Protein AF-A0A9K3P8Y2-F1 (afdb_monomer)

pLDDT: mean 73.15, std 23.65, range [19.88, 98.12]

Sequence (426 aa):
MIRLRRICDIMCWCLHSISVLTGMTNAFVVVHSGANERSMSQWTERLRATESCSNTVKDDDVTPFEDEIRSMRVREIKTELERMKISTVDIFDKEELVRRLVEARRTKHPKPSSDLQDNERNSSRSTQNVTDEGVIVSPLYFTTVDAGRRSAGVEIQSSDKPFATIQINAWSKNNNDQSFQLHLLLDTVCSGLVLRPSVVKQHNLPQLSTPVTMTGAGGTVGATGLTEIEKFTIQTLPDTEKPRIFGPAPAAVQDIGGLPSSLDGIIGLSFLSRFSCVEMDFSSGTVTFFSGENPNSRTSEDDLLGRATMGYIPTLGLYSVEVYLGDKGPVRMLVDSGASSTFLNWRGLADLGLSRDDKLLQLQTRAFGAVGSDNVAMELTHRVTVGSTLKIVPTAAKVNQVFLSQKIARTCESNRGHCHLGATEK

Structure (mmCIF, N/CA/C/O backbone):
data_AF-A0A9K3P8Y2-F1
#
_entry.id   AF-A0A9K3P8Y2-F1
#
loop_
_atom_site.group_PDB
_atom_site.id
_atom_site.type_symbol
_atom_site.label_atom_id
_atom_site.label_alt_id
_atom_site.label_comp_id
_atom_site.label_asym_id
_atom_site.label_entity_id
_atom_site.label_seq_id
_atom_site.pdbx_PDB_ins_code
_atom_site.Cartn_x
_atom_site.Cartn_y
_atom_site.Cartn_z
_atom_site.occupancy
_atom_site.B_iso_or_equiv
_atom_site.auth_seq_id
_atom_site.auth_comp_id
_atom_site.auth_asym_id
_atom_site.auth_atom_id
_atom_site.pdbx_PDB_model_num
ATOM 1 N N . MET A 1 1 ? 3.726 -12.284 2.622 1.00 65.12 1 MET A N 1
ATOM 2 C CA . MET A 1 1 ? 3.651 -12.636 1.179 1.00 65.12 1 MET A CA 1
ATOM 3 C C . MET A 1 1 ? 2.532 -11.826 0.525 1.00 65.12 1 MET A C 1
ATOM 5 O O . MET A 1 1 ? 1.455 -11.788 1.097 1.00 65.12 1 MET A O 1
ATOM 9 N N . ILE A 1 2 ? 2.743 -11.179 -0.627 1.00 72.06 2 ILE A N 1
ATOM 10 C CA . ILE A 1 2 ? 1.679 -10.453 -1.352 1.00 72.06 2 ILE A CA 1
ATOM 11 C C . ILE A 1 2 ? 1.374 -11.203 -2.651 1.00 72.06 2 ILE A C 1
ATOM 13 O O . ILE A 1 2 ? 2.295 -11.585 -3.373 1.00 72.06 2 ILE A O 1
ATOM 17 N N . ARG A 1 3 ? 0.093 -11.429 -2.945 1.00 70.06 3 ARG A N 1
ATOM 18 C CA . ARG A 1 3 ? -0.372 -12.117 -4.154 1.00 70.06 3 ARG A CA 1
ATOM 19 C C . ARG A 1 3 ? -1.367 -11.242 -4.907 1.00 70.06 3 ARG A C 1
ATOM 21 O O . ARG A 1 3 ? -2.287 -10.718 -4.291 1.00 70.06 3 ARG A O 1
ATOM 28 N N . LEU A 1 4 ? -1.208 -11.120 -6.224 1.00 69.94 4 LEU A N 1
ATOM 29 C CA . LEU A 1 4 ? -2.082 -10.307 -7.068 1.00 69.94 4 LEU A CA 1
ATOM 30 C C . LEU A 1 4 ? -2.745 -11.195 -8.139 1.00 69.94 4 LEU A C 1
ATOM 32 O O . LEU A 1 4 ? -2.075 -11.706 -9.035 1.00 69.94 4 LEU A O 1
ATOM 36 N N . ARG A 1 5 ? -4.063 -11.412 -8.074 1.00 65.00 5 ARG A N 1
ATOM 37 C CA . ARG A 1 5 ? -4.793 -12.218 -9.074 1.00 65.00 5 ARG A CA 1
ATOM 38 C C . ARG A 1 5 ? -5.516 -11.325 -10.085 1.00 65.00 5 ARG A C 1
ATOM 40 O O . ARG A 1 5 ? -6.245 -10.427 -9.685 1.00 65.00 5 ARG A O 1
ATOM 47 N N . ARG A 1 6 ? -5.344 -11.629 -11.383 1.00 57.34 6 ARG A N 1
ATOM 48 C CA . ARG A 1 6 ? -6.027 -11.015 -12.546 1.00 57.34 6 ARG A CA 1
ATOM 49 C C . ARG A 1 6 ? -5.883 -9.497 -12.668 1.00 57.34 6 ARG A C 1
ATOM 51 O O . ARG A 1 6 ? -6.728 -8.755 -12.203 1.00 57.34 6 ARG A O 1
ATOM 58 N N . ILE A 1 7 ? -4.856 -9.048 -13.401 1.00 53.94 7 ILE A N 1
ATOM 59 C CA . ILE A 1 7 ? -4.588 -7.614 -13.674 1.00 53.94 7 ILE A CA 1
ATOM 60 C C . ILE A 1 7 ? -4.664 -7.269 -15.177 1.00 53.94 7 ILE A C 1
ATOM 62 O O . ILE A 1 7 ? -3.904 -6.446 -15.689 1.00 53.94 7 ILE A O 1
ATOM 66 N N . CYS A 1 8 ? -5.545 -7.940 -15.919 1.00 37.47 8 CYS A N 1
ATOM 67 C CA . CYS A 1 8 ? -5.527 -7.942 -17.388 1.00 37.47 8 CYS A CA 1
ATOM 68 C C . CYS A 1 8 ? -5.668 -6.550 -18.016 1.00 37.47 8 CYS A C 1
ATOM 70 O O . CYS A 1 8 ? -4.967 -6.266 -18.981 1.00 37.47 8 CYS A O 1
ATOM 72 N N . ASP A 1 9 ? -6.463 -5.660 -17.417 1.00 36.03 9 ASP A N 1
ATOM 73 C CA . ASP A 1 9 ? -6.732 -4.343 -18.009 1.00 36.03 9 ASP A CA 1
ATOM 74 C C . ASP A 1 9 ? -5.910 -3.217 -17.352 1.00 36.03 9 ASP A C 1
ATOM 76 O O . ASP A 1 9 ? -5.483 -2.264 -18.010 1.00 36.03 9 ASP A O 1
ATOM 80 N N . ILE A 1 10 ? -5.580 -3.356 -16.062 1.00 36.84 10 ILE A N 1
ATOM 81 C CA . ILE A 1 10 ? -4.862 -2.323 -15.298 1.00 36.84 10 ILE A CA 1
ATOM 82 C C . ILE A 1 10 ? -3.357 -2.330 -15.623 1.00 36.84 10 ILE A C 1
ATOM 84 O O . ILE A 1 10 ? -2.767 -1.262 -15.788 1.00 36.84 10 ILE A O 1
ATOM 88 N N . MET A 1 11 ? -2.711 -3.490 -15.800 1.00 33.78 11 MET A N 1
ATOM 89 C CA . MET A 1 11 ? -1.265 -3.534 -16.084 1.00 33.78 11 MET A CA 1
ATOM 90 C C . MET A 1 11 ? -0.929 -3.403 -17.564 1.00 33.78 11 MET A C 1
ATOM 92 O O . MET A 1 11 ? 0.088 -2.784 -17.881 1.00 33.78 11 MET A O 1
ATOM 96 N N . CYS A 1 12 ? -1.775 -3.916 -18.466 1.00 29.06 12 CYS A N 1
ATOM 97 C CA . CYS A 1 12 ? -1.435 -3.993 -19.887 1.00 29.06 12 CYS A CA 1
ATOM 98 C C . CYS A 1 12 ? -1.052 -2.616 -20.451 1.00 29.06 12 CYS A C 1
ATOM 100 O O . CYS A 1 12 ? -0.050 -2.511 -21.137 1.00 29.06 12 CYS A O 1
ATOM 102 N N . TRP A 1 13 ? -1.708 -1.522 -20.045 1.00 28.03 13 TRP A N 1
ATOM 103 C CA . TRP A 1 13 ? -1.319 -0.164 -20.467 1.00 28.03 13 TRP A CA 1
ATOM 104 C C . TRP A 1 13 ? -0.193 0.497 -19.646 1.00 28.03 13 TRP A C 1
ATOM 106 O O . TRP A 1 13 ? 0.533 1.318 -20.197 1.00 28.03 13 TRP A O 1
ATOM 116 N N . CYS A 1 14 ? -0.003 0.155 -18.360 1.00 34.94 14 CYS A N 1
ATOM 117 C CA . CYS A 1 14 ? 1.091 0.741 -17.554 1.00 34.94 14 CYS A CA 1
ATOM 118 C C . CYS A 1 14 ? 2.468 0.222 -17.992 1.00 34.94 14 CYS A C 1
ATOM 120 O O . CYS A 1 14 ? 3.474 0.886 -17.776 1.00 34.94 14 CYS A O 1
ATOM 122 N N . LEU A 1 15 ? 2.511 -0.941 -18.644 1.00 40.22 15 LEU A N 1
ATOM 123 C CA . LEU A 1 15 ? 3.747 -1.561 -19.119 1.00 40.22 15 LEU A CA 1
ATOM 124 C C . LEU A 1 15 ? 4.240 -1.027 -20.474 1.00 40.22 15 LEU A C 1
ATOM 126 O O . LEU A 1 15 ? 5.396 -1.250 -20.819 1.00 40.22 15 LEU A O 1
ATOM 130 N N . HIS A 1 16 ? 3.412 -0.293 -21.227 1.00 38.56 16 HIS A N 1
ATOM 131 C CA . HIS A 1 16 ? 3.822 0.294 -22.513 1.00 38.56 16 HIS A CA 1
ATOM 132 C C . HIS A 1 16 ? 4.678 1.558 -22.350 1.00 38.56 16 HIS A C 1
ATOM 134 O O . HIS A 1 16 ? 5.224 2.075 -23.325 1.00 38.56 16 HIS A O 1
ATOM 140 N N . SER A 1 17 ? 4.777 2.116 -21.143 1.00 44.97 17 SER A N 1
ATOM 141 C CA . SER A 1 17 ? 5.507 3.358 -20.894 1.00 44.97 17 SER A CA 1
ATOM 142 C C . SER A 1 17 ? 5.983 3.418 -19.448 1.00 44.97 17 SER A C 1
ATOM 144 O O . SER A 1 17 ? 5.174 3.491 -18.530 1.00 44.97 17 SER A O 1
ATOM 146 N N . ILE A 1 18 ? 7.299 3.422 -19.254 1.00 62.59 18 ILE A N 1
ATOM 147 C CA . ILE A 1 18 ? 7.942 3.588 -17.947 1.00 62.59 18 ILE A CA 1
ATOM 148 C C . ILE A 1 18 ? 8.542 4.982 -17.881 1.00 62.59 18 ILE A C 1
ATOM 150 O O . ILE A 1 18 ? 9.248 5.383 -18.798 1.00 62.59 18 ILE A O 1
ATOM 154 N N . SER A 1 19 ? 8.307 5.723 -16.806 1.00 65.38 19 SER A N 1
ATOM 155 C CA . SER A 1 19 ? 8.881 7.065 -16.656 1.00 65.38 19 SER A CA 1
ATOM 156 C C . SER A 1 19 ? 10.196 7.030 -15.866 1.00 65.38 19 SER A C 1
ATOM 158 O O . SER A 1 19 ? 10.338 6.243 -14.928 1.00 65.38 19 SER A O 1
ATOM 160 N N . VAL A 1 20 ? 11.156 7.883 -16.236 1.00 60.72 20 VAL A N 1
ATOM 161 C CA . VAL A 1 20 ? 12.474 8.011 -15.593 1.00 60.72 20 VAL A CA 1
ATOM 162 C C . VAL A 1 20 ? 12.549 9.274 -14.743 1.00 60.72 20 VAL A C 1
ATOM 164 O O . VAL A 1 20 ? 12.124 10.352 -15.164 1.00 60.72 20 VAL A O 1
ATOM 167 N N . LEU A 1 21 ? 13.143 9.128 -13.561 1.00 52.66 21 LEU A N 1
ATOM 168 C CA . LEU A 1 21 ? 13.291 10.174 -12.552 1.00 52.66 21 LEU A CA 1
ATOM 169 C C . LEU A 1 21 ? 14.647 10.879 -12.602 1.00 52.66 21 LEU A C 1
ATOM 171 O O . LEU A 1 21 ? 15.687 10.230 -12.493 1.00 52.66 21 LEU A O 1
ATOM 175 N N . THR A 1 22 ? 14.641 12.212 -12.641 1.00 42.53 22 THR A N 1
ATOM 176 C CA . THR A 1 22 ? 15.807 13.082 -12.379 1.00 42.53 22 THR A CA 1
ATOM 177 C C . THR A 1 22 ? 15.768 13.668 -10.974 1.00 42.53 22 THR A C 1
ATOM 179 O O . THR A 1 22 ? 14.698 13.925 -10.442 1.00 42.53 22 THR A O 1
ATOM 182 N N . GLY A 1 23 ? 16.944 13.898 -10.379 1.00 40.94 23 GLY A N 1
ATOM 183 C CA . GLY A 1 23 ? 17.077 14.606 -9.095 1.00 40.94 23 GLY A CA 1
ATOM 184 C C . GLY A 1 23 ? 17.661 13.789 -7.940 1.00 40.94 23 GLY A C 1
ATOM 185 O O . GLY A 1 23 ? 18.064 14.367 -6.939 1.00 40.94 23 GLY A O 1
ATOM 186 N N . MET A 1 24 ? 17.816 12.467 -8.072 1.00 39.28 24 MET A N 1
ATOM 187 C CA . MET A 1 24 ? 18.492 11.654 -7.048 1.00 39.28 24 MET A CA 1
ATOM 188 C C . MET A 1 24 ? 19.992 11.504 -7.337 1.00 39.28 24 MET A C 1
ATOM 190 O O . MET A 1 24 ? 20.484 10.406 -7.587 1.00 39.28 24 MET A O 1
ATOM 194 N N . THR A 1 25 ? 20.750 12.601 -7.328 1.00 30.59 25 THR A N 1
ATOM 195 C CA . THR A 1 25 ? 22.213 12.512 -7.188 1.00 30.59 25 THR A CA 1
ATOM 196 C C . THR A 1 25 ? 22.525 12.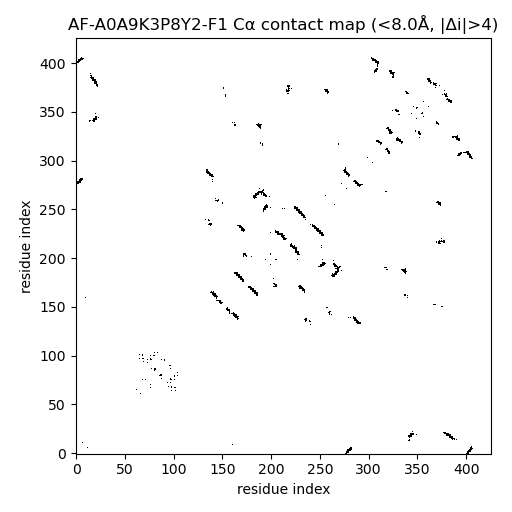331 -5.707 1.00 30.59 25 THR A C 1
ATOM 198 O O . THR A 1 25 ? 22.545 13.300 -4.959 1.00 30.59 25 THR A O 1
ATOM 201 N N . ASN A 1 26 ? 22.719 11.084 -5.272 1.00 29.97 26 ASN A N 1
ATOM 202 C CA . ASN A 1 26 ? 23.163 10.733 -3.916 1.00 29.97 26 ASN A CA 1
ATOM 203 C C . ASN A 1 26 ? 22.320 11.317 -2.765 1.00 29.97 26 ASN A C 1
ATOM 205 O O . ASN A 1 26 ? 22.865 11.835 -1.796 1.00 29.97 26 ASN A O 1
ATOM 209 N N . ALA A 1 27 ? 20.996 11.178 -2.819 1.00 24.48 27 ALA A N 1
ATOM 210 C CA . ALA A 1 27 ? 20.153 11.400 -1.646 1.00 24.48 27 ALA A CA 1
ATOM 211 C C . ALA A 1 27 ? 19.909 10.064 -0.924 1.00 24.48 27 ALA A C 1
ATOM 213 O O . ALA A 1 27 ? 18.856 9.448 -1.053 1.00 24.48 27 ALA A O 1
ATOM 214 N N . PHE A 1 28 ? 20.916 9.602 -0.182 1.00 25.48 28 PHE A N 1
ATOM 215 C CA . PHE A 1 28 ? 20.688 8.751 0.983 1.00 25.48 28 PHE A CA 1
ATOM 216 C C . PHE A 1 28 ? 20.676 9.677 2.192 1.00 25.48 28 PHE A C 1
ATOM 218 O O . PHE A 1 28 ? 21.728 10.117 2.647 1.00 25.48 28 PHE A O 1
ATOM 225 N N . VAL A 1 29 ? 19.491 9.974 2.713 1.00 20.92 29 VAL A N 1
ATOM 226 C CA . VAL A 1 29 ? 19.362 10.459 4.085 1.00 20.92 29 VAL A CA 1
ATOM 227 C C . VAL A 1 29 ? 18.778 9.307 4.878 1.00 20.92 29 VAL A C 1
ATOM 229 O O . VAL A 1 29 ? 17.584 9.024 4.838 1.00 20.92 29 VAL A O 1
ATOM 232 N N . VAL A 1 30 ? 19.671 8.603 5.567 1.00 22.11 30 VAL A N 1
ATOM 233 C CA . VAL A 1 30 ? 19.313 7.839 6.757 1.00 22.11 30 VAL A CA 1
ATOM 234 C C . VAL A 1 30 ? 18.658 8.835 7.709 1.00 22.11 30 VAL A C 1
ATOM 236 O O . VAL A 1 30 ? 19.262 9.860 8.031 1.00 22.11 30 VAL A O 1
ATOM 239 N N . VAL A 1 31 ? 17.438 8.554 8.170 1.00 20.09 31 VAL A N 1
ATOM 240 C CA . VAL A 1 31 ? 16.939 9.194 9.388 1.00 20.09 31 VAL A CA 1
ATOM 241 C C . VAL A 1 31 ? 17.828 8.684 10.517 1.00 20.09 31 VAL A C 1
ATOM 243 O O . VAL A 1 31 ? 17.556 7.661 11.137 1.00 20.09 31 VAL A O 1
ATOM 246 N N . HIS A 1 32 ? 18.932 9.381 10.772 1.00 19.88 32 HIS A N 1
ATOM 247 C CA . HIS A 1 32 ? 19.494 9.382 12.105 1.00 19.88 32 HIS A CA 1
ATOM 248 C C . HIS A 1 32 ? 18.534 10.216 12.940 1.00 19.88 32 HIS A C 1
ATOM 250 O O . HIS A 1 32 ? 18.584 11.446 12.932 1.00 19.88 32 HIS A O 1
ATOM 256 N N . SER A 1 33 ? 17.674 9.552 13.711 1.00 23.64 33 SER A N 1
ATOM 257 C CA . SER A 1 33 ? 17.381 10.125 15.012 1.00 23.64 33 SER A CA 1
ATOM 258 C C . SER A 1 33 ? 18.729 10.195 15.723 1.00 23.64 33 SER A C 1
ATOM 260 O O . SER A 1 33 ? 19.295 9.162 16.088 1.00 23.64 33 SER A O 1
ATOM 262 N N . GLY A 1 34 ? 19.273 11.399 15.882 1.00 25.73 34 GLY A N 1
ATOM 263 C CA . GLY A 1 34 ? 20.248 11.687 16.926 1.00 25.73 34 GLY A CA 1
ATOM 264 C C . GLY A 1 34 ? 19.567 11.484 18.275 1.00 25.73 34 GLY A C 1
ATOM 265 O O . GLY A 1 34 ? 19.226 12.436 18.963 1.00 25.73 34 GLY A O 1
ATOM 266 N N . ALA A 1 35 ? 19.293 10.229 18.605 1.00 28.58 35 ALA A N 1
ATOM 267 C CA . ALA A 1 35 ? 18.761 9.771 19.862 1.00 28.58 35 ALA A CA 1
ATOM 268 C C . ALA A 1 35 ? 19.737 8.703 20.334 1.00 28.58 35 ALA A C 1
ATOM 270 O O . ALA A 1 35 ? 19.849 7.627 19.753 1.00 28.58 35 ALA A O 1
ATOM 271 N N . ASN A 1 36 ? 20.495 9.091 21.353 1.00 31.20 36 ASN A N 1
ATOM 272 C CA . ASN A 1 36 ? 21.359 8.267 22.181 1.00 31.20 36 ASN A CA 1
ATOM 273 C C . ASN A 1 36 ? 20.834 6.816 22.260 1.00 31.20 36 ASN A C 1
ATOM 275 O O . ASN A 1 36 ? 19.658 6.622 22.578 1.00 31.20 36 ASN A O 1
ATOM 279 N N . GLU A 1 37 ? 21.689 5.811 22.027 1.00 33.69 37 GLU A N 1
ATOM 280 C CA . GLU A 1 37 ? 21.359 4.365 22.013 1.00 33.69 37 GLU A CA 1
ATOM 281 C C . GLU A 1 37 ? 20.679 3.852 23.304 1.00 33.69 37 GLU A C 1
ATOM 283 O O . GLU A 1 37 ? 20.214 2.720 23.373 1.00 33.69 37 GLU A O 1
ATOM 288 N N . ARG A 1 38 ? 20.540 4.706 24.322 1.00 38.22 38 ARG A N 1
ATOM 289 C CA . ARG A 1 38 ? 19.763 4.466 25.544 1.00 38.22 38 ARG A CA 1
ATOM 290 C C . ARG A 1 38 ? 18.255 4.723 25.421 1.00 38.22 38 ARG A C 1
ATOM 292 O O . ARG A 1 38 ? 17.532 4.385 26.349 1.00 38.22 38 ARG A O 1
ATOM 299 N N . SER A 1 39 ? 17.765 5.332 24.338 1.00 45.62 39 SER A N 1
ATOM 300 C CA . SER A 1 39 ? 16.344 5.704 24.227 1.00 45.62 39 SER A CA 1
ATOM 301 C C . SER A 1 39 ? 15.484 4.637 23.543 1.00 45.62 39 SER A C 1
ATOM 303 O O . SER A 1 39 ? 14.336 4.461 23.933 1.00 45.62 39 SER A O 1
ATOM 305 N N . MET A 1 40 ? 16.021 3.866 22.588 1.00 33.31 40 MET A N 1
ATOM 306 C CA . MET A 1 40 ? 15.227 2.846 21.884 1.00 33.31 40 MET A CA 1
ATOM 307 C C . MET A 1 40 ? 14.942 1.610 22.752 1.00 33.31 40 MET A C 1
ATOM 309 O O . MET A 1 40 ? 13.856 1.047 22.668 1.00 33.31 40 MET A O 1
ATOM 313 N N . SER A 1 41 ? 15.858 1.248 23.656 1.00 44.84 41 SER A N 1
ATOM 314 C CA . SER A 1 41 ? 15.632 0.221 24.681 1.00 44.84 41 SER A CA 1
ATOM 315 C C . SER A 1 41 ? 14.514 0.612 25.654 1.00 44.84 41 SER A C 1
ATOM 317 O O . SER A 1 41 ? 13.695 -0.233 25.992 1.00 44.84 41 SER A O 1
ATOM 319 N N . GLN A 1 42 ? 14.373 1.900 25.992 1.00 38.00 42 GLN A N 1
ATOM 320 C CA . GLN A 1 42 ? 13.286 2.400 26.849 1.00 38.00 42 GLN A CA 1
ATOM 321 C C . GLN A 1 42 ? 11.897 2.365 26.182 1.00 38.00 42 GLN A C 1
ATOM 323 O O . GLN A 1 42 ? 10.890 2.323 26.890 1.00 38.00 42 GLN A O 1
ATOM 328 N N . TRP A 1 43 ? 11.811 2.356 24.846 1.00 39.69 43 TRP A N 1
ATOM 329 C CA . TRP A 1 43 ? 10.538 2.209 24.123 1.00 39.69 43 TRP A CA 1
ATOM 330 C C . TRP A 1 43 ? 10.049 0.756 24.108 1.00 39.69 43 TRP A C 1
ATOM 332 O O . TRP A 1 43 ? 8.867 0.508 24.354 1.00 39.69 43 TRP A O 1
ATOM 342 N N . THR A 1 44 ? 10.952 -0.212 23.922 1.00 40.41 44 THR A N 1
ATOM 343 C CA . THR A 1 44 ? 10.646 -1.645 24.072 1.00 40.41 44 THR A CA 1
ATOM 344 C C . THR A 1 44 ? 10.361 -2.015 25.534 1.00 40.41 44 THR A C 1
ATOM 346 O O . THR A 1 44 ? 9.516 -2.869 25.796 1.00 40.41 44 THR A O 1
ATOM 349 N N . GLU A 1 45 ? 10.994 -1.329 26.495 1.00 40.66 45 GLU A N 1
ATOM 350 C CA . GLU A 1 45 ? 10.696 -1.459 27.929 1.00 40.66 45 GLU A CA 1
ATOM 351 C C . GLU A 1 45 ? 9.332 -0.854 28.299 1.00 40.66 45 GLU A C 1
ATOM 353 O O . GLU A 1 45 ? 8.635 -1.403 29.145 1.00 40.66 45 GLU A O 1
ATOM 358 N N . ARG A 1 46 ? 8.893 0.238 27.651 1.00 36.28 46 ARG A N 1
ATOM 359 C CA . ARG A 1 46 ? 7.581 0.862 27.918 1.00 36.28 46 ARG A CA 1
ATOM 360 C C . ARG A 1 46 ? 6.395 0.045 27.420 1.00 36.28 46 ARG A C 1
ATOM 362 O O . ARG A 1 46 ? 5.368 0.053 28.087 1.00 36.28 46 ARG A O 1
ATOM 369 N N . LEU A 1 47 ? 6.549 -0.696 26.321 1.00 42.12 47 LEU A N 1
ATOM 370 C CA . LEU A 1 47 ? 5.535 -1.659 25.869 1.00 42.12 47 LEU A CA 1
ATOM 371 C C . LEU A 1 47 ? 5.457 -2.903 26.775 1.00 42.12 47 LEU A C 1
ATOM 373 O O . LEU A 1 47 ? 4.406 -3.529 26.831 1.00 42.12 47 LEU A O 1
ATOM 377 N N . ARG A 1 48 ? 6.517 -3.219 27.540 1.00 41.28 48 ARG A N 1
ATOM 378 C CA . ARG A 1 48 ? 6.468 -4.200 28.645 1.00 41.28 48 ARG A CA 1
ATOM 379 C C . ARG A 1 48 ? 5.980 -3.597 29.968 1.00 41.28 48 ARG A C 1
ATOM 381 O O . ARG A 1 48 ? 5.369 -4.293 30.768 1.00 41.28 48 ARG A O 1
ATOM 388 N N . ALA A 1 49 ? 6.219 -2.310 30.215 1.00 36.16 49 ALA A N 1
ATOM 389 C CA . ALA A 1 49 ? 5.859 -1.654 31.472 1.00 36.16 49 ALA A CA 1
ATOM 390 C C . ALA A 1 49 ? 4.364 -1.300 31.584 1.00 36.16 49 ALA A C 1
ATOM 392 O O . ALA A 1 49 ? 3.881 -1.074 32.690 1.00 36.16 49 ALA A O 1
ATOM 393 N N . THR A 1 50 ? 3.607 -1.299 30.482 1.00 34.34 50 THR A N 1
ATOM 394 C CA . THR A 1 50 ? 2.141 -1.132 30.511 1.00 34.34 50 THR A CA 1
ATOM 395 C C . THR A 1 50 ? 1.357 -2.404 30.859 1.00 34.34 50 THR A C 1
ATOM 397 O O . THR A 1 50 ? 0.139 -2.335 30.968 1.00 34.34 50 THR A O 1
ATOM 400 N N . GLU A 1 51 ? 2.031 -3.527 31.136 1.00 42.22 51 GLU A N 1
ATOM 401 C CA . GLU A 1 51 ? 1.441 -4.687 31.833 1.00 42.22 51 GLU A CA 1
ATOM 402 C C . GLU A 1 51 ? 1.775 -4.718 33.338 1.00 42.22 51 GLU A C 1
ATOM 404 O O . GLU A 1 51 ? 1.421 -5.662 34.038 1.00 42.22 51 GLU A O 1
ATOM 409 N N . SER A 1 52 ? 2.406 -3.669 33.881 1.00 39.25 52 SER A N 1
ATOM 410 C CA . SER A 1 52 ? 2.751 -3.587 35.305 1.00 39.25 52 SER A CA 1
ATOM 411 C C . SER A 1 52 ? 1.930 -2.517 36.026 1.00 39.25 52 SER A C 1
ATOM 413 O O . SER A 1 52 ? 2.430 -1.482 36.465 1.00 39.25 52 SER A O 1
ATOM 415 N N . CYS A 1 53 ? 0.632 -2.781 36.174 1.00 29.50 53 CYS A N 1
ATOM 416 C CA . CYS A 1 53 ? -0.098 -2.326 37.354 1.00 29.50 53 CYS A CA 1
ATOM 417 C C . CYS A 1 53 ? -0.261 -3.535 38.278 1.00 29.50 53 CYS A C 1
ATOM 419 O O . CYS A 1 53 ? -1.069 -4.426 38.023 1.00 29.50 53 CYS A O 1
ATOM 421 N N . SER A 1 54 ? 0.557 -3.573 39.331 1.00 38.75 54 SER A N 1
ATOM 422 C CA . SER A 1 54 ? 0.543 -4.614 40.352 1.00 38.75 54 SER A CA 1
ATOM 423 C C . SER A 1 54 ? -0.808 -4.659 41.074 1.00 38.75 54 SER A C 1
ATOM 425 O O . SER A 1 54 ? -1.057 -3.884 41.998 1.00 38.75 54 SER A O 1
ATOM 427 N N . ASN A 1 55 ? -1.649 -5.621 40.710 1.00 37.47 55 ASN A N 1
ATOM 428 C CA . ASN A 1 55 ? -2.439 -6.307 41.719 1.00 37.47 55 ASN A CA 1
ATOM 429 C C . ASN A 1 55 ? -1.493 -7.331 42.333 1.00 37.47 55 ASN A C 1
ATOM 431 O O . ASN A 1 55 ? -1.039 -8.248 41.652 1.00 37.47 55 ASN A O 1
ATOM 435 N N . THR A 1 56 ? -1.158 -7.143 43.603 1.00 40.94 56 THR A N 1
ATOM 436 C CA . THR A 1 56 ? -0.478 -8.139 44.428 1.00 40.94 56 THR A CA 1
ATOM 437 C C . THR A 1 56 ? -1.415 -9.330 44.630 1.00 40.94 56 THR A C 1
ATOM 439 O O . THR A 1 56 ? -2.057 -9.493 45.667 1.00 40.94 56 THR A O 1
ATOM 442 N N . VAL A 1 57 ? -1.538 -10.153 43.590 1.00 45.22 57 VAL A N 1
ATOM 443 C CA . VAL A 1 57 ? -2.068 -11.506 43.699 1.00 45.22 57 VAL A CA 1
ATOM 444 C C . VAL A 1 57 ? -0.989 -12.323 44.391 1.00 45.22 57 VAL A C 1
ATOM 446 O O . VAL A 1 57 ? 0.184 -12.261 44.033 1.00 45.22 57 VAL A O 1
ATOM 449 N N . LYS A 1 58 ? -1.394 -13.001 45.459 1.00 39.62 58 LYS A N 1
ATOM 450 C CA . LYS A 1 58 ? -0.529 -13.832 46.284 1.00 39.62 58 LYS A CA 1
ATOM 451 C C . LYS A 1 58 ? 0.122 -14.914 45.423 1.00 39.62 58 LYS A C 1
ATOM 453 O O . LYS A 1 58 ? -0.551 -15.577 44.638 1.00 39.62 58 LYS A O 1
ATOM 458 N N . ASP A 1 59 ? 1.426 -15.034 45.600 1.00 45.69 59 ASP A N 1
ATOM 459 C CA . ASP A 1 59 ? 2.378 -15.870 44.873 1.00 45.69 59 ASP A CA 1
ATOM 460 C C . ASP A 1 59 ? 2.278 -17.346 45.311 1.00 45.69 59 ASP A C 1
ATOM 462 O O . ASP A 1 59 ? 3.247 -17.926 45.784 1.00 45.69 59 ASP A O 1
ATOM 466 N N . ASP A 1 60 ? 1.076 -17.934 45.231 1.00 50.25 60 ASP A N 1
ATOM 467 C CA . ASP A 1 60 ? 0.798 -19.295 45.730 1.00 50.25 60 ASP A CA 1
ATOM 468 C C . ASP A 1 60 ? 0.185 -20.241 44.673 1.00 50.25 60 ASP A C 1
ATOM 470 O O . ASP A 1 60 ? -0.181 -21.365 45.007 1.00 50.25 60 ASP A O 1
ATOM 474 N N . ASP A 1 61 ? 0.082 -19.837 43.399 1.00 55.06 61 ASP A N 1
ATOM 475 C CA . ASP A 1 61 ? -0.443 -20.708 42.326 1.00 55.06 61 ASP A CA 1
ATOM 476 C C . ASP A 1 61 ? 0.518 -20.807 41.131 1.00 55.06 61 ASP A C 1
ATOM 478 O O . ASP A 1 61 ? 0.147 -20.652 39.965 1.00 55.06 61 ASP A O 1
ATOM 482 N N . VAL A 1 62 ? 1.798 -21.069 41.421 1.00 57.06 62 VAL A N 1
ATOM 483 C CA . VAL A 1 62 ? 2.679 -21.689 40.424 1.00 57.06 62 VAL A CA 1
ATOM 484 C C . VAL A 1 62 ? 2.091 -23.066 40.149 1.00 57.06 62 VAL A C 1
ATOM 486 O O . VAL A 1 62 ? 2.151 -23.965 40.987 1.00 57.06 62 VAL A O 1
ATOM 489 N N . THR A 1 63 ? 1.447 -23.211 38.990 1.00 76.31 63 THR A N 1
ATOM 490 C CA . THR A 1 63 ? 0.778 -24.465 38.647 1.00 76.31 63 THR A CA 1
ATOM 491 C C . THR A 1 63 ? 1.802 -25.612 38.719 1.00 76.31 63 THR A C 1
ATOM 493 O O . THR A 1 63 ? 2.844 -25.497 38.067 1.00 76.31 63 THR A O 1
ATOM 496 N N . PRO A 1 64 ? 1.531 -26.727 39.434 1.00 82.19 64 PRO A N 1
ATOM 497 C CA . PRO A 1 64 ? 2.470 -27.853 39.621 1.00 82.19 64 PRO A CA 1
ATOM 498 C C . PRO A 1 64 ? 3.081 -28.401 38.320 1.00 82.19 64 PRO A C 1
ATOM 500 O O . PRO A 1 64 ? 4.125 -29.047 38.299 1.00 82.19 64 PRO A O 1
ATOM 503 N N . PHE A 1 65 ? 2.401 -28.126 37.213 1.00 90.12 65 PHE A N 1
ATOM 504 C CA . PHE A 1 65 ? 2.765 -28.478 35.857 1.00 90.12 65 PHE A CA 1
ATOM 505 C C . PHE A 1 65 ? 3.969 -27.710 35.286 1.00 90.12 65 PHE A C 1
ATOM 507 O O . PHE A 1 65 ? 4.718 -28.255 34.476 1.00 90.12 65 PHE A O 1
ATOM 514 N N . GLU A 1 66 ? 4.171 -26.448 35.671 1.00 93.06 66 GLU A N 1
ATOM 515 C CA . GLU A 1 66 ? 5.316 -25.667 35.187 1.00 93.06 66 GLU A CA 1
ATOM 516 C C . GLU A 1 66 ? 6.625 -26.177 35.798 1.00 93.06 66 GLU A C 1
ATOM 518 O O . GLU A 1 66 ? 7.631 -26.288 35.092 1.00 93.06 66 GLU A O 1
ATOM 523 N N . ASP A 1 67 ? 6.595 -26.585 37.066 1.00 95.00 67 ASP A N 1
ATOM 524 C CA . ASP A 1 67 ? 7.746 -27.177 37.751 1.00 95.00 67 ASP A CA 1
ATOM 525 C C . ASP A 1 67 ? 8.120 -28.545 37.172 1.00 95.00 67 ASP A C 1
ATOM 527 O O . ASP A 1 67 ? 9.306 -28.843 36.989 1.00 95.00 67 ASP A O 1
ATOM 531 N N . GLU A 1 68 ? 7.122 -29.347 36.785 1.00 95.81 68 GLU A N 1
ATOM 532 C CA . GLU A 1 68 ? 7.342 -30.605 36.068 1.00 95.81 68 GLU A CA 1
ATOM 533 C C . GLU A 1 68 ? 8.135 -30.360 34.773 1.00 95.81 68 GLU A C 1
ATOM 535 O O . GLU A 1 68 ? 9.159 -31.005 34.538 1.00 95.81 68 GLU A O 1
ATOM 540 N N . ILE A 1 69 ? 7.742 -29.368 33.968 1.00 96.81 69 ILE A N 1
ATOM 541 C CA . ILE A 1 69 ? 8.421 -29.057 32.701 1.00 96.81 69 ILE A CA 1
ATOM 542 C C . ILE A 1 69 ? 9.807 -28.439 32.940 1.00 96.81 69 ILE A C 1
ATOM 544 O O . ILE A 1 69 ? 10.760 -28.775 32.231 1.00 96.81 69 ILE A O 1
ATOM 548 N N . ARG A 1 70 ? 9.973 -27.586 33.960 1.00 97.00 70 ARG A N 1
ATOM 549 C CA . ARG A 1 70 ? 11.290 -27.036 34.342 1.00 97.00 70 ARG A CA 1
ATOM 550 C C . ARG A 1 70 ? 12.274 -28.133 34.756 1.00 97.00 70 ARG A C 1
ATOM 552 O O . ARG A 1 70 ? 13.479 -27.999 34.503 1.00 97.00 70 ARG A O 1
ATOM 559 N N . SER A 1 71 ? 11.778 -29.223 35.342 1.00 97.06 71 SER A N 1
ATOM 560 C CA . SER A 1 71 ? 12.592 -30.373 35.752 1.00 97.06 71 SER A CA 1
ATOM 561 C C . SER A 1 71 ? 13.087 -31.239 34.579 1.00 97.06 71 SER A C 1
ATOM 563 O O . SER A 1 71 ? 14.106 -31.921 34.716 1.00 97.06 71 SER A O 1
ATOM 565 N N . MET A 1 72 ? 12.453 -31.156 33.400 1.00 97.25 72 MET A N 1
ATOM 566 C CA . MET A 1 72 ? 12.858 -31.909 32.207 1.00 97.25 72 MET A CA 1
ATOM 567 C C . MET A 1 72 ? 14.234 -31.472 31.680 1.00 97.25 72 MET A C 1
ATOM 569 O O . MET A 1 72 ? 14.647 -30.303 31.746 1.00 97.25 72 MET A O 1
ATOM 573 N N . ARG A 1 73 ? 14.970 -32.418 31.087 1.00 97.69 73 ARG A N 1
ATOM 574 C CA . ARG A 1 73 ? 16.214 -32.118 30.367 1.00 97.69 73 ARG A CA 1
ATOM 575 C C . ARG A 1 73 ? 15.887 -31.418 29.050 1.00 97.69 73 ARG A C 1
ATOM 577 O O . ARG A 1 73 ? 14.928 -31.757 28.368 1.00 97.69 73 ARG A O 1
ATOM 584 N N . VAL A 1 74 ? 16.763 -30.511 28.609 1.00 97.56 74 VAL A N 1
ATOM 585 C CA . VAL A 1 74 ? 16.601 -29.761 27.342 1.00 97.56 74 VAL A CA 1
ATOM 586 C C . VAL A 1 74 ? 16.334 -30.680 26.139 1.00 97.56 74 VAL A C 1
ATOM 588 O O . VAL A 1 74 ? 15.561 -30.323 25.254 1.00 97.56 74 VAL A O 1
ATOM 591 N N . ARG A 1 75 ? 16.942 -31.876 26.105 1.00 97.62 75 ARG A N 1
ATOM 592 C CA . ARG A 1 75 ? 16.703 -32.866 25.041 1.00 97.62 75 ARG A CA 1
ATOM 593 C C . ARG A 1 75 ? 15.259 -33.376 25.035 1.00 97.62 75 ARG A C 1
ATOM 595 O O . ARG A 1 75 ? 14.678 -33.459 23.965 1.00 97.62 75 ARG A O 1
ATOM 602 N N . GLU A 1 76 ? 14.680 -33.648 26.201 1.00 98.00 76 GLU A N 1
ATOM 603 C CA . GLU A 1 76 ? 13.300 -34.136 26.344 1.00 98.00 76 GLU A CA 1
ATOM 604 C C . GLU A 1 76 ? 12.296 -33.055 25.930 1.00 98.00 76 GLU A C 1
ATOM 606 O O . GLU A 1 76 ? 11.373 -33.337 25.170 1.00 98.00 76 GLU A O 1
ATOM 611 N N . ILE A 1 77 ? 12.543 -31.801 26.333 1.00 98.12 77 ILE A N 1
ATOM 612 C CA . ILE A 1 77 ? 11.713 -30.650 25.947 1.00 98.12 77 ILE A CA 1
ATOM 613 C C . ILE A 1 77 ? 11.720 -30.468 24.421 1.00 98.12 77 ILE A C 1
ATOM 615 O O . ILE A 1 77 ? 10.666 -30.304 23.811 1.00 98.12 77 ILE A O 1
ATOM 619 N N . LYS A 1 78 ? 12.896 -30.553 23.779 1.00 97.38 78 LYS A N 1
ATOM 620 C CA . LYS A 1 78 ? 13.012 -30.459 22.313 1.00 97.38 78 LYS A CA 1
ATOM 621 C C . LYS A 1 78 ? 12.320 -31.619 21.599 1.00 97.38 78 LYS A C 1
ATOM 623 O O . LYS A 1 78 ? 11.586 -31.368 20.652 1.00 97.38 78 LYS A O 1
ATOM 628 N N . THR A 1 79 ? 12.496 -32.858 22.067 1.00 97.56 79 THR A N 1
ATOM 629 C CA . THR A 1 79 ? 11.807 -34.029 21.498 1.00 97.56 79 THR A CA 1
ATOM 630 C C . THR A 1 79 ? 10.290 -33.894 21.603 1.00 97.56 79 THR A C 1
ATOM 632 O O . THR A 1 79 ? 9.569 -34.262 20.676 1.00 97.56 79 THR A O 1
ATOM 635 N N . GLU A 1 80 ? 9.779 -33.338 22.702 1.00 96.94 80 GLU A N 1
ATOM 636 C CA . GLU A 1 80 ? 8.343 -33.137 22.859 1.00 96.94 80 GLU A CA 1
ATOM 637 C C . GLU A 1 80 ? 7.802 -32.009 21.967 1.00 96.94 80 GLU A C 1
ATOM 639 O O . GLU A 1 80 ? 6.779 -32.204 21.306 1.00 96.94 80 GLU A O 1
ATOM 644 N N . LEU A 1 81 ? 8.504 -30.875 21.874 1.00 96.44 81 LEU A N 1
ATOM 645 C CA . LEU A 1 81 ? 8.162 -29.787 20.948 1.00 96.44 81 LEU A CA 1
ATOM 646 C C . LEU A 1 81 ? 8.207 -30.249 19.481 1.00 96.44 81 LEU A C 1
ATOM 648 O O . LEU A 1 81 ? 7.295 -29.943 18.711 1.00 96.44 81 LEU A O 1
ATOM 652 N N . GLU A 1 82 ? 9.196 -31.064 19.109 1.00 95.56 82 GLU A N 1
ATOM 653 C CA . GLU A 1 82 ? 9.319 -31.661 17.774 1.00 95.56 82 GLU A CA 1
ATOM 654 C C . GLU A 1 82 ? 8.173 -32.643 17.483 1.00 95.56 82 GLU A C 1
ATOM 656 O O . GLU A 1 82 ? 7.541 -32.561 16.428 1.00 95.56 82 GLU A O 1
ATOM 661 N N . ARG A 1 83 ? 7.800 -33.492 18.456 1.00 94.19 83 ARG A N 1
ATOM 662 C CA . ARG A 1 83 ? 6.599 -34.349 18.378 1.00 94.19 83 ARG A CA 1
ATOM 663 C C . ARG A 1 83 ? 5.327 -33.523 18.174 1.00 94.19 83 ARG A C 1
ATOM 665 O O . ARG A 1 83 ? 4.388 -33.973 17.518 1.00 94.19 83 ARG A O 1
ATOM 672 N N . MET A 1 84 ? 5.288 -32.310 18.722 1.00 92.75 84 MET A N 1
ATOM 6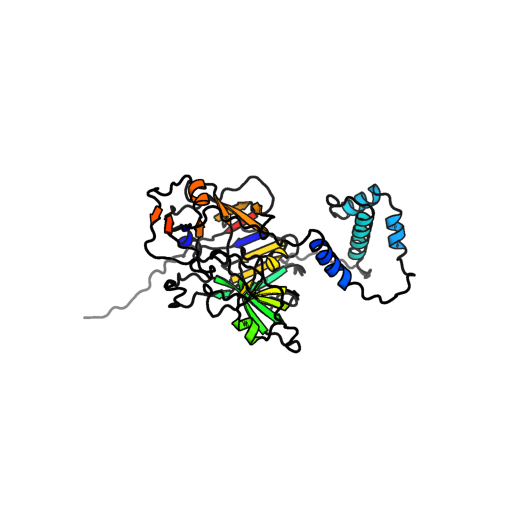73 C CA . MET A 1 84 ? 4.192 -31.364 18.541 1.00 92.75 84 MET A CA 1
ATOM 674 C C . MET A 1 84 ? 4.273 -30.532 17.251 1.00 92.75 84 MET A C 1
ATOM 676 O O . MET A 1 84 ? 3.333 -29.779 17.002 1.00 92.75 84 MET A O 1
ATOM 680 N N . LYS A 1 85 ? 5.312 -30.718 16.421 1.00 92.56 85 LYS A N 1
ATOM 681 C CA . LYS A 1 85 ? 5.621 -29.945 15.203 1.00 92.56 85 LYS A CA 1
ATOM 682 C C . LYS A 1 85 ? 5.876 -28.451 15.456 1.00 92.56 85 LYS A C 1
ATOM 684 O O . LYS A 1 85 ? 5.561 -27.619 14.611 1.00 92.56 85 LYS A O 1
ATOM 689 N N . ILE A 1 86 ? 6.455 -28.107 16.606 1.00 93.69 86 ILE A N 1
ATOM 690 C CA . ILE A 1 86 ? 6.835 -26.733 16.960 1.00 93.69 86 ILE A CA 1
ATOM 691 C C . ILE A 1 86 ? 8.340 -26.566 16.735 1.00 93.69 86 ILE A C 1
ATOM 693 O O . ILE A 1 86 ? 9.142 -27.318 17.286 1.00 93.69 86 ILE A O 1
ATOM 697 N N . SER A 1 87 ? 8.725 -25.587 15.910 1.00 91.19 87 SER A N 1
ATOM 698 C CA . SER A 1 87 ? 10.136 -25.293 15.626 1.00 91.19 87 SER A CA 1
ATOM 699 C C . SER A 1 87 ? 10.863 -24.792 16.876 1.00 91.19 87 SER A C 1
ATOM 701 O O . SER A 1 87 ? 10.338 -23.956 17.609 1.00 91.19 87 SER A O 1
ATOM 703 N N . THR A 1 88 ? 12.087 -25.281 17.090 1.00 96.75 88 THR A N 1
ATOM 704 C CA . THR A 1 88 ? 12.990 -24.835 18.165 1.00 96.75 88 THR A CA 1
ATOM 705 C C . THR A 1 88 ? 14.283 -24.209 17.625 1.00 96.75 88 THR A C 1
ATOM 707 O O . THR A 1 88 ? 15.278 -24.154 18.345 1.00 96.75 88 THR A O 1
ATOM 710 N N . VAL A 1 89 ? 14.327 -23.845 16.337 1.00 95.06 89 VAL A N 1
ATOM 711 C CA . VAL A 1 89 ? 15.550 -23.362 15.655 1.00 95.06 89 VAL A CA 1
ATOM 712 C C . VAL A 1 89 ? 15.961 -21.967 16.143 1.00 95.06 89 VAL A C 1
ATOM 714 O O . VAL A 1 89 ? 17.143 -21.642 16.159 1.00 95.06 89 VAL A O 1
ATOM 717 N N . ASP A 1 90 ? 14.990 -21.169 16.576 1.00 89.88 90 ASP A N 1
ATOM 718 C CA . ASP A 1 90 ? 15.124 -19.798 17.070 1.00 89.88 90 ASP A CA 1
ATOM 719 C C . ASP A 1 90 ? 15.377 -19.702 18.587 1.00 89.88 90 ASP A C 1
ATOM 721 O O . ASP A 1 90 ? 15.529 -18.598 19.106 1.00 89.88 90 ASP A O 1
ATOM 725 N N . ILE A 1 91 ? 15.429 -20.831 19.309 1.00 95.19 91 ILE A N 1
ATOM 726 C CA . ILE A 1 91 ? 15.423 -20.845 20.779 1.00 95.19 91 ILE A CA 1
ATOM 727 C C . ILE A 1 91 ? 16.757 -21.339 21.341 1.00 95.19 91 ILE A C 1
ATOM 729 O O . ILE A 1 91 ? 17.119 -22.514 21.206 1.00 95.19 91 ILE A O 1
ATOM 733 N N . PHE A 1 92 ? 17.457 -20.436 22.027 1.00 93.62 92 PHE A N 1
ATOM 734 C CA . PHE A 1 92 ? 18.777 -20.690 22.608 1.00 93.62 92 PHE A CA 1
ATOM 735 C C . PHE A 1 92 ? 18.735 -20.943 24.124 1.00 93.62 92 PHE A C 1
ATOM 737 O O . PHE A 1 92 ? 19.580 -21.681 24.631 1.00 93.62 92 PHE A O 1
ATOM 744 N N . ASP A 1 93 ? 17.715 -20.436 24.823 1.00 97.44 93 ASP A N 1
ATOM 745 C CA . ASP A 1 93 ? 17.591 -20.530 26.282 1.00 97.44 93 ASP A CA 1
ATOM 746 C C . ASP A 1 93 ? 16.625 -21.637 26.733 1.00 97.44 93 ASP A C 1
ATOM 748 O O . ASP A 1 93 ? 15.573 -21.865 26.130 1.00 97.44 93 ASP A O 1
ATOM 752 N N . LYS A 1 94 ? 16.958 -22.319 27.842 1.00 97.62 94 LYS A N 1
ATOM 753 C CA . LYS A 1 94 ? 16.112 -23.382 28.420 1.00 97.62 94 LYS A CA 1
ATOM 754 C C . LYS A 1 94 ? 14.741 -22.850 28.850 1.00 97.62 94 LYS A C 1
ATOM 756 O O . LYS A 1 94 ? 13.745 -23.527 28.617 1.00 97.62 94 LYS A O 1
ATOM 761 N N . GLU A 1 95 ? 14.684 -21.660 29.442 1.00 97.38 95 GLU A N 1
ATOM 762 C CA . GLU A 1 95 ? 13.424 -21.084 29.933 1.00 97.38 95 GLU A CA 1
ATOM 763 C C . GLU A 1 95 ? 12.449 -20.763 28.794 1.00 97.38 95 GLU A C 1
ATOM 765 O O . GLU A 1 95 ? 11.247 -20.980 28.928 1.00 97.38 95 GLU A O 1
ATOM 770 N N . GLU A 1 96 ? 12.956 -20.357 27.627 1.00 96.38 96 GLU A N 1
ATOM 771 C CA . GLU A 1 96 ? 12.107 -20.104 26.461 1.00 96.38 96 GLU A CA 1
ATOM 772 C C . GLU A 1 96 ? 11.575 -21.416 25.852 1.00 96.38 96 GLU A C 1
ATOM 774 O O . GLU A 1 96 ? 10.435 -21.468 25.389 1.00 96.38 96 GLU A O 1
ATOM 779 N N . LEU A 1 97 ? 12.339 -22.516 25.936 1.00 97.69 97 LEU A N 1
ATOM 780 C CA . LEU A 1 97 ? 11.848 -23.857 25.585 1.00 97.69 97 LEU A CA 1
ATOM 781 C C . LEU A 1 97 ? 10.745 -24.337 26.544 1.00 97.69 97 LEU A C 1
ATOM 783 O O . LEU A 1 97 ? 9.747 -24.896 26.089 1.00 97.69 97 LEU A O 1
ATOM 787 N N . VAL A 1 98 ? 10.909 -24.109 27.852 1.00 97.75 98 VAL A N 1
ATOM 788 C CA . VAL A 1 98 ? 9.899 -24.426 28.879 1.00 97.75 98 VAL A CA 1
ATOM 789 C C . VAL A 1 98 ? 8.614 -23.643 28.610 1.00 97.75 98 VAL A C 1
ATOM 791 O O . VAL A 1 98 ? 7.546 -24.246 28.512 1.00 97.75 98 VAL A O 1
ATOM 794 N N . ARG A 1 99 ? 8.718 -22.322 28.404 1.00 96.50 99 ARG A N 1
ATOM 795 C CA . ARG A 1 99 ? 7.576 -21.436 28.125 1.00 96.50 99 ARG A CA 1
ATOM 796 C C . ARG A 1 99 ? 6.773 -21.912 26.915 1.00 96.50 99 ARG A C 1
ATOM 798 O O . ARG A 1 99 ? 5.553 -22.052 26.995 1.00 96.50 99 ARG A O 1
ATOM 805 N N . ARG A 1 100 ? 7.465 -22.245 25.822 1.00 96.94 100 ARG A N 1
ATOM 806 C CA . ARG A 1 100 ? 6.836 -22.709 24.577 1.00 96.94 100 ARG A CA 1
ATOM 807 C C . ARG A 1 100 ? 6.168 -24.078 24.730 1.00 96.94 100 ARG A C 1
ATOM 809 O O . ARG A 1 100 ? 5.118 -24.308 24.137 1.00 96.94 100 ARG A O 1
ATOM 816 N N . LEU A 1 101 ? 6.732 -24.982 25.541 1.00 96.69 101 LEU A N 1
ATOM 817 C CA . LEU A 1 101 ? 6.126 -26.291 25.813 1.00 96.69 101 LEU A CA 1
ATOM 818 C C . LEU A 1 101 ? 4.892 -26.185 26.727 1.00 96.69 101 LEU A C 1
ATOM 820 O O . LEU A 1 101 ? 3.902 -26.877 26.485 1.00 96.69 101 LEU A O 1
ATOM 824 N N . VAL A 1 102 ? 4.908 -25.293 27.724 1.00 96.62 102 VAL A N 1
ATOM 825 C CA . VAL A 1 102 ? 3.737 -24.996 28.574 1.00 96.62 102 VAL A CA 1
ATOM 826 C C . VAL A 1 102 ? 2.574 -24.486 27.719 1.00 96.62 102 VAL A C 1
ATOM 828 O O . VAL A 1 102 ? 1.459 -25.001 27.815 1.00 96.62 102 VAL A O 1
ATOM 831 N N . GLU A 1 103 ? 2.838 -23.525 26.833 1.00 94.25 103 GLU A N 1
ATOM 832 C CA . GLU A 1 103 ? 1.844 -22.972 25.906 1.00 94.25 103 GLU A CA 1
ATOM 833 C C . GLU A 1 103 ? 1.290 -24.043 24.947 1.00 94.25 103 GLU A C 1
ATOM 835 O O . GLU A 1 103 ? 0.074 -24.172 24.763 1.00 94.25 103 GLU A O 1
ATOM 840 N N . ALA A 1 104 ? 2.170 -24.887 24.403 1.00 94.50 104 ALA A N 1
ATOM 841 C CA . ALA A 1 104 ? 1.795 -25.978 23.509 1.00 94.50 104 ALA A CA 1
ATOM 842 C C . ALA A 1 104 ? 0.922 -27.050 24.183 1.00 94.50 104 ALA A C 1
ATOM 844 O O . ALA A 1 104 ? 0.013 -27.599 23.556 1.00 94.50 104 ALA A O 1
ATOM 845 N N . ARG A 1 105 ? 1.168 -27.362 25.462 1.00 94.62 105 ARG A N 1
ATOM 846 C CA . ARG A 1 105 ? 0.327 -28.307 26.207 1.00 94.62 105 ARG A CA 1
ATOM 847 C C . ARG A 1 105 ? -1.011 -27.679 26.628 1.00 94.62 105 ARG A C 1
ATOM 849 O O . ARG A 1 105 ? -2.025 -28.369 26.568 1.00 94.62 105 ARG A O 1
ATOM 856 N N . ARG A 1 106 ? -1.060 -26.380 26.964 1.00 90.25 106 ARG A N 1
ATOM 857 C CA . ARG A 1 106 ? -2.321 -25.669 27.289 1.00 90.25 106 ARG A CA 1
ATOM 858 C C . ARG A 1 106 ? -3.295 -25.617 26.110 1.00 90.25 106 ARG A C 1
ATOM 860 O O . ARG A 1 106 ? -4.496 -25.760 26.303 1.00 90.25 106 ARG A O 1
ATOM 867 N N . THR A 1 107 ? -2.783 -25.466 24.892 1.00 80.38 107 THR A N 1
ATOM 868 C CA . THR A 1 107 ? -3.602 -25.389 23.669 1.00 80.38 107 THR A CA 1
ATOM 869 C C . THR A 1 107 ? -4.113 -26.750 23.174 1.00 80.38 107 THR A C 1
ATOM 871 O O . THR A 1 107 ? -5.106 -26.800 22.453 1.00 80.38 107 THR A O 1
ATOM 874 N N . LYS A 1 108 ? -3.481 -27.868 23.571 1.00 72.81 108 LYS A N 1
ATOM 875 C CA . LYS A 1 108 ? -3.797 -29.227 23.081 1.00 72.81 108 LYS A CA 1
ATOM 876 C C . LYS A 1 108 ? -4.738 -30.064 23.942 1.00 72.81 108 LYS A C 1
ATOM 878 O O . LYS A 1 108 ? -5.086 -31.162 23.514 1.00 72.81 108 LYS A O 1
ATOM 883 N N . HIS A 1 109 ? -5.161 -29.592 25.109 1.00 44.00 109 HIS A N 1
ATOM 884 C CA . HIS A 1 109 ? -6.189 -30.272 25.896 1.00 44.00 109 HIS A CA 1
ATOM 885 C C . HIS A 1 109 ? -7.572 -29.656 25.620 1.00 44.00 109 HIS A C 1
ATOM 887 O O . HIS A 1 109 ? -7.972 -28.736 26.335 1.00 44.00 109 HIS A O 1
ATOM 893 N N . PRO A 1 110 ? -8.351 -30.142 24.629 1.00 42.03 110 PRO A N 1
ATOM 894 C CA . PRO A 1 110 ? -9.788 -29.925 24.668 1.00 42.03 110 PRO A CA 1
ATOM 895 C C . PRO A 1 110 ? -10.337 -30.619 25.922 1.00 42.03 110 PRO A C 1
ATOM 897 O O . PRO A 1 110 ? -9.962 -31.753 26.235 1.00 42.03 110 PRO A O 1
ATOM 900 N N . LYS A 1 111 ? -11.206 -29.923 26.665 1.00 33.84 111 LYS A N 1
ATOM 901 C CA . LYS A 1 111 ? -11.977 -30.515 27.769 1.00 33.84 111 LYS A CA 1
ATOM 902 C C . LYS A 1 111 ? -12.613 -31.832 27.289 1.00 33.84 111 LYS A C 1
ATOM 904 O O . LYS A 1 111 ? -13.188 -31.837 26.202 1.00 33.84 111 LYS A O 1
ATOM 909 N N . PRO A 1 112 ? -12.542 -32.928 28.062 1.00 34.72 112 PRO A N 1
ATOM 910 C CA . PRO A 1 112 ? -13.097 -34.203 27.635 1.00 34.72 112 PRO A CA 1
ATOM 911 C C . PRO A 1 112 ? -14.627 -34.114 27.596 1.00 34.72 112 PRO A C 1
ATOM 913 O O . PRO A 1 112 ? -15.278 -34.059 28.636 1.00 34.72 112 PRO A O 1
ATOM 916 N N . SER A 1 113 ? -15.199 -34.095 26.394 1.00 35.16 113 SER A N 1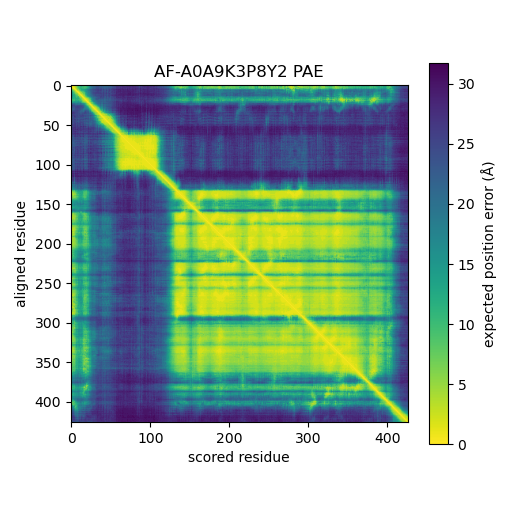
ATOM 917 C CA . SER A 1 113 ? -16.603 -34.425 26.163 1.00 35.16 113 SER A CA 1
ATOM 918 C C . SER A 1 113 ? -16.690 -35.887 25.735 1.00 35.16 113 SER A C 1
ATOM 920 O O . SER A 1 113 ? -16.248 -36.262 24.648 1.00 35.16 113 SER A O 1
ATOM 922 N N . SER A 1 114 ? -17.238 -36.705 26.624 1.00 39.75 114 SER A N 1
ATOM 923 C CA . SER A 1 114 ? -17.757 -38.039 26.348 1.00 39.75 114 SER A CA 1
ATOM 924 C C . SER A 1 114 ? -18.903 -37.956 25.337 1.00 39.75 114 SER A C 1
ATOM 926 O O . SER A 1 114 ? -19.922 -37.334 25.624 1.00 39.75 114 SER A O 1
ATOM 928 N N . ASP A 1 115 ? -18.722 -38.508 24.143 1.00 37.81 115 ASP A N 1
ATOM 929 C CA . ASP A 1 115 ? -19.434 -39.720 23.714 1.00 37.81 115 ASP A CA 1
ATOM 930 C C . ASP A 1 115 ? -19.239 -39.970 22.213 1.00 37.81 115 ASP A C 1
ATOM 932 O O . ASP A 1 115 ? -19.435 -39.107 21.358 1.00 37.81 115 ASP A O 1
ATOM 936 N N . LEU A 1 116 ? -18.821 -41.202 21.929 1.00 45.34 116 LEU A N 1
ATOM 937 C CA . LEU A 1 116 ? -18.736 -41.825 20.616 1.00 45.34 116 LEU A CA 1
ATOM 938 C C . LEU A 1 116 ? -20.128 -42.300 20.191 1.00 45.34 116 LEU A C 1
ATOM 940 O O . LEU A 1 116 ? -20.744 -43.035 20.956 1.00 45.34 116 LEU A O 1
ATOM 944 N N . GLN A 1 117 ? -20.541 -42.025 18.950 1.00 39.25 117 GLN A N 1
ATOM 945 C CA . GLN A 1 117 ? -21.176 -43.040 18.099 1.00 39.25 117 GLN A CA 1
ATOM 946 C C . GLN A 1 117 ? -20.803 -42.833 16.628 1.00 39.25 117 GLN A C 1
ATOM 948 O O . GLN A 1 117 ? -20.928 -41.743 16.069 1.00 39.25 117 GLN A O 1
ATOM 953 N N . ASP A 1 118 ? -20.341 -43.932 16.040 1.00 45.72 118 ASP A N 1
ATOM 954 C CA . ASP A 1 118 ? -20.038 -44.144 14.633 1.00 45.72 118 ASP A CA 1
ATOM 955 C C . ASP A 1 118 ? -21.274 -43.972 13.738 1.00 45.72 118 ASP A C 1
ATOM 957 O O . ASP A 1 118 ? -22.356 -44.461 14.066 1.00 45.72 118 ASP A O 1
ATOM 961 N N . ASN A 1 119 ? -21.099 -43.385 12.547 1.00 38.59 119 ASN A N 1
ATOM 962 C CA . ASN A 1 119 ? -21.831 -43.872 11.378 1.00 38.59 119 ASN A CA 1
ATOM 963 C C . ASN A 1 119 ? -21.159 -43.532 10.040 1.00 38.59 119 ASN A C 1
ATOM 965 O O . ASN A 1 119 ? -20.817 -42.390 9.732 1.00 38.59 119 ASN A O 1
ATOM 969 N N . GLU A 1 120 ? -20.995 -44.590 9.252 1.00 49.09 120 GLU A N 1
ATOM 970 C CA . GLU A 1 120 ? -20.419 -44.648 7.916 1.00 49.09 120 GLU A CA 1
ATOM 971 C C . GLU A 1 120 ? -21.338 -44.047 6.832 1.00 49.09 120 GLU A C 1
ATOM 973 O O . GLU A 1 120 ? -22.552 -44.223 6.840 1.00 49.09 120 GLU A O 1
ATOM 978 N N . ARG A 1 121 ? -20.680 -43.486 5.804 1.00 48.50 121 ARG A N 1
ATOM 979 C CA . ARG A 1 121 ? -21.101 -43.364 4.391 1.00 48.50 121 ARG A CA 1
ATOM 980 C C . ARG A 1 121 ? -22.302 -42.468 4.064 1.00 48.50 121 ARG A C 1
ATOM 982 O O . ARG A 1 121 ? -23.433 -42.921 3.942 1.00 48.50 121 ARG A O 1
ATOM 989 N N . ASN A 1 122 ? -21.985 -41.257 3.597 1.00 38.34 122 ASN A N 1
ATOM 990 C CA . ASN A 1 122 ? -22.473 -40.847 2.279 1.00 38.34 122 ASN A CA 1
ATOM 991 C C . ASN A 1 122 ? -21.564 -39.810 1.608 1.00 38.34 122 ASN A C 1
ATOM 993 O O . ASN A 1 122 ? -21.210 -38.781 2.178 1.00 38.34 122 ASN A O 1
ATOM 997 N N . SER A 1 123 ? -21.172 -40.123 0.372 1.00 47.28 123 SER A N 1
ATOM 998 C CA . SER A 1 123 ? -20.316 -39.305 -0.482 1.00 47.28 123 SER A CA 1
ATOM 999 C C . SER A 1 123 ? -21.150 -38.199 -1.127 1.00 47.28 123 SER A C 1
ATOM 1001 O O . SER A 1 123 ? -21.616 -38.304 -2.257 1.00 47.28 123 SER A O 1
ATOM 1003 N N . SER A 1 124 ? -21.362 -37.128 -0.377 1.00 40.75 124 SER A N 1
ATOM 1004 C CA . SER A 1 124 ? -21.833 -35.849 -0.892 1.00 40.75 124 SER A CA 1
ATOM 1005 C C . SER A 1 124 ? -20.788 -34.818 -0.518 1.00 40.75 124 SER A C 1
ATOM 1007 O O . SER A 1 124 ? -20.460 -34.666 0.654 1.00 40.75 124 SER A O 1
ATOM 1009 N N . ARG A 1 125 ? -20.241 -34.178 -1.553 1.00 42.97 125 ARG A N 1
ATOM 1010 C CA . ARG A 1 125 ? -19.238 -33.112 -1.556 1.00 42.97 125 ARG A CA 1
ATOM 1011 C C . ARG A 1 125 ? -19.619 -32.022 -0.548 1.00 42.97 125 ARG A C 1
ATOM 1013 O O . ARG A 1 125 ? -20.251 -31.036 -0.910 1.00 42.97 125 ARG A O 1
ATOM 1020 N N . SER A 1 126 ? -19.279 -32.238 0.717 1.00 34.75 126 SER A N 1
ATOM 1021 C CA . SER A 1 126 ? -19.449 -31.259 1.769 1.00 34.75 126 SER A CA 1
ATOM 1022 C C . SER A 1 126 ? -18.383 -30.204 1.548 1.00 34.75 126 SER A C 1
ATOM 1024 O O . SER A 1 126 ? -17.180 -30.466 1.564 1.00 34.75 126 SER A O 1
ATOM 1026 N N . THR A 1 127 ? -18.847 -28.995 1.269 1.00 42.81 127 THR A N 1
ATOM 1027 C CA . THR A 1 127 ? -18.119 -27.768 1.540 1.00 42.81 127 THR A CA 1
ATOM 1028 C C . THR A 1 127 ? -17.717 -27.860 3.009 1.00 42.81 127 THR A C 1
ATOM 1030 O O . THR A 1 127 ? -18.544 -27.659 3.895 1.00 42.81 127 THR A O 1
ATOM 1033 N N . GLN A 1 128 ? -16.501 -28.335 3.284 1.00 40.25 128 GLN A N 1
ATOM 1034 C CA . GLN A 1 128 ? -15.966 -28.322 4.634 1.00 40.25 128 GLN A CA 1
ATOM 1035 C C . GLN A 1 128 ? -15.933 -26.854 5.037 1.00 40.25 128 GLN A C 1
ATOM 1037 O O . GLN A 1 128 ? -15.142 -26.080 4.499 1.00 40.25 128 GLN A O 1
ATOM 1042 N N . ASN A 1 129 ? -16.851 -26.484 5.930 1.00 43.72 129 ASN A N 1
ATOM 1043 C CA . ASN A 1 129 ? -16.828 -25.240 6.676 1.00 43.72 129 ASN A CA 1
ATOM 1044 C C . ASN A 1 129 ? -15.584 -25.290 7.561 1.00 43.72 129 ASN A C 1
ATOM 1046 O O . ASN A 1 129 ? -15.655 -25.612 8.744 1.00 43.72 129 ASN A O 1
ATOM 1050 N N . VAL A 1 130 ? -14.422 -25.063 6.955 1.00 45.84 130 VAL A N 1
ATOM 1051 C CA . VAL A 1 130 ? -13.246 -24.635 7.688 1.00 45.84 130 VAL A CA 1
ATOM 1052 C C . VAL A 1 130 ? -13.656 -23.279 8.247 1.00 45.84 130 VAL A C 1
ATOM 1054 O O . VAL A 1 130 ? -13.755 -22.300 7.511 1.00 45.84 130 VAL A O 1
ATOM 1057 N N . THR A 1 131 ? -14.026 -23.254 9.525 1.00 51.22 131 THR A N 1
ATOM 1058 C CA . THR A 1 131 ? -14.067 -22.033 10.331 1.00 51.22 131 THR A CA 1
ATOM 1059 C C . THR A 1 131 ? -12.619 -21.584 10.455 1.00 51.22 131 THR A C 1
ATOM 1061 O O . THR A 1 131 ? -11.909 -21.960 11.386 1.00 51.22 131 THR A O 1
ATOM 1064 N N . ASP A 1 132 ? -12.132 -20.969 9.385 1.00 66.06 132 ASP A N 1
ATOM 1065 C CA . ASP A 1 132 ? -10.733 -20.641 9.181 1.00 66.06 132 ASP A CA 1
ATOM 1066 C C . ASP A 1 132 ? -10.462 -19.375 10.003 1.00 66.06 132 ASP A C 1
ATOM 1068 O O . ASP A 1 132 ? -10.415 -18.280 9.445 1.00 66.06 132 ASP A O 1
ATOM 1072 N N . GLU A 1 133 ? -10.294 -19.542 11.328 1.00 75.19 133 GLU A N 1
ATOM 1073 C CA . GLU A 1 133 ? -10.119 -18.494 12.367 1.00 75.19 133 GLU A CA 1
ATOM 1074 C C . GLU A 1 133 ? -8.953 -17.508 12.104 1.00 75.19 133 GLU A C 1
ATOM 1076 O O . GLU A 1 133 ? -8.585 -16.677 12.936 1.00 75.19 133 GLU A O 1
ATOM 1081 N N . GLY A 1 134 ? -8.320 -17.586 10.937 1.00 87.81 134 GLY A N 1
ATOM 1082 C CA . GLY A 1 134 ? -7.255 -16.711 10.489 1.00 87.81 134 GLY A CA 1
ATOM 1083 C C . GLY A 1 134 ? -7.512 -16.003 9.163 1.00 87.81 134 GLY A C 1
ATOM 1084 O O . GLY A 1 134 ? -6.591 -15.312 8.726 1.00 87.81 134 GLY A O 1
ATOM 1085 N N . VAL A 1 135 ? -8.671 -16.149 8.513 1.00 92.00 135 VAL A N 1
ATOM 1086 C CA . VAL A 1 135 ? -8.918 -15.596 7.171 1.00 92.00 135 VAL A CA 1
ATOM 1087 C C . VAL A 1 135 ? -9.935 -14.461 7.212 1.00 92.00 135 VAL A C 1
ATOM 1089 O O . VAL A 1 135 ? -11.105 -14.653 7.518 1.00 92.00 135 VAL A O 1
ATOM 1092 N N . ILE A 1 136 ? -9.497 -13.263 6.826 1.00 93.50 136 ILE A N 1
ATOM 1093 C CA . ILE A 1 136 ? -10.368 -12.089 6.716 1.00 93.50 136 ILE A CA 1
ATOM 1094 C C . ILE A 1 136 ? -10.549 -11.761 5.243 1.00 93.50 136 ILE A C 1
ATOM 1096 O O . ILE A 1 136 ? -9.573 -11.459 4.561 1.00 93.50 136 ILE A O 1
ATOM 1100 N N . VAL A 1 137 ? -11.790 -11.776 4.759 1.00 94.56 137 VAL A N 1
ATOM 1101 C CA . VAL A 1 137 ? -12.127 -11.373 3.387 1.00 94.56 137 VAL A CA 1
ATOM 1102 C C . VAL A 1 137 ? -12.855 -10.034 3.426 1.00 94.56 137 VAL A C 1
ATOM 1104 O O . VAL A 1 137 ? -13.895 -9.896 4.072 1.00 94.56 137 VAL A O 1
ATOM 1107 N N . SER A 1 138 ? -12.304 -9.047 2.726 1.00 95.62 138 SER A N 1
ATOM 1108 C CA . SER A 1 138 ? -12.841 -7.691 2.631 1.00 95.62 138 SER A CA 1
ATOM 1109 C C . SER A 1 138 ? -13.125 -7.329 1.170 1.00 95.62 138 SER A C 1
ATOM 1111 O O . SER A 1 138 ? -12.368 -7.749 0.285 1.00 95.62 138 SER A O 1
ATOM 1113 N N . PRO A 1 139 ? -14.193 -6.565 0.880 1.00 96.19 139 PRO A N 1
ATOM 1114 C CA . PRO A 1 139 ? -14.395 -5.991 -0.444 1.00 96.19 139 PRO A CA 1
ATOM 1115 C C . PRO A 1 139 ? -13.227 -5.078 -0.836 1.00 96.19 139 PRO A C 1
ATOM 1117 O O . PRO A 1 139 ? -12.769 -4.250 -0.048 1.00 96.19 139 PRO A O 1
ATOM 1120 N N . LEU A 1 140 ? -12.769 -5.217 -2.076 1.00 95.62 140 LEU A N 1
ATOM 1121 C CA . LEU A 1 140 ? -11.828 -4.308 -2.710 1.00 95.62 140 LEU A CA 1
ATOM 1122 C C . LEU A 1 140 ? -12.628 -3.305 -3.539 1.00 95.62 140 LEU A C 1
ATOM 1124 O O . LEU A 1 140 ? -13.296 -3.673 -4.505 1.00 95.62 140 LEU A O 1
ATOM 1128 N N . TYR A 1 141 ? -12.558 -2.037 -3.158 1.00 95.00 141 TYR A N 1
ATOM 1129 C CA . TYR A 1 141 ? -13.195 -0.947 -3.882 1.00 95.00 141 TYR A CA 1
ATOM 1130 C C . TYR A 1 141 ? -12.216 -0.333 -4.879 1.00 95.00 141 TYR A C 1
ATOM 1132 O O . TYR A 1 141 ? -10.997 -0.366 -4.694 1.00 95.00 141 TYR A O 1
ATOM 1140 N N . PHE A 1 142 ? -12.769 0.266 -5.925 1.00 92.25 142 PHE A N 1
ATOM 1141 C CA . PHE A 1 142 ? -12.028 0.824 -7.043 1.00 92.25 142 PHE A CA 1
ATOM 1142 C C . PHE A 1 142 ? -12.329 2.314 -7.162 1.00 92.25 142 PHE A C 1
ATOM 1144 O O . PHE A 1 142 ? -13.397 2.695 -7.637 1.00 92.25 142 PHE A O 1
ATOM 1151 N N . THR A 1 143 ? -11.392 3.153 -6.720 1.00 89.50 143 THR A N 1
ATOM 1152 C CA . THR A 1 143 ? -11.577 4.611 -6.684 1.00 89.50 143 THR A CA 1
ATOM 1153 C C . THR A 1 143 ? -10.761 5.277 -7.782 1.00 89.50 143 THR A C 1
ATOM 1155 O O . THR A 1 143 ? -9.541 5.142 -7.820 1.00 89.50 143 THR A O 1
ATOM 1158 N N . THR A 1 144 ? -11.414 6.010 -8.679 1.00 87.12 144 THR A N 1
ATOM 1159 C CA . THR A 1 144 ? -10.758 6.773 -9.752 1.00 87.12 144 THR A CA 1
ATOM 1160 C C . THR A 1 144 ? -10.315 8.155 -9.273 1.00 87.12 144 THR A C 1
ATOM 1162 O O . THR A 1 144 ? -10.893 8.711 -8.341 1.00 87.12 144 THR A O 1
ATOM 1165 N N . VAL A 1 145 ? -9.304 8.738 -9.926 1.00 80.38 145 VAL A N 1
ATOM 1166 C CA . VAL A 1 145 ? -8.938 10.149 -9.713 1.00 80.38 145 VAL A CA 1
ATOM 1167 C C . VAL A 1 145 ? -10.046 11.052 -10.241 1.00 80.38 145 VAL A C 1
ATOM 1169 O O . VAL A 1 145 ? -10.508 10.867 -11.365 1.00 80.38 145 VAL A O 1
ATOM 1172 N N . ASP A 1 146 ? -10.434 12.049 -9.445 1.00 77.31 146 ASP A N 1
ATOM 1173 C CA . ASP A 1 146 ? -11.348 13.109 -9.869 1.00 77.31 146 ASP A CA 1
ATOM 1174 C C . ASP A 1 146 ? -10.765 13.835 -11.096 1.00 77.31 146 ASP A C 1
ATOM 1176 O O . ASP A 1 146 ? -9.716 14.485 -11.013 1.00 77.31 146 ASP A O 1
ATOM 1180 N N . ALA A 1 147 ? -11.429 13.717 -12.249 1.00 62.97 147 ALA A N 1
ATOM 1181 C CA . ALA A 1 147 ? -10.995 14.381 -13.474 1.00 62.97 147 ALA A CA 1
ATOM 1182 C C . ALA A 1 147 ? -10.960 15.911 -13.288 1.00 62.97 147 ALA A C 1
ATOM 1184 O O . ALA A 1 147 ? -11.842 16.503 -12.666 1.00 62.97 147 ALA A O 1
ATOM 1185 N N . GLY A 1 148 ? -9.933 16.564 -13.842 1.00 59.78 148 GLY A N 1
ATOM 1186 C CA . GLY A 1 148 ? -9.805 18.027 -13.835 1.00 59.78 148 GLY A CA 1
ATOM 1187 C C . GLY A 1 148 ? -9.121 18.628 -12.603 1.00 59.78 148 GLY A C 1
ATOM 1188 O O . GLY A 1 148 ? -8.961 19.849 -12.527 1.00 59.78 148 GLY A O 1
ATOM 1189 N N . ARG A 1 149 ? -8.656 17.811 -11.648 1.00 64.69 149 ARG A N 1
ATOM 1190 C CA . ARG A 1 149 ? -7.853 18.311 -10.525 1.00 64.69 149 ARG A CA 1
ATOM 1191 C C . ARG A 1 149 ? -6.436 18.647 -11.003 1.00 64.69 149 ARG A C 1
ATOM 1193 O O . ARG A 1 149 ? -5.713 17.800 -11.526 1.00 64.69 149 ARG A O 1
ATOM 1200 N N . ARG A 1 150 ? -6.029 19.903 -10.815 1.00 60.31 150 ARG A N 1
ATOM 1201 C CA . ARG A 1 150 ? -4.648 20.353 -11.031 1.00 60.31 150 ARG A CA 1
ATOM 1202 C C . ARG A 1 150 ? -3.904 20.290 -9.707 1.00 60.31 150 ARG A C 1
ATOM 1204 O O . ARG A 1 150 ? -4.245 21.033 -8.791 1.00 60.31 150 ARG A O 1
ATOM 1211 N N . SER A 1 151 ? -2.892 19.434 -9.613 1.00 58.19 151 SER A N 1
ATOM 1212 C CA . SER A 1 151 ? -1.950 19.450 -8.491 1.00 58.19 151 SER A CA 1
ATOM 1213 C C . SER A 1 151 ? -0.648 20.078 -8.971 1.00 58.19 151 SER A C 1
ATOM 1215 O O . SER A 1 151 ? -0.091 19.656 -9.983 1.00 58.19 151 SER A O 1
ATOM 1217 N N . ALA A 1 152 ? -0.216 21.154 -8.309 1.00 60.12 152 ALA A N 1
ATOM 1218 C CA . ALA A 1 152 ? 0.989 21.911 -8.661 1.00 60.12 152 ALA A CA 1
ATOM 1219 C C . ALA A 1 152 ? 1.111 22.306 -10.155 1.00 60.12 152 ALA A C 1
ATOM 1221 O O . ALA A 1 152 ? 2.195 22.296 -10.731 1.00 60.12 152 ALA A O 1
ATOM 1222 N N . GLY A 1 153 ? -0.010 22.645 -10.802 1.00 61.03 153 GLY A N 1
ATOM 1223 C CA . GLY A 1 153 ? -0.035 23.069 -12.209 1.00 61.03 153 GLY A CA 1
ATOM 1224 C C . GLY A 1 153 ? 0.035 21.935 -13.237 1.00 61.03 153 GLY A C 1
ATOM 1225 O O . GLY A 1 153 ? -0.136 22.200 -14.426 1.00 61.03 153 GLY A O 1
ATOM 1226 N N . VAL A 1 154 ? 0.207 20.683 -12.804 1.00 57.16 154 VAL A N 1
ATOM 1227 C CA . VAL A 1 154 ? 0.103 19.508 -13.673 1.00 57.16 154 VAL A CA 1
ATOM 1228 C C . VAL A 1 154 ? -1.357 19.071 -13.722 1.00 57.16 154 VAL A C 1
ATOM 1230 O O . VAL A 1 154 ? -1.978 18.777 -12.697 1.00 57.16 154 VAL A O 1
ATOM 1233 N N . GLU A 1 155 ? -1.925 19.059 -14.925 1.00 60.66 155 GLU A N 1
ATOM 1234 C CA . GLU A 1 155 ? -3.235 18.466 -15.167 1.00 60.66 155 GLU A CA 1
ATOM 1235 C C . GLU A 1 155 ? -3.081 16.950 -15.104 1.00 60.66 155 GLU A C 1
ATOM 1237 O O . GLU A 1 155 ? -2.439 16.341 -15.964 1.00 60.66 155 GLU A O 1
ATOM 1242 N N . ILE A 1 156 ? -3.617 16.352 -14.040 1.00 60.56 156 ILE A N 1
ATOM 1243 C CA . ILE A 1 156 ? -3.644 14.904 -13.912 1.00 60.56 156 ILE A CA 1
ATOM 1244 C C . ILE A 1 156 ? -4.626 14.421 -14.971 1.00 60.56 156 ILE A C 1
ATOM 1246 O O . ILE A 1 156 ? -5.837 14.598 -14.839 1.00 60.56 156 ILE A O 1
ATOM 1250 N N . GLN A 1 157 ? -4.100 13.836 -16.047 1.00 60.22 157 GLN A N 1
ATOM 1251 C CA . GLN A 1 157 ? -4.935 13.018 -16.908 1.00 60.22 157 GLN A CA 1
ATOM 1252 C C . GLN A 1 157 ? -5.455 11.900 -16.019 1.00 60.22 157 GLN A C 1
ATOM 1254 O O . GLN A 1 157 ? -4.656 11.138 -15.471 1.00 60.22 157 GLN A O 1
ATOM 1259 N N . SER A 1 158 ? -6.774 11.843 -15.839 1.00 56.00 158 SER A N 1
ATOM 1260 C CA . SER A 1 158 ? -7.441 10.674 -15.289 1.00 56.00 158 SER A CA 1
ATOM 1261 C C . SER A 1 158 ? -7.164 9.536 -16.265 1.00 56.00 158 SER A C 1
ATOM 1263 O O . SER A 1 158 ? -7.944 9.272 -17.173 1.00 56.00 158 SER A O 1
ATOM 1265 N N . SER A 1 159 ? -5.992 8.911 -16.161 1.00 56.06 159 SER A N 1
ATOM 1266 C CA . SER A 1 159 ? -5.841 7.575 -16.691 1.00 56.06 159 SER A CA 1
ATOM 1267 C C . SER A 1 159 ? -6.925 6.775 -15.980 1.00 56.06 159 SER A C 1
ATOM 1269 O O . SER A 1 159 ? -7.043 6.856 -14.759 1.00 56.06 159 SER A O 1
ATOM 1271 N N . ASP A 1 160 ? -7.782 6.104 -16.748 1.00 58.81 160 ASP A N 1
ATOM 1272 C CA . ASP A 1 160 ? -9.047 5.490 -16.308 1.00 58.81 160 ASP A CA 1
ATOM 1273 C C . ASP A 1 160 ? -8.880 4.346 -15.286 1.00 58.81 160 ASP A C 1
ATOM 1275 O O . ASP A 1 160 ? -9.723 3.460 -15.167 1.00 58.81 160 ASP A O 1
ATOM 1279 N N . LYS A 1 161 ? -7.753 4.293 -14.577 1.00 73.56 161 LYS A N 1
ATOM 1280 C CA . LYS A 1 161 ? -7.363 3.182 -13.733 1.00 73.56 161 LYS A CA 1
ATOM 1281 C C . LYS A 1 161 ? -7.720 3.497 -12.291 1.00 73.56 161 LYS A C 1
ATOM 1283 O O . LYS A 1 161 ? -7.122 4.393 -11.693 1.00 73.56 161 LYS A O 1
ATOM 1288 N N . PRO A 1 162 ? -8.690 2.772 -11.727 1.00 87.50 162 PRO A N 1
ATOM 1289 C CA . PRO A 1 162 ? -9.027 2.938 -10.334 1.00 87.50 162 PRO A CA 1
ATOM 1290 C C . PRO A 1 162 ? -7.918 2.390 -9.435 1.00 87.50 162 PRO A C 1
ATOM 1292 O O . PRO A 1 162 ? -7.256 1.402 -9.760 1.00 87.50 162 PRO A O 1
ATOM 1295 N N . PHE A 1 163 ? -7.772 2.999 -8.267 1.00 89.88 163 PHE A N 1
ATOM 1296 C CA . PHE A 1 163 ? -6.950 2.480 -7.188 1.00 89.88 163 PHE A CA 1
ATOM 1297 C C . PHE A 1 163 ? -7.710 1.446 -6.368 1.00 89.88 163 PHE A C 1
ATOM 1299 O O . PHE A 1 163 ? -8.895 1.622 -6.073 1.00 89.88 163 PHE A O 1
ATOM 1306 N N . ALA A 1 164 ? -6.997 0.404 -5.950 1.00 93.81 164 ALA A N 1
ATOM 1307 C CA . ALA A 1 164 ? -7.503 -0.572 -5.001 1.00 93.81 164 ALA A CA 1
ATOM 1308 C C . ALA A 1 164 ? -7.564 0.032 -3.597 1.00 93.81 164 ALA A C 1
ATOM 1310 O O . ALA A 1 164 ? -6.574 0.523 -3.056 1.00 93.81 164 ALA A O 1
ATOM 1311 N N . THR A 1 165 ? -8.747 -0.001 -3.007 1.00 96.62 165 THR A N 1
ATOM 1312 C CA . THR A 1 165 ? -9.043 0.659 -1.738 1.00 96.62 165 THR A CA 1
ATOM 1313 C C . THR A 1 165 ? -9.868 -0.264 -0.855 1.00 96.62 165 THR A C 1
ATOM 1315 O O . THR A 1 165 ? -10.549 -1.167 -1.342 1.00 96.62 165 THR A O 1
ATOM 1318 N N . ILE A 1 166 ? -9.805 -0.045 0.452 1.00 97.44 166 ILE A N 1
ATOM 1319 C CA . ILE A 1 166 ? -10.609 -0.768 1.437 1.00 97.44 166 ILE A CA 1
ATOM 1320 C C . ILE A 1 166 ? -11.356 0.220 2.322 1.00 97.44 166 ILE A C 1
ATOM 1322 O O . ILE A 1 166 ? -10.967 1.384 2.444 1.00 97.44 166 ILE A O 1
ATOM 1326 N N . GLN A 1 167 ? -12.415 -0.259 2.962 1.00 97.75 167 GLN A N 1
ATOM 1327 C CA . GLN A 1 167 ? -13.140 0.499 3.971 1.00 97.75 167 GLN A CA 1
ATOM 1328 C C . GLN A 1 167 ? -12.873 -0.089 5.356 1.00 97.75 167 GLN A C 1
ATOM 1330 O O . GLN A 1 167 ? -12.895 -1.309 5.551 1.00 97.75 167 GLN A O 1
ATOM 1335 N N . ILE A 1 168 ? -12.608 0.786 6.323 1.00 97.94 168 ILE A N 1
ATOM 1336 C CA . ILE A 1 168 ? -12.474 0.418 7.734 1.00 97.94 168 ILE A CA 1
ATOM 1337 C C . ILE A 1 168 ? -13.446 1.241 8.574 1.00 97.94 168 ILE A C 1
ATOM 1339 O O . ILE A 1 168 ? -13.719 2.393 8.255 1.00 97.94 168 ILE A O 1
ATOM 1343 N N . ASN A 1 169 ? -13.935 0.670 9.669 1.00 98.06 169 ASN A N 1
ATOM 1344 C CA . ASN A 1 169 ? -14.616 1.431 10.713 1.00 98.06 169 ASN A CA 1
ATOM 1345 C C . ASN A 1 169 ? -13.606 1.697 11.823 1.00 98.06 169 ASN A C 1
ATOM 1347 O O . ASN A 1 169 ? -13.037 0.748 12.358 1.00 98.06 169 ASN A O 1
ATOM 1351 N N . ALA A 1 170 ? -13.362 2.960 12.143 1.00 98.00 170 ALA A N 1
ATOM 1352 C CA . ALA A 1 170 ? -12.358 3.418 13.091 1.00 98.00 170 ALA A CA 1
ATOM 1353 C C . ALA A 1 170 ? -13.002 4.121 14.291 1.00 98.00 170 ALA A C 1
ATOM 1355 O O . ALA A 1 170 ? -14.107 4.652 14.202 1.00 98.00 170 ALA A O 1
ATOM 1356 N N . TRP A 1 171 ? -12.288 4.128 15.413 1.00 97.75 171 TRP A N 1
ATOM 1357 C CA . TRP A 1 171 ? -12.692 4.779 16.655 1.00 97.75 171 TRP A CA 1
ATOM 1358 C C . TRP A 1 171 ? -11.620 5.763 17.119 1.00 97.75 171 TRP A C 1
ATOM 1360 O O . TRP A 1 171 ? -10.419 5.553 16.926 1.00 97.75 171 TRP A O 1
ATOM 1370 N N . SER A 1 172 ? -12.078 6.836 17.758 1.00 96.19 172 SER A N 1
ATOM 1371 C CA . SER A 1 172 ? -11.237 7.862 18.368 1.00 96.19 172 SER A CA 1
ATOM 1372 C C . SER A 1 172 ? -11.513 7.918 19.861 1.00 96.19 172 SER A C 1
ATOM 1374 O O . SER A 1 172 ? -12.680 7.960 20.257 1.00 96.19 172 SER A O 1
ATOM 1376 N N . LYS A 1 173 ? -10.449 8.059 20.662 1.00 93.12 173 LYS A N 1
ATOM 1377 C CA . LYS A 1 173 ? -10.530 8.271 22.119 1.00 93.12 173 LYS A CA 1
ATOM 1378 C C . LYS A 1 173 ? -11.429 9.454 22.494 1.00 93.12 173 LYS A C 1
ATOM 1380 O O . LYS A 1 173 ? -11.989 9.486 23.583 1.00 93.12 173 LYS A O 1
ATOM 1385 N N . ASN A 1 174 ? -11.577 10.422 21.589 1.00 93.19 174 ASN A N 1
ATOM 1386 C CA . ASN A 1 174 ? -12.334 11.647 21.825 1.00 93.19 174 ASN A CA 1
ATOM 1387 C C . ASN A 1 174 ? -13.835 11.540 21.476 1.00 93.19 174 ASN A C 1
ATOM 1389 O O . ASN A 1 174 ? -14.565 12.487 21.752 1.00 93.19 174 ASN A O 1
ATOM 1393 N N . ASN A 1 175 ? -14.307 10.439 20.870 1.00 88.31 175 ASN A N 1
ATOM 1394 C CA . ASN A 1 175 ? -15.652 10.350 20.267 1.00 88.31 175 ASN A CA 1
ATOM 1395 C C . ASN A 1 175 ? -16.629 9.384 20.967 1.00 88.31 175 ASN A C 1
ATOM 1397 O O . ASN A 1 175 ? -17.445 8.775 20.287 1.00 88.31 175 ASN A O 1
ATOM 1401 N N . ASN A 1 176 ? -16.612 9.246 22.299 1.00 89.19 176 ASN A N 1
ATOM 1402 C CA . ASN A 1 176 ? -17.617 8.463 23.055 1.00 89.19 176 ASN A CA 1
ATOM 1403 C C . ASN A 1 176 ? -17.932 7.069 22.448 1.00 89.19 176 ASN A C 1
ATOM 1405 O O . ASN A 1 176 ? -19.098 6.693 22.339 1.00 89.19 176 ASN A O 1
ATOM 1409 N N . ASP A 1 177 ? -16.914 6.333 21.987 1.00 89.25 177 ASP A N 1
ATOM 1410 C CA . ASP A 1 177 ? -17.055 5.039 21.288 1.00 89.25 177 ASP A CA 1
ATOM 1411 C C . ASP A 1 177 ? -17.864 5.053 19.965 1.00 89.25 177 ASP A C 1
ATOM 1413 O O . ASP A 1 177 ? -18.144 3.996 19.390 1.00 89.25 177 ASP A O 1
ATOM 1417 N N . GLN A 1 178 ? -18.187 6.221 19.406 1.00 95.75 178 GLN A N 1
ATOM 1418 C CA . GLN A 1 178 ? -18.793 6.323 18.081 1.00 95.75 178 GLN A CA 1
ATOM 1419 C C . GLN A 1 178 ? -17.760 5.999 16.993 1.00 95.75 178 GLN A C 1
ATOM 1421 O O . GLN A 1 178 ? -16.741 6.681 16.845 1.00 95.75 178 GLN A O 1
ATOM 1426 N N . SER A 1 179 ? -18.049 4.965 16.200 1.00 97.12 179 SER A N 1
ATOM 1427 C CA . SER A 1 179 ? -17.249 4.612 15.029 1.00 97.12 179 SER A CA 1
ATOM 1428 C C . SER A 1 179 ? -17.497 5.569 13.864 1.00 97.12 179 SER A C 1
ATOM 1430 O O . SER A 1 179 ? -18.627 6.010 13.651 1.00 97.12 179 SER A O 1
ATOM 1432 N N . PHE A 1 180 ? -16.477 5.796 13.045 1.00 97.94 180 PHE A N 1
ATOM 1433 C CA . PHE A 1 180 ? -16.579 6.469 11.751 1.00 97.94 180 PHE A CA 1
ATOM 1434 C C . PHE A 1 180 ? -15.932 5.612 10.661 1.00 97.94 180 PHE A C 1
ATOM 1436 O O . PHE A 1 180 ? -14.995 4.861 10.928 1.00 97.94 180 PHE A O 1
ATOM 1443 N N . GLN A 1 181 ? -16.453 5.694 9.440 1.00 97.94 181 GLN A N 1
ATOM 1444 C CA . GLN A 1 181 ? -15.913 4.945 8.311 1.00 97.94 181 GLN A CA 1
ATOM 1445 C C . GLN A 1 181 ? -14.764 5.729 7.669 1.00 97.94 181 GLN A C 1
ATOM 1447 O O . GLN A 1 181 ? -14.853 6.946 7.540 1.00 97.94 181 GLN A O 1
ATOM 1452 N N . LEU A 1 182 ? -13.709 5.023 7.267 1.00 98.06 182 LEU A N 1
ATOM 1453 C CA . LEU A 1 182 ? -12.609 5.548 6.467 1.00 98.06 182 LEU A CA 1
ATOM 1454 C C . LEU A 1 182 ? -12.462 4.736 5.181 1.00 98.06 182 LEU A C 1
ATOM 1456 O O . LEU A 1 182 ? -12.477 3.503 5.218 1.00 98.06 182 LEU A O 1
ATOM 1460 N N . HIS A 1 183 ? -12.255 5.423 4.063 1.00 97.62 183 HIS A N 1
ATOM 1461 C CA . HIS A 1 183 ? -11.955 4.854 2.755 1.00 97.62 183 HIS A CA 1
ATOM 1462 C C . HIS A 1 183 ? -10.472 5.057 2.433 1.00 97.62 183 HIS A C 1
ATOM 1464 O O . HIS A 1 183 ? -10.014 6.172 2.182 1.00 97.62 183 HIS A O 1
ATOM 1470 N N . LEU A 1 184 ? -9.697 3.972 2.477 1.00 97.62 184 LEU A N 1
ATOM 1471 C CA . LEU A 1 184 ? -8.234 4.023 2.450 1.00 97.62 184 LEU A CA 1
ATOM 1472 C C . LEU A 1 184 ? -7.665 3.343 1.204 1.00 97.62 184 LEU A C 1
ATOM 1474 O O . LEU A 1 184 ? -8.104 2.256 0.825 1.00 97.62 184 LEU A O 1
ATOM 1478 N N . LEU A 1 185 ? -6.646 3.960 0.601 1.00 96.19 185 LEU A N 1
ATOM 1479 C CA . LEU A 1 185 ? -5.816 3.333 -0.429 1.00 96.19 185 LEU A CA 1
ATOM 1480 C C . LEU A 1 185 ? -5.045 2.155 0.162 1.00 96.19 185 LEU A C 1
ATOM 1482 O O . LEU A 1 185 ? -4.375 2.315 1.181 1.00 96.19 185 LEU A O 1
ATOM 1486 N N . LEU A 1 186 ? -5.091 1.002 -0.501 1.00 96.12 186 LEU A N 1
ATOM 1487 C CA . LEU A 1 186 ? -4.282 -0.153 -0.135 1.00 96.12 186 LEU A CA 1
ATOM 1488 C C . LEU A 1 186 ? -2.915 -0.048 -0.820 1.00 96.12 186 LEU A C 1
ATOM 1490 O O . LEU A 1 186 ? -2.822 -0.237 -2.032 1.00 96.12 186 LEU A O 1
ATOM 1494 N N . ASP A 1 187 ? -1.860 0.248 -0.062 1.00 95.25 187 ASP A N 1
ATOM 1495 C CA . ASP A 1 187 ? -0.536 0.574 -0.608 1.00 95.25 187 ASP A CA 1
ATOM 1496 C C . ASP A 1 187 ? 0.552 -0.348 -0.036 1.00 95.25 187 ASP A C 1
ATOM 1498 O O . ASP A 1 187 ? 0.838 -0.364 1.160 1.00 95.25 187 ASP A O 1
ATOM 1502 N N . THR A 1 188 ? 1.170 -1.145 -0.905 1.00 93.88 188 THR A N 1
ATOM 1503 C CA . THR A 1 188 ? 2.203 -2.123 -0.537 1.00 93.88 188 THR A CA 1
ATOM 1504 C C . THR A 1 188 ? 3.605 -1.537 -0.364 1.00 93.88 1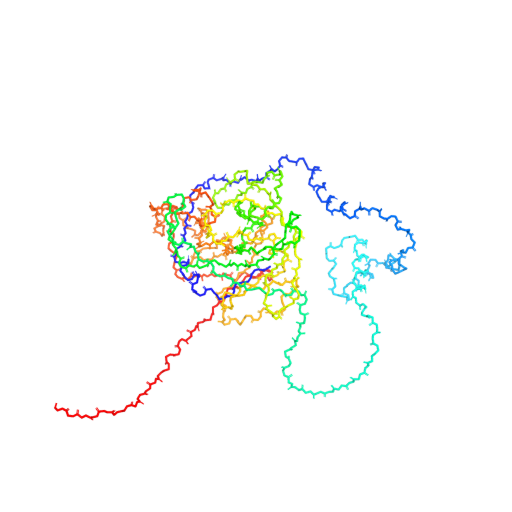88 THR A C 1
ATOM 1506 O O . THR A 1 188 ? 4.510 -2.276 0.026 1.00 93.88 188 THR A O 1
ATOM 1509 N N . VAL A 1 189 ? 3.807 -0.246 -0.637 1.00 93.19 189 VAL A N 1
ATOM 1510 C CA . VAL A 1 189 ? 5.083 0.465 -0.447 1.00 93.19 189 VAL A CA 1
ATOM 1511 C C . VAL A 1 189 ? 4.986 1.537 0.636 1.00 93.19 189 VAL A C 1
ATOM 1513 O O . VAL A 1 189 ? 5.998 1.874 1.254 1.00 93.19 189 VAL A O 1
ATOM 1516 N N . CYS A 1 190 ? 3.785 2.019 0.955 1.00 92.69 190 CYS A N 1
ATOM 1517 C CA . CYS A 1 190 ? 3.579 2.843 2.139 1.00 92.69 190 CYS A CA 1
ATOM 1518 C C . CYS A 1 190 ? 3.940 2.048 3.401 1.00 92.69 190 CYS A C 1
ATOM 1520 O O . CYS A 1 190 ? 3.442 0.948 3.631 1.00 92.69 190 CYS A O 1
ATOM 1522 N N . SER A 1 191 ? 4.811 2.592 4.249 1.00 91.62 191 SER A N 1
ATOM 1523 C CA . SER A 1 191 ? 5.256 1.906 5.467 1.00 91.62 191 SER A CA 1
ATOM 1524 C C . SER A 1 191 ? 4.210 1.927 6.584 1.00 91.62 191 SER A C 1
ATOM 1526 O O . SER A 1 191 ? 4.188 1.023 7.418 1.00 91.62 191 SER A O 1
ATOM 1528 N N . GLY A 1 192 ? 3.348 2.944 6.614 1.00 93.19 192 GLY A N 1
ATOM 1529 C CA . GLY A 1 192 ? 2.472 3.251 7.741 1.00 93.19 192 GLY A CA 1
ATOM 1530 C C . GLY A 1 192 ? 1.016 3.491 7.354 1.00 93.19 192 GLY A C 1
ATOM 1531 O O . GLY A 1 192 ? 0.592 3.227 6.234 1.00 93.19 192 GLY A O 1
ATOM 1532 N N . LEU A 1 193 ? 0.246 4.003 8.313 1.00 96.19 193 LEU A N 1
ATOM 1533 C CA . LEU A 1 193 ? -1.063 4.595 8.060 1.00 96.19 193 LEU A CA 1
ATOM 1534 C C . LEU A 1 193 ? -0.863 6.100 7.843 1.00 96.19 193 LEU A C 1
ATOM 1536 O O . LEU A 1 193 ? -0.142 6.743 8.608 1.00 96.19 193 LEU A O 1
ATOM 1540 N N . VAL A 1 194 ? -1.496 6.658 6.819 1.00 95.75 194 VAL A N 1
ATOM 1541 C CA . VAL A 1 194 ? -1.465 8.095 6.521 1.00 95.75 194 VAL A CA 1
ATOM 1542 C C . VAL A 1 194 ? -2.897 8.582 6.416 1.00 95.75 194 VAL A C 1
ATOM 1544 O O . VAL A 1 194 ? -3.689 7.968 5.710 1.00 95.75 194 VAL A O 1
ATOM 1547 N N . LEU A 1 195 ? -3.236 9.670 7.100 1.00 96.19 195 LEU A N 1
ATOM 1548 C CA . LEU A 1 195 ? -4.559 10.288 7.053 1.00 96.19 195 LEU A CA 1
ATOM 1549 C C . LEU A 1 195 ? -4.457 11.732 6.577 1.00 96.19 195 LEU A C 1
ATOM 1551 O O . LEU A 1 195 ? -3.513 12.454 6.914 1.00 96.19 195 LEU A O 1
ATOM 1555 N N . ARG A 1 196 ? -5.480 12.182 5.847 1.00 95.12 196 ARG A N 1
ATOM 1556 C CA . ARG A 1 196 ? -5.595 13.592 5.474 1.00 95.12 196 ARG A CA 1
ATOM 1557 C C . ARG A 1 196 ? -5.837 14.473 6.706 1.00 95.12 196 ARG A C 1
ATOM 1559 O O . ARG A 1 196 ? -6.600 14.089 7.597 1.00 95.12 196 ARG A O 1
ATOM 1566 N N . PRO A 1 197 ? -5.321 15.716 6.724 1.00 94.94 197 PRO A N 1
ATOM 1567 C CA . PRO A 1 197 ? -5.628 16.679 7.781 1.00 94.94 197 PRO A CA 1
ATOM 1568 C C . PRO A 1 197 ? -7.133 16.932 7.965 1.00 94.94 197 PRO A C 1
ATOM 1570 O O . PRO A 1 197 ? -7.590 17.143 9.089 1.00 94.94 197 PRO A O 1
ATOM 1573 N N . SER A 1 198 ? -7.916 16.888 6.877 1.00 95.44 198 SER A N 1
ATOM 1574 C CA . SER A 1 198 ? -9.375 17.052 6.917 1.00 95.44 198 SER A CA 1
ATOM 1575 C C . SER A 1 198 ? -10.056 15.969 7.752 1.00 95.44 198 SER A C 1
ATOM 1577 O O . SER A 1 198 ? -10.907 16.302 8.570 1.00 95.44 198 SER A O 1
ATOM 1579 N N . VAL A 1 199 ? -9.631 14.712 7.613 1.00 96.69 199 VAL A N 1
ATOM 1580 C CA . VAL A 1 199 ? -10.160 13.549 8.345 1.00 96.69 199 VAL A CA 1
ATOM 1581 C C . VAL A 1 199 ? -9.829 13.653 9.831 1.00 96.69 199 VAL A C 1
ATOM 1583 O O . VAL A 1 199 ? -10.704 13.503 10.683 1.00 96.69 199 VAL A O 1
ATOM 1586 N N . VAL A 1 200 ? -8.576 13.997 10.146 1.00 96.62 200 VAL A N 1
ATOM 1587 C CA . VAL A 1 200 ? -8.108 14.215 11.526 1.00 96.62 200 VAL A CA 1
ATOM 1588 C C . VAL A 1 200 ? -8.945 15.286 12.220 1.00 96.62 200 VAL A C 1
ATOM 1590 O O . VAL A 1 200 ? -9.395 15.087 13.347 1.00 96.62 200 VAL A O 1
ATOM 1593 N N . LYS A 1 201 ? -9.201 16.405 11.531 1.00 96.44 201 LYS A N 1
ATOM 1594 C CA . LYS A 1 201 ? -10.030 17.500 12.043 1.00 96.44 201 LYS A CA 1
ATOM 1595 C C . LYS A 1 201 ? -11.504 17.104 12.160 1.00 96.44 201 LYS A C 1
ATOM 1597 O O . LYS A 1 201 ? -12.120 17.393 13.181 1.00 96.44 201 LYS A O 1
ATOM 1602 N N . GLN A 1 202 ? -12.064 16.459 11.137 1.00 96.75 202 GLN A N 1
ATOM 1603 C CA . GLN A 1 202 ? -13.475 16.067 11.070 1.00 96.75 202 GLN A CA 1
ATOM 1604 C C . GLN A 1 202 ? -13.862 15.107 12.196 1.00 96.75 202 GLN A C 1
ATOM 1606 O O . GLN A 1 202 ? -14.934 15.249 12.777 1.00 96.75 202 GLN A O 1
ATOM 1611 N N . HIS A 1 203 ? -12.983 14.160 12.525 1.00 97.06 203 HIS A N 1
ATOM 1612 C CA . HIS A 1 203 ? -13.236 13.151 13.553 1.00 97.06 203 HIS A CA 1
ATOM 1613 C C . HIS A 1 203 ? -12.557 13.458 14.892 1.00 97.06 203 HIS A C 1
ATOM 1615 O O . HIS A 1 203 ? -12.544 12.597 15.772 1.00 97.06 203 HIS A O 1
ATOM 1621 N N . ASN A 1 204 ? -12.018 14.673 15.060 1.00 96.38 204 ASN A N 1
ATOM 1622 C CA . ASN A 1 204 ? -11.347 15.133 16.277 1.00 96.38 204 ASN A CA 1
ATOM 1623 C C . ASN A 1 204 ? -10.307 14.118 16.797 1.00 96.38 204 ASN A C 1
ATOM 1625 O O . ASN A 1 204 ? -10.303 13.750 17.976 1.00 96.38 204 ASN A O 1
ATOM 1629 N N . LEU A 1 205 ? -9.468 13.596 15.897 1.00 96.69 205 LEU A N 1
ATOM 1630 C CA . LEU A 1 205 ? -8.450 12.607 16.254 1.00 96.69 205 LEU A CA 1
ATOM 1631 C C . LEU A 1 205 ? -7.337 13.259 17.090 1.00 96.69 205 LEU A C 1
ATOM 1633 O O . LEU A 1 205 ? -6.997 14.424 16.856 1.00 96.69 205 LEU A O 1
ATOM 1637 N N . PRO A 1 206 ? -6.753 12.540 18.067 1.00 95.62 206 PRO A N 1
ATOM 1638 C CA . PRO A 1 206 ? -5.727 13.101 18.938 1.00 95.62 206 PRO A CA 1
ATOM 1639 C C . PRO A 1 206 ? -4.494 13.502 18.125 1.00 95.62 206 PRO A C 1
ATOM 1641 O O . PRO A 1 206 ? -3.981 12.705 17.345 1.00 95.62 206 PRO A O 1
ATOM 1644 N N . GLN A 1 207 ? -3.994 14.720 18.317 1.00 94.12 207 GLN A N 1
ATOM 1645 C CA . GLN A 1 207 ? -2.718 15.142 17.742 1.00 94.12 207 GLN A CA 1
ATOM 1646 C C . GLN A 1 207 ? -1.593 14.824 18.723 1.00 94.12 207 GLN A C 1
ATOM 1648 O O . GLN A 1 207 ? -1.619 15.247 19.879 1.00 94.12 207 GLN A O 1
ATOM 1653 N N . LEU A 1 208 ? -0.607 14.066 18.263 1.00 92.69 208 LEU A N 1
ATOM 1654 C CA . LEU A 1 208 ? 0.576 13.720 19.033 1.00 92.69 208 LEU A CA 1
ATOM 1655 C C . LEU A 1 208 ? 1.663 14.770 18.769 1.00 92.69 208 LEU A C 1
ATOM 1657 O O . LEU A 1 208 ? 1.873 15.197 17.636 1.00 92.69 208 LEU A O 1
ATOM 1661 N N . SER A 1 209 ? 2.355 15.197 19.825 1.00 87.38 209 SER A N 1
ATOM 1662 C CA . SER A 1 209 ? 3.343 16.286 19.767 1.00 87.38 209 SER A CA 1
ATOM 1663 C C . SER A 1 209 ? 4.674 15.889 19.127 1.00 87.38 209 SER A C 1
ATOM 1665 O O . SER A 1 209 ? 5.513 16.751 18.875 1.00 87.38 209 SER A O 1
ATOM 1667 N N . THR A 1 210 ? 4.896 14.596 18.887 1.00 84.50 210 THR A N 1
ATOM 1668 C CA . THR A 1 210 ? 6.123 14.096 18.268 1.00 84.50 210 THR A CA 1
ATOM 1669 C C . THR A 1 210 ? 6.108 14.420 16.774 1.00 84.50 210 THR A C 1
ATOM 1671 O O . THR A 1 210 ? 5.280 13.861 16.053 1.00 84.50 210 THR A O 1
ATOM 1674 N N . PRO A 1 211 ? 7.008 15.293 16.283 1.00 77.94 211 PRO A N 1
ATOM 1675 C CA . PRO A 1 211 ? 7.097 15.555 14.859 1.00 77.94 211 PRO A CA 1
ATOM 1676 C C . PRO A 1 211 ? 7.575 14.290 14.149 1.00 77.94 211 PRO A C 1
ATOM 1678 O O . PRO A 1 211 ? 8.528 13.638 14.582 1.00 77.94 211 PRO A O 1
ATOM 1681 N N . VAL A 1 212 ? 6.924 13.964 13.039 1.00 80.75 212 VAL A N 1
ATOM 1682 C CA . VAL A 1 212 ? 7.349 12.899 12.134 1.00 80.75 212 VAL A CA 1
ATOM 1683 C C . VAL A 1 212 ? 7.736 13.506 10.801 1.00 80.75 212 VAL A C 1
ATOM 1685 O O . VAL A 1 212 ? 7.136 14.468 10.316 1.00 80.75 212 VAL A O 1
ATOM 1688 N N . THR A 1 213 ? 8.777 12.924 10.223 1.00 78.94 213 THR A N 1
ATOM 1689 C CA . THR A 1 213 ? 9.259 13.263 8.894 1.00 78.94 213 THR A CA 1
ATOM 1690 C C . THR A 1 213 ? 8.894 12.116 7.973 1.00 78.94 213 THR A C 1
ATOM 1692 O O . THR A 1 213 ? 9.357 10.992 8.171 1.00 78.94 213 THR A O 1
ATOM 1695 N N . MET A 1 214 ? 8.084 12.401 6.959 1.00 76.00 214 MET A N 1
ATOM 1696 C CA . MET A 1 214 ? 7.748 11.435 5.924 1.00 76.00 214 MET A CA 1
ATOM 1697 C C . MET A 1 214 ? 8.560 11.712 4.667 1.00 76.00 214 MET A C 1
ATOM 1699 O O . MET A 1 214 ? 8.691 12.853 4.225 1.00 76.00 214 MET A O 1
ATOM 1703 N N . THR A 1 215 ? 9.122 10.652 4.092 1.00 75.75 215 THR A N 1
ATOM 1704 C CA . THR A 1 215 ? 9.793 10.715 2.792 1.00 75.75 215 THR A CA 1
ATOM 1705 C C . THR A 1 215 ? 8.990 9.881 1.816 1.00 75.75 215 THR A C 1
ATOM 1707 O O . THR A 1 215 ? 8.870 8.671 1.989 1.00 75.75 215 THR A O 1
ATOM 1710 N N . GLY A 1 216 ? 8.412 10.547 0.824 1.00 71.69 216 GLY A N 1
ATOM 1711 C CA . GLY A 1 216 ? 7.731 9.902 -0.288 1.00 71.69 216 GLY A CA 1
ATOM 1712 C C . GLY A 1 216 ? 8.559 9.990 -1.562 1.00 71.69 216 GLY A C 1
ATOM 1713 O O . GLY A 1 216 ? 9.681 10.501 -1.573 1.00 71.69 216 GLY A O 1
ATOM 1714 N N . ALA A 1 217 ? 7.953 9.554 -2.663 1.00 62.22 217 ALA A N 1
ATOM 1715 C CA . ALA A 1 217 ? 8.440 9.833 -4.010 1.00 62.22 217 ALA A CA 1
ATOM 1716 C C . ALA A 1 217 ? 8.762 11.337 -4.178 1.00 62.22 217 ALA A C 1
ATOM 1718 O O . ALA A 1 217 ? 9.833 11.701 -4.647 1.00 62.22 217 ALA A O 1
ATOM 1719 N N . GLY A 1 218 ? 7.920 12.215 -3.629 1.00 63.00 218 GLY A N 1
ATOM 1720 C CA . GLY A 1 218 ? 8.100 13.672 -3.622 1.00 63.00 218 GLY A CA 1
ATOM 1721 C C . GLY A 1 218 ? 9.180 14.211 -2.693 1.00 63.00 218 GLY A C 1
ATOM 1722 O O . GLY A 1 218 ? 9.134 15.376 -2.300 1.00 63.00 218 GLY A O 1
ATOM 1723 N N . GLY A 1 219 ? 10.148 13.397 -2.301 1.00 70.06 219 GLY A N 1
ATOM 1724 C CA . GLY A 1 219 ? 11.126 13.787 -1.304 1.00 70.06 219 GLY A CA 1
ATOM 1725 C C . GLY A 1 219 ? 10.500 13.921 0.080 1.00 70.06 219 GLY A C 1
ATOM 1726 O O . GLY A 1 219 ? 9.468 13.325 0.401 1.00 70.06 219 GLY A O 1
ATOM 1727 N N . THR A 1 220 ? 11.184 14.673 0.929 1.00 73.25 220 THR A N 1
ATOM 1728 C CA . THR A 1 220 ? 10.858 14.769 2.346 1.00 73.25 220 THR A CA 1
ATOM 1729 C C . THR A 1 220 ? 9.872 15.903 2.603 1.00 73.25 220 THR A C 1
ATOM 1731 O O . THR A 1 220 ? 10.193 17.070 2.388 1.00 73.25 220 THR A O 1
ATOM 1734 N N . VAL A 1 221 ? 8.684 15.566 3.103 1.00 68.38 221 VAL A N 1
ATOM 1735 C CA . VAL A 1 221 ? 7.740 16.547 3.648 1.00 68.38 221 VAL A CA 1
ATOM 1736 C C . VAL A 1 221 ? 8.092 16.735 5.124 1.00 68.38 221 VAL A C 1
ATOM 1738 O O . VAL A 1 221 ? 7.950 15.822 5.941 1.00 68.38 221 VAL A O 1
ATOM 1741 N N . GLY A 1 222 ? 8.638 17.905 5.457 1.00 67.31 222 GLY A N 1
ATOM 1742 C CA . GLY A 1 222 ? 8.988 18.255 6.832 1.00 67.31 222 GLY A CA 1
ATOM 1743 C C . GLY A 1 222 ? 7.751 18.561 7.682 1.00 67.31 222 GLY A C 1
ATOM 1744 O O . GLY A 1 222 ? 6.793 19.148 7.188 1.00 67.31 222 GLY A O 1
ATOM 1745 N N . ALA A 1 223 ? 7.810 18.200 8.968 1.00 69.56 223 ALA A N 1
ATOM 1746 C CA . ALA A 1 223 ? 6.812 18.525 9.994 1.00 69.56 223 ALA A CA 1
ATOM 1747 C C . ALA A 1 223 ? 5.380 18.028 9.709 1.00 69.56 223 ALA A C 1
ATOM 1749 O O . ALA A 1 223 ? 4.405 18.737 9.966 1.00 69.56 223 ALA A O 1
ATOM 1750 N N . THR A 1 224 ? 5.238 16.790 9.227 1.00 75.31 224 THR A N 1
ATOM 1751 C CA . THR A 1 224 ? 3.923 16.132 9.229 1.00 75.31 224 THR A CA 1
ATOM 1752 C C . THR A 1 224 ? 3.465 15.903 10.671 1.00 75.31 224 THR A C 1
ATOM 1754 O O . THR A 1 224 ? 4.268 15.560 11.546 1.00 75.31 224 THR A O 1
ATOM 1757 N N . GLY A 1 225 ? 2.178 16.137 10.936 1.00 88.69 225 GLY A N 1
ATOM 1758 C CA . GLY A 1 225 ? 1.592 15.833 12.239 1.00 88.69 225 GLY A CA 1
ATOM 1759 C C . GLY A 1 225 ? 1.525 14.323 12.458 1.00 88.69 225 GLY A C 1
ATOM 1760 O O . GLY A 1 225 ? 1.554 13.549 11.503 1.00 88.69 225 GLY A O 1
ATOM 1761 N N . LEU A 1 226 ? 1.397 13.891 13.708 1.00 94.19 226 LEU A N 1
ATOM 1762 C CA . LEU A 1 226 ? 1.100 12.502 14.045 1.00 94.19 226 LEU A CA 1
ATOM 1763 C C . LEU A 1 226 ? -0.252 12.443 14.755 1.00 94.19 226 LEU A C 1
ATOM 1765 O O . LEU A 1 226 ? -0.588 13.320 15.550 1.00 94.19 226 LEU A O 1
ATOM 1769 N N . THR A 1 227 ? -1.030 11.411 14.469 1.00 96.00 227 THR A N 1
ATOM 1770 C CA . THR A 1 227 ? -2.284 11.100 15.153 1.00 96.00 227 THR A CA 1
ATOM 1771 C C . T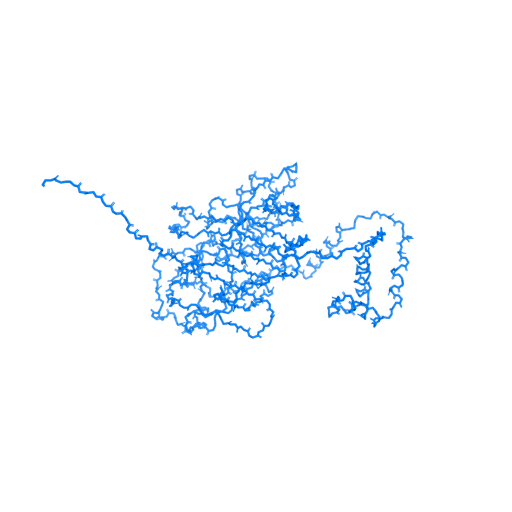HR A 1 227 ? -2.352 9.608 15.476 1.00 96.00 227 THR A C 1
ATOM 1773 O O . THR A 1 227 ? -1.437 8.852 15.149 1.00 96.00 227 THR A O 1
ATOM 1776 N N . GLU A 1 228 ? -3.412 9.168 16.142 1.00 96.25 228 GLU A N 1
ATOM 1777 C CA . GLU A 1 228 ? -3.632 7.767 16.492 1.00 96.25 228 GLU A CA 1
ATOM 1778 C C . GLU A 1 228 ? -5.112 7.415 16.336 1.00 96.25 228 GLU A C 1
ATOM 1780 O O . GLU A 1 228 ? -5.986 8.106 16.862 1.00 96.25 228 GLU A O 1
ATOM 1785 N N . ILE A 1 229 ? -5.382 6.314 15.636 1.00 97.31 229 ILE A N 1
ATOM 1786 C CA . ILE A 1 229 ? -6.667 5.620 15.697 1.00 97.31 229 ILE A CA 1
ATOM 1787 C C . ILE A 1 229 ? -6.613 4.660 16.887 1.00 97.31 229 ILE A C 1
ATOM 1789 O O . ILE A 1 229 ? -5.690 3.850 16.989 1.00 97.31 229 ILE A O 1
ATOM 1793 N N . GLU A 1 230 ? -7.603 4.723 17.775 1.00 96.88 230 GLU A N 1
ATOM 1794 C CA . GLU A 1 230 ? -7.631 3.907 18.995 1.00 96.88 230 GLU A CA 1
ATOM 1795 C C . GLU A 1 230 ? -7.810 2.421 18.681 1.00 96.88 230 GLU A C 1
ATOM 1797 O O . GLU A 1 230 ? -7.071 1.565 19.160 1.00 96.88 230 GLU A O 1
ATOM 1802 N N . LYS A 1 231 ? -8.811 2.128 17.856 1.00 97.19 231 LYS A N 1
ATOM 1803 C CA . LYS A 1 231 ? -9.121 0.798 17.348 1.00 97.19 231 LYS A CA 1
ATOM 1804 C C . LYS A 1 231 ? -9.829 0.933 16.007 1.00 97.19 231 LYS A C 1
ATOM 1806 O O . LYS A 1 231 ? -10.385 1.989 15.706 1.00 97.19 231 LYS A O 1
ATOM 1811 N N . PHE A 1 232 ? -9.802 -0.110 15.193 1.00 98.00 232 PHE A N 1
ATOM 1812 C CA . PHE A 1 232 ? -10.545 -0.186 13.942 1.00 98.00 232 PHE A CA 1
ATOM 1813 C C . PHE A 1 232 ? -10.913 -1.627 13.586 1.00 98.00 232 PHE A C 1
ATOM 1815 O O . PHE A 1 232 ? -10.327 -2.579 14.091 1.00 98.00 232 PHE A O 1
ATOM 1822 N N . THR A 1 233 ? -11.891 -1.784 12.704 1.00 97.50 233 THR A N 1
ATOM 1823 C CA . THR A 1 233 ? -12.294 -3.055 12.096 1.00 97.50 233 THR A CA 1
ATOM 1824 C C . THR A 1 233 ? -12.271 -2.889 10.587 1.00 97.50 233 THR A C 1
ATOM 1826 O O . THR A 1 233 ? -12.507 -1.797 10.072 1.00 97.50 233 THR A O 1
ATOM 1829 N N . ILE A 1 234 ? -11.973 -3.963 9.871 1.00 96.44 234 ILE A N 1
ATOM 1830 C CA . ILE A 1 234 ? -12.045 -3.976 8.410 1.00 96.44 234 ILE A CA 1
ATOM 1831 C C . ILE A 1 234 ? -13.474 -4.333 8.029 1.00 96.44 234 ILE A C 1
ATOM 1833 O O . ILE A 1 234 ? -14.065 -5.215 8.652 1.00 96.44 234 ILE A O 1
ATOM 1837 N N . GLN A 1 235 ? -14.027 -3.681 7.012 1.00 95.44 235 GLN A N 1
ATOM 1838 C CA . GLN A 1 235 ? -15.314 -4.095 6.473 1.00 95.44 235 GLN A CA 1
ATOM 1839 C C . GLN A 1 235 ? -15.179 -5.470 5.821 1.00 95.44 235 GLN A C 1
ATOM 1841 O O . GLN A 1 235 ? -14.414 -5.641 4.873 1.00 95.44 235 GLN A O 1
ATOM 1846 N N . THR A 1 236 ? -15.915 -6.449 6.329 1.00 93.81 236 THR A N 1
ATOM 1847 C CA . THR A 1 236 ? -15.905 -7.815 5.812 1.00 93.81 236 THR A CA 1
ATOM 1848 C C . THR A 1 236 ? -17.182 -8.110 5.017 1.00 93.81 236 THR A C 1
ATOM 1850 O O . THR A 1 236 ? -18.149 -7.343 5.062 1.00 93.81 236 THR A O 1
ATOM 1853 N N . LEU A 1 237 ? -17.183 -9.184 4.222 1.00 89.94 237 LEU A N 1
ATOM 1854 C CA . LEU A 1 237 ? -18.388 -9.621 3.501 1.00 89.94 237 LEU A CA 1
ATOM 1855 C C . LEU A 1 237 ? -19.449 -10.163 4.488 1.00 89.94 237 LEU A C 1
ATOM 1857 O O . LEU A 1 237 ? -19.064 -10.724 5.514 1.00 89.94 237 LEU A O 1
ATOM 1861 N N . PRO A 1 238 ? -20.764 -10.053 4.200 1.00 86.31 238 PRO A N 1
ATOM 1862 C CA . PRO A 1 238 ? -21.837 -10.397 5.150 1.00 86.31 238 PRO A CA 1
ATOM 1863 C C . PRO A 1 238 ? -21.763 -11.806 5.755 1.00 86.31 238 PRO A C 1
ATOM 1865 O O . PRO A 1 238 ? -22.178 -12.000 6.893 1.00 86.31 238 PRO A O 1
ATOM 1868 N N . ASP A 1 239 ? -21.200 -12.764 5.016 1.00 82.38 239 ASP A N 1
ATOM 1869 C CA . ASP A 1 239 ? -21.122 -14.175 5.412 1.00 82.38 239 ASP A CA 1
ATOM 1870 C C . ASP A 1 239 ? -19.790 -14.555 6.089 1.00 82.38 239 ASP A C 1
ATOM 1872 O O . ASP A 1 239 ? -19.489 -15.735 6.262 1.00 82.38 239 ASP A O 1
ATOM 1876 N N . THR A 1 240 ? -18.952 -13.575 6.434 1.00 74.19 240 THR A N 1
ATOM 1877 C CA . THR A 1 240 ? -17.630 -13.823 7.035 1.00 74.19 240 THR A CA 1
ATOM 1878 C C . THR A 1 240 ? -17.645 -13.688 8.556 1.00 74.19 240 THR A C 1
ATOM 1880 O O . THR A 1 240 ? -18.623 -13.238 9.153 1.00 74.19 240 THR A O 1
ATOM 1883 N N . GLU A 1 241 ? -16.557 -14.133 9.190 1.00 76.12 241 GLU A N 1
ATOM 1884 C CA . GLU A 1 241 ? -16.359 -14.117 10.640 1.00 76.12 241 GLU A CA 1
ATOM 1885 C C . GLU A 1 241 ? -16.670 -12.765 11.303 1.00 76.12 241 GLU A C 1
ATOM 1887 O O . GLU A 1 241 ? -16.702 -11.704 10.674 1.00 76.12 241 GLU A O 1
ATOM 1892 N N . LYS A 1 242 ? -16.855 -12.806 12.630 1.00 85.06 242 LYS A N 1
ATOM 1893 C CA . LYS A 1 242 ? -17.045 -11.610 13.458 1.00 85.06 242 LYS A CA 1
ATOM 1894 C C . LYS A 1 242 ? -15.959 -10.562 13.154 1.00 85.06 242 LYS A C 1
ATOM 1896 O O . LYS A 1 242 ? -14.787 -10.931 13.060 1.00 85.06 242 LYS A O 1
ATOM 1901 N N . PRO A 1 243 ? -16.307 -9.261 13.076 1.00 90.62 243 PRO A N 1
ATOM 1902 C CA . PRO A 1 243 ? -15.339 -8.204 12.806 1.00 90.62 243 PRO A CA 1
ATOM 1903 C C . PRO A 1 243 ? -14.154 -8.266 13.772 1.00 90.62 243 PRO A C 1
ATOM 1905 O O . PRO A 1 243 ? -14.318 -8.158 14.990 1.00 90.62 243 PRO A O 1
ATOM 1908 N N . ARG A 1 244 ? -12.945 -8.429 13.228 1.00 94.12 244 ARG A N 1
ATOM 1909 C CA . ARG A 1 244 ? -11.718 -8.424 14.025 1.00 94.12 244 ARG A CA 1
ATOM 1910 C C . ARG A 1 244 ? -11.315 -6.991 14.344 1.00 94.12 244 ARG A C 1
ATOM 1912 O O . ARG A 1 244 ? -11.235 -6.149 13.450 1.00 94.12 244 ARG A O 1
ATOM 1919 N N . ILE A 1 245 ? -11.040 -6.740 15.620 1.00 96.12 245 ILE A N 1
ATOM 1920 C CA . ILE A 1 245 ? -10.581 -5.442 16.109 1.00 96.12 245 ILE A CA 1
ATOM 1921 C C . ILE A 1 245 ? -9.056 -5.375 15.995 1.00 96.12 245 ILE A C 1
ATOM 1923 O O . ILE A 1 245 ? -8.338 -6.280 16.420 1.00 96.12 245 ILE A O 1
ATOM 1927 N N . PHE A 1 246 ? -8.572 -4.278 15.431 1.00 96.56 246 PHE A N 1
ATOM 1928 C CA . PHE A 1 246 ? -7.170 -3.906 15.318 1.00 96.56 246 PHE A CA 1
ATOM 1929 C C . PHE A 1 246 ? -6.933 -2.586 16.045 1.00 96.56 246 PHE A C 1
ATOM 1931 O O . PHE A 1 246 ? -7.858 -1.801 16.213 1.00 96.56 246 PHE A O 1
ATOM 1938 N N . GLY A 1 247 ? -5.688 -2.306 16.416 1.00 93.81 247 GLY A N 1
ATOM 1939 C CA . GLY A 1 247 ? -5.284 -1.029 17.006 1.00 93.81 247 GLY A CA 1
ATOM 1940 C C . GLY A 1 247 ? -4.590 -1.203 18.361 1.00 93.81 247 GLY A C 1
ATOM 1941 O O . GLY A 1 247 ? -4.497 -2.337 18.837 1.00 93.81 247 GLY A O 1
ATOM 1942 N N . PRO A 1 248 ? -4.067 -0.117 18.954 1.00 96.31 248 PRO A N 1
ATOM 1943 C CA . PRO A 1 248 ? -3.998 1.234 18.388 1.00 96.31 248 PRO A CA 1
ATOM 1944 C C . PRO A 1 248 ? -3.127 1.312 17.128 1.00 96.31 248 PRO A C 1
ATOM 1946 O O . PRO A 1 248 ? -2.290 0.442 16.864 1.00 96.31 248 PRO A O 1
ATOM 1949 N N . ALA A 1 249 ? -3.389 2.314 16.291 1.00 96.44 249 ALA A N 1
ATOM 1950 C CA . ALA A 1 249 ? -2.698 2.517 15.023 1.00 96.44 249 ALA A CA 1
ATOM 1951 C C . ALA A 1 249 ? -2.256 3.981 14.881 1.00 96.44 249 ALA A C 1
ATOM 1953 O O . ALA A 1 249 ? -3.099 4.844 14.614 1.00 96.44 249 ALA A O 1
ATOM 1954 N N . PRO A 1 250 ? -0.953 4.279 15.040 1.00 95.75 250 PRO A N 1
ATOM 1955 C CA . PRO A 1 250 ? -0.440 5.608 14.755 1.00 95.75 250 PRO A CA 1
ATOM 1956 C C . PRO A 1 250 ? -0.592 5.903 13.262 1.00 95.75 250 PRO A C 1
ATOM 1958 O O . PRO A 1 250 ? -0.338 5.037 12.420 1.00 95.75 250 PRO A O 1
ATOM 1961 N N . ALA A 1 251 ? -0.988 7.131 12.946 1.00 96.19 251 ALA A N 1
ATOM 1962 C CA . ALA A 1 251 ? -1.134 7.605 11.583 1.00 96.19 251 ALA A CA 1
ATOM 1963 C C . ALA A 1 251 ? -0.372 8.912 11.397 1.00 96.19 251 ALA A C 1
ATOM 1965 O O . ALA A 1 251 ? -0.498 9.836 12.202 1.00 96.19 251 ALA A O 1
ATOM 1966 N N . ALA A 1 252 ? 0.392 9.012 10.319 1.00 94.44 252 ALA A N 1
ATOM 1967 C CA . ALA A 1 252 ? 0.936 10.292 9.911 1.00 94.44 252 ALA A CA 1
ATOM 1968 C C . ALA A 1 252 ? -0.172 11.168 9.315 1.00 94.44 252 ALA A C 1
ATOM 1970 O O . ALA A 1 252 ? -1.095 10.673 8.666 1.00 94.44 252 ALA A O 1
ATOM 1971 N N . VAL A 1 253 ? -0.082 12.474 9.541 1.00 93.69 253 VAL A N 1
ATOM 1972 C CA . VAL A 1 253 ? -1.040 13.466 9.057 1.00 93.69 253 VAL A CA 1
ATOM 1973 C C . VAL A 1 253 ? -0.388 14.249 7.931 1.00 93.69 253 VAL A C 1
ATOM 1975 O O . VAL A 1 253 ? 0.460 15.111 8.172 1.00 93.69 253 VAL A O 1
ATOM 1978 N N . GLN A 1 254 ? -0.788 13.938 6.703 1.00 91.00 254 GLN A N 1
ATOM 1979 C CA . GLN A 1 254 ? -0.203 14.507 5.495 1.00 91.00 254 GLN A CA 1
ATOM 1980 C C . GLN A 1 254 ? -1.297 14.767 4.463 1.00 91.00 254 GLN A C 1
ATOM 1982 O O . GLN A 1 254 ? -2.211 13.958 4.291 1.00 91.00 254 GLN A O 1
ATOM 1987 N N . ASP A 1 255 ? -1.235 15.921 3.799 1.00 87.25 255 ASP A N 1
ATOM 1988 C CA . ASP A 1 255 ? -2.144 16.190 2.690 1.00 87.25 255 ASP A CA 1
ATOM 1989 C C . ASP A 1 255 ? -1.676 15.447 1.445 1.00 87.25 255 ASP A C 1
ATOM 1991 O O . ASP A 1 255 ? -0.672 15.814 0.840 1.00 87.25 255 ASP A O 1
ATOM 1995 N N . ILE A 1 256 ? -2.430 14.408 1.086 1.00 82.31 256 ILE A N 1
ATOM 1996 C CA . ILE A 1 256 ? -2.093 13.514 -0.013 1.00 82.31 256 ILE A CA 1
ATOM 1997 C C . ILE A 1 256 ? -2.640 14.090 -1.323 1.00 82.31 256 ILE A C 1
ATOM 1999 O O . ILE A 1 256 ? -3.708 13.697 -1.809 1.00 82.31 256 ILE A O 1
ATOM 2003 N N . GLY A 1 257 ? -1.961 15.105 -1.851 1.00 76.06 257 GLY A N 1
ATOM 2004 C CA . GLY A 1 257 ? -2.372 15.898 -3.009 1.00 76.06 257 GLY A CA 1
ATOM 2005 C C . GLY A 1 257 ? -2.551 15.080 -4.290 1.00 76.06 257 GLY A C 1
ATOM 2006 O O . GLY A 1 257 ? -3.331 15.469 -5.159 1.00 76.06 257 GLY A O 1
ATOM 2007 N N . GLY A 1 258 ? -1.878 13.930 -4.404 1.00 75.88 258 GLY A N 1
ATOM 2008 C CA . GLY A 1 258 ? -2.067 13.010 -5.529 1.00 75.88 258 GLY A CA 1
ATOM 2009 C C . GLY A 1 258 ? -3.360 12.189 -5.466 1.00 75.88 258 GLY A C 1
ATOM 2010 O O . GLY A 1 258 ? -3.850 11.750 -6.504 1.00 75.88 258 GLY A O 1
ATOM 2011 N N . LEU A 1 259 ? -3.926 11.966 -4.278 1.00 83.06 259 LEU A N 1
ATOM 2012 C CA . LEU A 1 259 ? -5.059 11.055 -4.127 1.00 83.06 259 LEU A CA 1
ATOM 2013 C C . LEU A 1 259 ? -6.411 11.720 -4.438 1.00 83.06 259 LEU A C 1
ATOM 2015 O O . LEU A 1 259 ? -6.577 12.923 -4.187 1.00 83.06 259 LEU A O 1
ATOM 2019 N N . PRO A 1 260 ? -7.404 10.937 -4.916 1.00 87.38 260 PRO A N 1
ATOM 2020 C CA . PRO A 1 260 ? -8.794 11.374 -5.028 1.00 87.38 260 PRO A CA 1
ATOM 2021 C C . PRO A 1 260 ? -9.289 12.018 -3.732 1.00 87.38 260 PRO A C 1
ATOM 2023 O O . PRO A 1 260 ? -8.915 11.596 -2.633 1.00 87.38 260 PRO A O 1
ATOM 2026 N N . SER A 1 261 ? -10.126 13.048 -3.851 1.00 88.88 261 SER A N 1
ATOM 2027 C CA . SER A 1 261 ? -10.672 13.748 -2.680 1.00 88.88 261 SER A CA 1
ATOM 2028 C C . SER A 1 261 ? -11.580 12.860 -1.825 1.00 88.88 261 SER A C 1
ATOM 2030 O O . SER A 1 261 ? -11.716 13.111 -0.632 1.00 88.88 261 SER A O 1
ATOM 2032 N N . SER A 1 262 ? -12.127 11.800 -2.424 1.00 91.81 262 SER A N 1
ATOM 2033 C CA . SER A 1 262 ? -12.926 10.767 -1.765 1.00 91.81 262 SER A CA 1
ATOM 2034 C C . SER A 1 262 ? -12.130 9.809 -0.877 1.00 91.81 262 SER A C 1
ATOM 2036 O O . SER A 1 262 ? -12.740 9.064 -0.119 1.00 91.81 262 SER A O 1
ATOM 2038 N N . LEU A 1 263 ? -10.794 9.789 -0.974 1.00 94.56 263 LEU A N 1
ATOM 2039 C CA . LEU A 1 263 ? -9.963 8.950 -0.112 1.00 94.56 263 LEU A CA 1
ATOM 2040 C C . LEU A 1 263 ? -9.564 9.696 1.151 1.00 94.56 263 LEU A C 1
ATOM 2042 O O . LEU A 1 263 ? -9.016 10.798 1.089 1.00 94.56 263 LEU A O 1
ATOM 2046 N N . ASP A 1 264 ? -9.744 9.032 2.284 1.00 97.00 264 ASP A N 1
ATOM 2047 C CA . ASP A 1 264 ? -9.414 9.557 3.605 1.00 97.00 264 ASP A CA 1
ATOM 2048 C C . ASP A 1 264 ? -7.922 9.419 3.939 1.00 97.00 264 ASP A C 1
ATOM 2050 O O . ASP A 1 264 ? -7.384 10.152 4.777 1.00 97.00 264 ASP A O 1
ATOM 2054 N N . GLY A 1 265 ? -7.231 8.491 3.273 1.00 96.25 265 GLY A N 1
ATOM 2055 C CA . GLY A 1 265 ? -5.843 8.177 3.573 1.00 96.25 265 GLY A CA 1
ATOM 2056 C C . GLY A 1 265 ? -5.282 6.966 2.831 1.00 96.25 265 GLY A C 1
ATOM 2057 O O . GLY A 1 265 ? -5.851 6.486 1.849 1.00 96.25 265 GLY A O 1
ATOM 2058 N N . ILE A 1 266 ? -4.154 6.468 3.333 1.00 96.44 266 ILE A N 1
ATOM 2059 C CA . ILE A 1 266 ? -3.432 5.291 2.841 1.00 96.44 266 ILE A CA 1
ATOM 2060 C C . ILE A 1 266 ? -3.235 4.323 4.000 1.00 96.44 266 ILE A C 1
ATOM 2062 O O . ILE A 1 266 ? -2.795 4.740 5.070 1.00 96.44 266 ILE A O 1
ATOM 2066 N N . ILE A 1 267 ? -3.500 3.036 3.779 1.00 97.31 267 ILE A N 1
ATOM 2067 C CA . ILE A 1 267 ? -3.144 1.960 4.700 1.00 97.31 267 ILE A CA 1
ATOM 2068 C C . ILE A 1 267 ? -2.007 1.119 4.116 1.00 97.31 267 ILE A C 1
ATOM 2070 O O . ILE A 1 267 ? -2.140 0.494 3.062 1.00 97.31 267 ILE A O 1
ATOM 2074 N N . GLY A 1 268 ? -0.877 1.138 4.819 1.00 95.75 268 GLY A N 1
ATOM 2075 C CA . GLY A 1 268 ? 0.370 0.538 4.374 1.00 95.75 268 GLY A CA 1
ATOM 2076 C C . GLY A 1 268 ? 0.801 -0.720 5.127 1.00 95.75 268 GLY A C 1
ATOM 2077 O O . GLY A 1 268 ? 0.035 -1.408 5.811 1.00 95.75 268 GLY A O 1
ATOM 2078 N N . LEU A 1 269 ? 2.092 -1.012 5.021 1.00 93.50 269 LEU A N 1
ATOM 2079 C CA . LEU A 1 269 ? 2.744 -2.219 5.514 1.00 93.50 269 LEU A CA 1
ATOM 2080 C C . LEU A 1 269 ? 2.687 -2.403 7.031 1.00 93.50 269 LEU A C 1
ATOM 2082 O O . LEU A 1 269 ? 2.681 -3.549 7.475 1.00 93.50 269 LEU A O 1
ATOM 2086 N N . SER A 1 270 ? 2.582 -1.345 7.840 1.00 93.38 270 SER A N 1
ATOM 2087 C CA . SER A 1 270 ? 2.386 -1.463 9.299 1.00 93.38 270 SER A CA 1
ATOM 2088 C C . SER A 1 270 ? 1.138 -2.274 9.675 1.00 93.38 270 SER A C 1
ATOM 2090 O O . SER A 1 270 ? 1.059 -2.870 10.757 1.00 93.38 270 SER A O 1
ATOM 2092 N N . PHE A 1 271 ? 0.164 -2.315 8.767 1.00 95.81 271 PHE A N 1
ATOM 2093 C CA . PHE A 1 271 ? -1.011 -3.162 8.848 1.00 95.81 271 PHE A CA 1
ATOM 2094 C C . PHE A 1 271 ? -0.840 -4.452 8.031 1.00 95.81 271 PHE A C 1
ATOM 2096 O O . PHE A 1 271 ? -1.046 -5.537 8.572 1.00 95.81 271 PHE A O 1
ATOM 2103 N N . LEU A 1 272 ? -0.408 -4.366 6.766 1.00 95.12 272 LEU A N 1
ATOM 2104 C CA . LEU A 1 272 ? -0.328 -5.539 5.876 1.00 95.12 272 LEU A CA 1
ATOM 2105 C C . LEU A 1 272 ? 0.655 -6.613 6.360 1.00 95.12 272 LEU A C 1
ATOM 2107 O O . LEU A 1 272 ? 0.411 -7.801 6.167 1.00 95.12 272 LEU A O 1
ATOM 2111 N N . SER A 1 273 ? 1.744 -6.215 7.021 1.00 93.00 273 SER A N 1
ATOM 2112 C CA . SER A 1 273 ? 2.759 -7.134 7.561 1.00 93.00 273 SER A CA 1
ATOM 2113 C C . SER A 1 273 ? 2.280 -7.965 8.755 1.00 93.00 273 SER A C 1
ATOM 2115 O O . SER A 1 273 ? 2.958 -8.914 9.141 1.00 93.00 273 SER A O 1
ATOM 2117 N N . ARG A 1 274 ? 1.104 -7.657 9.324 1.00 94.12 274 ARG A N 1
ATOM 2118 C CA . ARG A 1 274 ? 0.481 -8.450 10.400 1.00 94.12 274 ARG A CA 1
ATOM 2119 C C . ARG A 1 274 ? -0.081 -9.783 9.905 1.00 94.12 274 ARG A C 1
ATOM 2121 O O . ARG A 1 274 ? -0.456 -10.625 10.716 1.00 94.12 274 ARG A O 1
ATOM 2128 N N . PHE A 1 275 ? -0.156 -9.959 8.590 1.00 93.88 275 PHE A N 1
ATOM 2129 C CA . PHE A 1 275 ? -0.661 -11.157 7.939 1.00 93.88 275 PHE A CA 1
ATOM 2130 C C . PHE A 1 275 ? 0.488 -11.910 7.276 1.00 93.88 275 PHE A C 1
ATOM 2132 O O . PHE A 1 275 ? 1.388 -11.319 6.673 1.00 93.88 275 PHE A O 1
ATOM 2139 N N . SER A 1 276 ? 0.440 -13.237 7.338 1.00 91.38 276 SER A N 1
ATOM 2140 C CA . SER A 1 276 ? 1.397 -14.097 6.638 1.00 91.38 276 SER A CA 1
ATOM 2141 C C . SER A 1 276 ? 1.288 -13.894 5.118 1.00 91.38 276 SER A C 1
ATOM 2143 O O . SER A 1 276 ? 2.292 -13.890 4.389 1.00 91.38 276 SER A O 1
ATOM 2145 N N . CYS A 1 277 ? 0.062 -13.675 4.633 1.00 91.06 277 CYS A N 1
ATOM 2146 C CA . CYS A 1 277 ? -0.257 -13.473 3.236 1.00 91.06 277 CYS A CA 1
ATOM 2147 C C . CYS A 1 277 ? -1.401 -12.470 3.059 1.00 91.06 277 CYS A C 1
ATOM 2149 O O . CYS A 1 277 ? -2.396 -12.513 3.778 1.00 91.06 277 CYS A O 1
ATOM 2151 N N . VAL A 1 278 ? -1.259 -11.592 2.068 1.00 93.00 278 VAL A N 1
ATOM 2152 C CA . VAL A 1 278 ? -2.325 -10.721 1.569 1.00 93.00 278 VAL A CA 1
ATOM 2153 C C . VAL A 1 278 ? -2.544 -11.049 0.099 1.00 93.00 278 VAL A C 1
ATOM 2155 O O . VAL A 1 278 ? -1.608 -10.978 -0.700 1.00 93.00 278 VAL A O 1
ATOM 2158 N N . GLU A 1 279 ? -3.763 -11.433 -0.258 1.00 92.81 279 GLU A N 1
ATOM 2159 C CA . GLU A 1 279 ? -4.162 -11.725 -1.631 1.00 92.81 279 GLU A CA 1
ATOM 2160 C C . GLU A 1 279 ? -5.153 -10.671 -2.116 1.00 92.81 279 GLU A C 1
ATOM 2162 O O . GLU A 1 279 ? -6.238 -10.546 -1.561 1.00 92.81 279 GLU A O 1
ATOM 2167 N N . MET A 1 280 ? -4.785 -9.925 -3.154 1.00 93.56 280 MET A N 1
ATOM 2168 C CA . MET A 1 280 ? -5.676 -8.994 -3.842 1.00 93.56 280 MET A CA 1
ATOM 2169 C C . MET A 1 280 ? -6.194 -9.678 -5.108 1.00 93.56 280 MET A C 1
ATOM 2171 O O . MET A 1 280 ? -5.420 -9.943 -6.033 1.00 93.56 280 MET A O 1
ATOM 2175 N N . ASP A 1 281 ? -7.486 -9.991 -5.145 1.00 91.56 281 ASP A N 1
ATOM 2176 C CA . ASP A 1 281 ? -8.168 -10.503 -6.331 1.00 91.56 281 ASP A CA 1
ATOM 2177 C C . ASP A 1 281 ? -8.997 -9.378 -6.946 1.00 91.56 281 ASP A C 1
ATOM 2179 O O . ASP A 1 281 ? -10.107 -9.058 -6.515 1.00 91.56 281 ASP A O 1
ATOM 2183 N N . PHE A 1 282 ? -8.420 -8.748 -7.966 1.00 88.62 282 PHE A N 1
ATOM 2184 C CA . PHE A 1 282 ? -9.046 -7.622 -8.650 1.00 88.62 282 PHE A CA 1
ATOM 2185 C C . PHE A 1 282 ? -10.247 -8.057 -9.494 1.00 88.62 282 PHE A C 1
ATOM 2187 O O . PHE A 1 282 ? -11.100 -7.231 -9.802 1.00 88.62 282 PHE A O 1
ATOM 2194 N N . SER A 1 283 ? -10.337 -9.341 -9.857 1.00 86.38 283 SER A N 1
ATOM 2195 C CA . SER A 1 283 ? -11.441 -9.849 -10.671 1.00 86.38 283 SER A CA 1
ATOM 2196 C C . SER A 1 283 ? -12.700 -10.118 -9.865 1.00 86.38 283 SER A C 1
ATOM 2198 O O . SER A 1 283 ? -13.797 -9.857 -10.351 1.00 86.38 283 SER A O 1
ATOM 2200 N N . SER A 1 284 ? -12.550 -10.623 -8.639 1.00 89.25 284 SER A N 1
ATOM 2201 C CA . SER A 1 284 ? -13.663 -10.744 -7.697 1.00 89.25 284 SER A CA 1
ATOM 2202 C C . SER A 1 284 ? -13.919 -9.450 -6.929 1.00 89.25 284 SER A C 1
ATOM 2204 O O . SER A 1 284 ? -14.949 -9.345 -6.271 1.00 89.25 284 SER A O 1
ATOM 2206 N N . GLY A 1 285 ? -13.003 -8.477 -6.993 1.00 92.44 285 GLY A N 1
ATOM 2207 C CA . GLY A 1 285 ? -13.093 -7.251 -6.206 1.00 92.44 285 GLY A CA 1
ATOM 2208 C C . GLY A 1 285 ? -12.989 -7.546 -4.713 1.00 92.44 285 GLY A C 1
ATOM 2209 O O . GLY A 1 285 ? -13.781 -7.043 -3.923 1.00 92.44 285 GLY A O 1
ATOM 2210 N N . THR A 1 286 ? -12.040 -8.397 -4.316 1.00 94.88 286 THR A N 1
ATOM 2211 C CA . THR A 1 286 ? -11.842 -8.780 -2.910 1.00 94.88 286 THR A CA 1
ATOM 2212 C C . THR A 1 286 ? -10.372 -8.781 -2.527 1.00 94.88 286 THR A C 1
ATOM 2214 O O . THR A 1 286 ? -9.510 -9.147 -3.325 1.00 94.88 286 THR A O 1
ATOM 2217 N N . VAL A 1 287 ? -10.088 -8.462 -1.269 1.00 95.44 287 VAL A N 1
ATOM 2218 C CA . VAL A 1 287 ? -8.791 -8.699 -0.635 1.00 95.44 287 VAL A CA 1
ATOM 2219 C C . VAL A 1 287 ? -8.952 -9.698 0.505 1.00 95.44 287 VAL A C 1
ATOM 2221 O O . VAL A 1 287 ? -9.888 -9.611 1.298 1.00 95.44 287 VAL A O 1
ATOM 2224 N N . THR A 1 288 ? -8.043 -10.666 0.573 1.00 94.44 288 THR A N 1
ATOM 2225 C CA . THR A 1 288 ? -8.013 -11.690 1.618 1.00 94.44 288 THR A CA 1
ATOM 2226 C C . THR A 1 288 ? -6.739 -11.570 2.441 1.00 94.44 288 THR A C 1
ATOM 2228 O O . THR A 1 288 ? -5.633 -11.583 1.895 1.00 94.44 288 THR A O 1
ATOM 2231 N N . PHE A 1 289 ? -6.893 -11.478 3.756 1.00 94.69 289 PHE A N 1
ATOM 2232 C CA . PHE A 1 289 ? -5.810 -11.407 4.725 1.00 94.69 289 PHE A CA 1
ATOM 2233 C C . PHE A 1 289 ? -5.712 -12.731 5.487 1.00 94.69 289 PHE A C 1
ATOM 2235 O O . PHE A 1 289 ? -6.654 -13.129 6.170 1.00 94.69 289 PHE A O 1
ATOM 2242 N N . PHE A 1 290 ? -4.571 -13.408 5.380 1.00 93.19 290 PHE A N 1
ATOM 2243 C CA . PHE A 1 290 ? -4.317 -14.705 6.006 1.00 93.19 290 PHE A CA 1
ATOM 2244 C C . PHE A 1 290 ? -3.411 -14.532 7.229 1.00 93.19 290 PHE A C 1
ATOM 2246 O O . PHE A 1 290 ? -2.295 -14.026 7.121 1.00 93.19 290 PHE A O 1
ATOM 2253 N N . SER A 1 291 ? -3.875 -14.965 8.398 1.00 91.50 291 SER A N 1
ATOM 2254 C CA . SER A 1 291 ? -3.097 -14.939 9.646 1.00 91.50 291 SER A CA 1
ATOM 2255 C C . SER A 1 291 ? -2.192 -16.172 9.788 1.00 91.50 291 SER A C 1
ATOM 2257 O O . SER A 1 291 ? -1.101 -16.062 10.338 1.00 91.50 291 SER A O 1
ATOM 2259 N N . G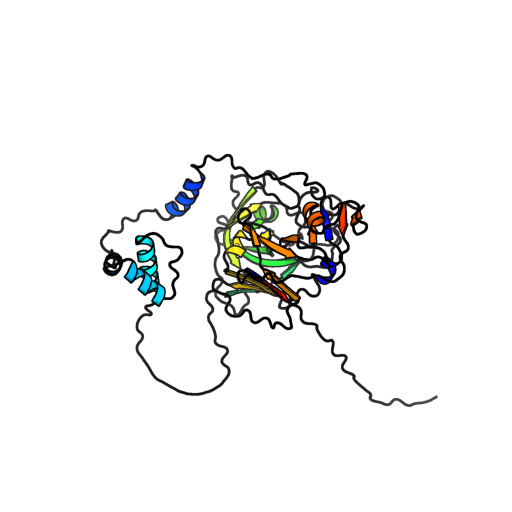LY A 1 292 ? -2.626 -17.332 9.281 1.00 86.56 292 GLY A N 1
ATOM 2260 C CA . GLY A 1 292 ? -1.873 -18.598 9.268 1.00 86.56 292 GLY A CA 1
ATOM 2261 C C . GLY A 1 292 ? -1.220 -18.896 7.917 1.00 86.56 292 GLY A C 1
ATOM 2262 O O . GLY A 1 292 ? -1.236 -18.053 7.024 1.00 86.56 292 GLY A O 1
ATOM 2263 N N . GLU A 1 293 ? -0.638 -20.083 7.727 1.00 79.44 293 GLU A N 1
ATOM 2264 C CA . GLU A 1 293 ? -0.169 -20.497 6.395 1.00 79.44 293 GLU A CA 1
ATOM 2265 C C . GLU A 1 293 ? -1.325 -20.450 5.389 1.00 79.44 293 GLU A C 1
ATOM 2267 O O . GLU A 1 293 ? -2.428 -20.891 5.695 1.00 79.44 293 GLU A O 1
ATOM 2272 N N . ASN A 1 294 ? -1.088 -19.895 4.195 1.00 70.81 294 ASN A N 1
ATOM 2273 C CA . ASN A 1 294 ? -2.117 -19.824 3.160 1.00 70.81 294 ASN A CA 1
ATOM 2274 C C . ASN A 1 294 ? -2.517 -21.258 2.760 1.00 70.81 294 ASN A C 1
ATOM 2276 O O . ASN A 1 294 ? -1.690 -21.963 2.169 1.00 70.81 294 ASN A O 1
ATOM 2280 N N . PRO A 1 295 ? -3.757 -21.695 3.042 1.00 61.91 295 PRO A N 1
ATOM 2281 C CA . PRO A 1 295 ? -4.097 -23.106 2.950 1.00 61.91 295 PRO A CA 1
ATOM 2282 C C . PRO A 1 295 ? -4.211 -23.602 1.505 1.00 61.91 295 PRO A C 1
ATOM 2284 O O . PRO A 1 295 ? -4.154 -24.807 1.280 1.00 61.91 295 PRO A O 1
ATOM 2287 N N . ASN A 1 296 ? -4.357 -22.723 0.502 1.00 63.06 296 ASN A N 1
ATOM 2288 C CA . ASN A 1 296 ? -4.639 -23.150 -0.871 1.00 63.06 296 ASN A CA 1
ATOM 2289 C C . ASN A 1 296 ? -4.162 -22.152 -1.937 1.00 63.06 296 ASN A C 1
ATOM 2291 O O . ASN A 1 296 ? -4.949 -21.469 -2.596 1.00 63.06 296 ASN A O 1
ATOM 2295 N N . SER A 1 297 ? -2.867 -22.167 -2.244 1.00 59.09 297 SER A N 1
ATOM 2296 C CA . SER A 1 297 ? -2.300 -21.486 -3.417 1.00 59.09 297 SER A CA 1
ATOM 2297 C C . SER A 1 297 ? -2.622 -22.197 -4.749 1.00 59.09 297 SER A C 1
ATOM 2299 O O . SER A 1 297 ? -1.833 -22.140 -5.687 1.00 59.09 297 SER A O 1
ATOM 2301 N N . ARG A 1 298 ? -3.794 -22.838 -4.893 1.00 59.03 298 ARG A N 1
ATOM 2302 C CA . ARG A 1 298 ? -4.239 -23.485 -6.146 1.00 59.03 298 ARG A CA 1
ATOM 2303 C C . ARG A 1 298 ? -4.725 -22.459 -7.170 1.00 59.03 298 ARG A C 1
ATOM 2305 O O . ARG A 1 298 ? -5.855 -22.507 -7.643 1.00 59.03 298 ARG A O 1
ATOM 2312 N N . THR A 1 299 ? -3.886 -21.493 -7.504 1.00 64.88 299 THR A N 1
ATOM 2313 C CA . THR A 1 299 ? -4.059 -20.788 -8.771 1.00 64.88 299 THR A CA 1
ATOM 2314 C C . THR A 1 299 ? -3.562 -21.751 -9.840 1.00 64.88 299 THR A C 1
ATOM 2316 O O . THR A 1 299 ? -2.410 -22.180 -9.766 1.00 64.88 299 THR A O 1
ATOM 2319 N N . SER A 1 300 ? -4.444 -22.172 -10.750 1.00 70.31 300 SER A N 1
ATOM 2320 C CA . SER A 1 300 ? -4.064 -23.063 -11.847 1.00 70.31 300 SER A CA 1
ATOM 2321 C C . SER A 1 300 ? -2.875 -22.457 -12.586 1.00 70.31 300 SER A C 1
ATOM 2323 O O . SER A 1 300 ? -2.919 -21.274 -12.924 1.00 70.31 300 SER A O 1
ATOM 2325 N N . GLU A 1 301 ? -1.819 -23.245 -12.808 1.00 74.25 301 GLU A N 1
ATOM 2326 C CA . GLU A 1 301 ? -0.618 -22.807 -13.544 1.00 74.25 301 GLU A CA 1
ATOM 2327 C C . GLU A 1 301 ? -0.994 -22.189 -14.904 1.00 74.25 301 GLU A C 1
ATOM 2329 O O . GLU A 1 301 ? -0.378 -21.216 -15.324 1.00 74.25 301 GLU A O 1
ATOM 2334 N N . ASP A 1 302 ? -2.084 -22.662 -15.519 1.00 70.38 302 ASP A N 1
ATOM 2335 C CA . ASP A 1 302 ? -2.614 -22.171 -16.798 1.00 70.38 302 ASP A CA 1
ATOM 2336 C C . ASP A 1 302 ? -3.040 -20.692 -16.793 1.00 70.38 302 ASP A C 1
ATOM 2338 O O . ASP A 1 302 ? -3.080 -20.061 -17.846 1.00 70.38 302 ASP A O 1
ATOM 2342 N N . ASP A 1 303 ? -3.344 -20.129 -15.619 1.00 73.25 303 ASP A N 1
ATOM 2343 C CA . ASP A 1 303 ? -3.757 -18.733 -15.467 1.00 73.25 303 ASP A CA 1
ATOM 2344 C C . ASP A 1 303 ? -2.595 -17.858 -14.950 1.00 73.25 303 ASP A C 1
ATOM 2346 O O . ASP A 1 303 ? -2.842 -16.720 -14.575 1.00 73.25 303 ASP A O 1
ATOM 2350 N N . LEU A 1 304 ? -1.347 -18.339 -14.849 1.00 74.56 304 LEU A N 1
ATOM 2351 C CA . LEU A 1 304 ? -0.215 -17.595 -14.270 1.00 74.56 304 LEU A CA 1
ATOM 2352 C C . LEU A 1 304 ? 0.534 -16.766 -15.334 1.00 74.56 304 LEU A C 1
ATOM 2354 O O . LEU A 1 304 ? 1.194 -17.311 -16.212 1.00 74.56 304 LEU A O 1
ATOM 2358 N N . LEU A 1 305 ? 0.500 -15.437 -15.215 1.00 73.19 305 LEU A N 1
ATOM 2359 C CA . LEU A 1 305 ? 1.279 -14.514 -16.054 1.00 73.19 305 LEU A CA 1
ATOM 2360 C C . LEU A 1 305 ? 2.750 -14.446 -15.665 1.00 73.19 305 LEU A C 1
ATOM 2362 O O . LEU A 1 305 ? 3.618 -14.222 -16.505 1.00 73.19 305 LEU A O 1
ATOM 2366 N N . GLY A 1 306 ? 3.031 -14.580 -14.375 1.00 76.75 306 GLY A N 1
ATOM 2367 C CA . GLY A 1 306 ? 4.390 -14.493 -13.885 1.00 76.75 306 GLY A CA 1
ATOM 2368 C C . GLY A 1 306 ? 4.496 -14.829 -12.412 1.00 76.75 306 GLY A C 1
ATOM 2369 O O . GLY A 1 306 ? 3.550 -14.674 -11.632 1.00 76.75 306 GLY A O 1
ATOM 2370 N N . ARG A 1 307 ? 5.683 -15.304 -12.043 1.00 83.19 307 ARG A N 1
ATOM 2371 C CA . ARG A 1 307 ? 6.056 -15.637 -10.674 1.00 83.19 307 ARG A CA 1
ATOM 2372 C C . ARG A 1 307 ? 7.453 -15.113 -10.405 1.00 83.19 307 ARG A C 1
ATOM 2374 O O . ARG A 1 307 ? 8.383 -15.462 -11.123 1.00 83.19 307 ARG A O 1
ATOM 2381 N N . ALA A 1 308 ? 7.579 -14.313 -9.356 1.00 85.12 308 ALA A N 1
ATOM 2382 C CA . ALA A 1 308 ? 8.859 -13.813 -8.870 1.00 85.12 308 ALA A CA 1
ATOM 2383 C C . ALA A 1 308 ? 9.045 -14.166 -7.399 1.00 85.12 308 ALA A C 1
ATOM 2385 O O . ALA A 1 308 ? 8.083 -14.216 -6.627 1.00 85.12 308 ALA A O 1
ATOM 2386 N N . THR A 1 309 ? 10.303 -14.352 -7.017 1.00 86.56 309 THR A N 1
ATOM 2387 C CA . THR A 1 309 ? 10.712 -14.403 -5.617 1.00 86.56 309 THR A CA 1
ATOM 2388 C C . THR A 1 309 ? 10.923 -12.979 -5.117 1.00 86.56 309 THR A C 1
ATOM 2390 O O . THR A 1 309 ? 11.605 -12.182 -5.761 1.00 86.56 309 THR A O 1
ATOM 2393 N N . MET A 1 310 ? 10.323 -12.642 -3.976 1.00 87.19 310 MET A N 1
ATOM 2394 C CA . MET A 1 310 ? 10.497 -11.323 -3.372 1.00 87.19 310 MET A CA 1
ATOM 2395 C C . MET A 1 310 ? 11.761 -11.267 -2.519 1.00 87.19 310 MET A C 1
ATOM 2397 O O . MET A 1 310 ? 11.920 -12.037 -1.573 1.00 87.19 310 MET A O 1
ATOM 2401 N N . GLY A 1 311 ? 12.613 -10.284 -2.791 1.00 90.19 311 GLY A N 1
ATOM 2402 C CA . GLY A 1 311 ? 13.685 -9.869 -1.898 1.00 90.19 311 GLY A CA 1
ATOM 2403 C C . GLY A 1 311 ? 13.171 -8.871 -0.863 1.00 90.19 311 GLY A C 1
ATOM 2404 O O . GLY A 1 311 ? 12.767 -7.765 -1.223 1.00 90.19 311 GLY A O 1
ATOM 2405 N N . TYR A 1 312 ? 13.215 -9.242 0.416 1.00 89.06 312 TYR A N 1
ATOM 2406 C CA . TYR A 1 312 ? 12.932 -8.331 1.527 1.00 89.06 312 TYR A CA 1
ATOM 2407 C C . TYR A 1 312 ? 14.078 -7.322 1.697 1.00 89.06 312 TYR A C 1
ATOM 2409 O O . TYR A 1 312 ? 15.249 -7.694 1.603 1.00 89.06 312 TYR A O 1
ATOM 2417 N N . ILE A 1 313 ? 13.745 -6.054 1.933 1.00 89.19 313 ILE A N 1
ATOM 2418 C CA . ILE A 1 313 ? 14.682 -4.962 2.217 1.00 89.19 313 ILE A CA 1
ATOM 2419 C C . ILE A 1 313 ? 14.512 -4.596 3.700 1.00 89.19 313 ILE A C 1
ATOM 2421 O O . ILE A 1 313 ? 13.650 -3.775 4.022 1.00 89.19 313 ILE A O 1
ATOM 2425 N N . PRO A 1 314 ? 15.308 -5.181 4.621 1.00 85.31 314 PRO A N 1
ATOM 2426 C CA . PRO A 1 314 ? 15.061 -5.070 6.061 1.00 85.31 314 PRO A CA 1
ATOM 2427 C C . PRO A 1 314 ? 15.081 -3.641 6.589 1.00 85.31 314 PRO A C 1
ATOM 2429 O O . PRO A 1 314 ? 14.316 -3.309 7.485 1.00 85.31 314 PRO A O 1
ATOM 2432 N N . THR A 1 315 ? 15.928 -2.789 6.011 1.00 82.88 315 THR A N 1
ATOM 2433 C CA . THR A 1 315 ? 16.068 -1.387 6.421 1.00 82.88 315 THR A CA 1
ATOM 2434 C C . THR A 1 315 ? 14.809 -0.563 6.181 1.00 82.88 315 THR A C 1
ATOM 2436 O O . THR A 1 315 ? 14.608 0.433 6.865 1.00 82.88 315 THR A O 1
ATOM 2439 N N . LEU A 1 316 ? 13.975 -0.963 5.219 1.00 80.81 316 LEU A N 1
ATOM 2440 C CA . LEU A 1 316 ? 12.757 -0.244 4.845 1.00 80.81 316 LEU A CA 1
ATOM 2441 C C . LEU A 1 316 ? 11.482 -1.036 5.160 1.00 80.81 316 LEU A C 1
ATOM 2443 O O . LEU A 1 316 ? 10.387 -0.498 5.041 1.00 80.81 316 LEU A O 1
ATOM 2447 N N . GLY A 1 317 ? 11.603 -2.318 5.513 1.00 84.56 317 GLY A N 1
ATOM 2448 C CA . GLY A 1 317 ? 10.454 -3.212 5.645 1.00 84.56 317 GLY A CA 1
ATOM 2449 C C . GLY A 1 317 ? 9.742 -3.503 4.318 1.00 84.56 317 GLY A C 1
ATOM 2450 O O . GLY A 1 317 ? 8.615 -3.985 4.328 1.00 84.56 317 GLY A O 1
ATOM 2451 N N . LEU A 1 318 ? 10.377 -3.205 3.180 1.00 89.25 318 LEU A N 1
ATOM 2452 C CA . LEU A 1 318 ? 9.770 -3.303 1.850 1.00 89.25 318 LEU A CA 1
ATOM 2453 C C . LEU A 1 318 ? 10.103 -4.624 1.161 1.00 89.25 318 LEU A C 1
ATOM 2455 O O . LEU A 1 318 ? 11.099 -5.283 1.469 1.00 89.25 318 LEU A O 1
ATOM 2459 N N . TYR A 1 319 ? 9.306 -4.967 0.154 1.00 87.94 319 TYR A N 1
ATOM 2460 C CA . TYR A 1 319 ? 9.575 -6.084 -0.742 1.00 87.94 319 TYR A CA 1
ATOM 2461 C C . TYR A 1 319 ? 9.950 -5.577 -2.133 1.00 87.94 319 TYR A C 1
ATOM 2463 O O . TYR A 1 319 ? 9.332 -4.665 -2.676 1.00 87.94 319 TYR A O 1
ATOM 2471 N N . SER A 1 320 ? 10.971 -6.203 -2.709 1.00 92.88 320 SER A N 1
ATOM 2472 C CA . SER A 1 320 ? 11.440 -5.960 -4.070 1.00 92.88 320 SER A CA 1
ATOM 2473 C C . SER A 1 320 ? 11.353 -7.230 -4.902 1.00 92.88 320 SER A C 1
ATOM 2475 O O . SER A 1 320 ? 11.455 -8.332 -4.370 1.00 92.88 320 SER A O 1
ATOM 2477 N N . VAL A 1 321 ? 11.199 -7.078 -6.208 1.00 93.00 321 VAL A N 1
ATOM 2478 C CA . VAL A 1 321 ? 11.215 -8.165 -7.187 1.00 93.00 321 VAL A CA 1
ATOM 2479 C C . VAL A 1 321 ? 12.212 -7.834 -8.288 1.00 93.00 321 VAL A C 1
ATOM 2481 O O . VAL A 1 321 ? 12.384 -6.671 -8.650 1.00 93.00 321 VAL A O 1
ATOM 2484 N N . GLU A 1 322 ? 12.888 -8.853 -8.806 1.00 92.69 322 GLU A N 1
ATOM 2485 C CA . GLU A 1 322 ? 13.693 -8.723 -10.019 1.00 92.69 322 GLU A CA 1
ATOM 2486 C C . GLU A 1 322 ? 12.784 -8.848 -11.241 1.00 92.69 322 GLU A C 1
ATOM 2488 O O . GLU A 1 322 ? 12.031 -9.814 -11.382 1.00 92.69 322 GLU A O 1
ATOM 2493 N N . VAL A 1 323 ? 12.837 -7.846 -12.114 1.00 90.44 323 VAL A N 1
ATOM 2494 C CA . VAL A 1 323 ? 11.975 -7.730 -13.291 1.00 90.44 323 VAL A CA 1
ATOM 2495 C C . VAL A 1 323 ? 12.841 -7.590 -14.535 1.00 90.44 323 VAL A C 1
ATOM 2497 O O . VAL A 1 323 ? 13.847 -6.880 -14.515 1.00 90.44 323 VAL A O 1
ATOM 2500 N N . TYR A 1 324 ? 12.437 -8.243 -15.625 1.00 89.50 324 TYR A N 1
ATOM 2501 C CA . TYR A 1 324 ? 12.964 -7.962 -16.956 1.00 89.50 324 TYR A CA 1
ATOM 2502 C C . TYR A 1 324 ? 11.931 -7.172 -17.752 1.00 89.50 324 TYR A C 1
ATOM 2504 O O . TYR A 1 324 ? 10.750 -7.528 -17.827 1.00 89.50 324 TYR A O 1
ATOM 2512 N N . LEU A 1 325 ? 12.401 -6.084 -18.345 1.00 87.12 325 LEU A N 1
ATOM 2513 C CA . LEU A 1 325 ? 11.618 -5.149 -19.133 1.00 87.12 325 LEU A CA 1
ATOM 2514 C C . LEU A 1 325 ? 11.995 -5.369 -20.600 1.00 87.12 325 LEU A C 1
ATOM 2516 O O . LEU A 1 325 ? 13.032 -4.899 -21.065 1.00 87.12 325 LEU A O 1
ATOM 2520 N N . GLY A 1 326 ? 11.182 -6.157 -21.310 1.00 86.06 326 GLY A N 1
ATOM 2521 C CA . GLY A 1 326 ? 11.559 -6.704 -22.611 1.00 86.06 326 GLY A CA 1
ATOM 2522 C C . GLY A 1 326 ? 12.649 -7.769 -22.470 1.00 86.06 326 GLY A C 1
ATOM 2523 O O . GLY A 1 326 ? 12.473 -8.782 -21.793 1.00 86.06 326 GLY A O 1
ATOM 2524 N N . ASP A 1 327 ? 13.779 -7.537 -23.126 1.00 87.44 327 ASP A N 1
ATOM 2525 C CA . ASP A 1 327 ? 14.998 -8.348 -23.072 1.00 87.44 327 ASP A CA 1
ATOM 2526 C C . ASP A 1 327 ? 16.076 -7.757 -22.144 1.00 87.44 327 ASP A C 1
ATOM 2528 O O . ASP A 1 327 ? 17.177 -8.299 -22.051 1.00 87.44 327 ASP A O 1
ATOM 2532 N N . LYS A 1 328 ? 15.761 -6.671 -21.426 1.00 88.75 328 LYS A N 1
ATOM 2533 C CA . LYS A 1 328 ? 16.685 -5.956 -20.538 1.00 88.75 328 LYS A CA 1
ATOM 2534 C C . LYS A 1 328 ? 16.389 -6.246 -19.069 1.00 88.75 328 LYS A C 1
ATOM 2536 O O . LYS A 1 328 ? 15.228 -6.288 -18.663 1.00 88.75 328 LYS A O 1
ATOM 2541 N N . GLY A 1 329 ? 17.436 -6.421 -18.267 1.00 90.62 329 GLY A N 1
ATOM 2542 C CA . GLY A 1 329 ? 17.339 -6.699 -16.833 1.00 90.62 329 GLY A CA 1
ATOM 2543 C C . GLY A 1 329 ? 18.390 -7.704 -16.339 1.00 90.62 329 GLY A C 1
ATOM 2544 O O . GLY A 1 329 ? 19.262 -8.107 -17.114 1.00 90.62 329 GLY A O 1
ATOM 2545 N N . PRO A 1 330 ? 18.303 -8.137 -15.068 1.00 93.25 330 PRO A N 1
ATOM 2546 C CA . PRO A 1 330 ? 17.226 -7.830 -14.127 1.00 93.25 330 PRO A CA 1
ATOM 2547 C C . PRO A 1 330 ? 17.357 -6.423 -13.530 1.00 93.25 330 PRO A C 1
ATOM 2549 O O . PRO A 1 330 ? 18.455 -5.973 -13.218 1.00 93.25 330 PRO A O 1
ATOM 2552 N N . VAL A 1 331 ? 16.226 -5.753 -13.304 1.00 92.88 331 VAL A N 1
ATOM 2553 C CA . VAL A 1 331 ? 16.148 -4.544 -12.471 1.00 92.88 331 VAL A CA 1
ATOM 2554 C C . VAL A 1 331 ? 15.338 -4.840 -11.213 1.00 92.88 331 VAL A C 1
ATOM 2556 O O . VAL A 1 331 ? 14.307 -5.513 -11.267 1.00 92.88 331 VAL A O 1
ATOM 2559 N N . ARG A 1 332 ? 15.801 -4.355 -10.056 1.00 93.00 332 ARG A N 1
ATOM 2560 C CA . ARG A 1 332 ? 15.071 -4.506 -8.789 1.00 93.00 332 ARG A CA 1
ATOM 2561 C C . ARG A 1 332 ? 14.013 -3.418 -8.673 1.00 93.00 332 ARG A C 1
ATOM 2563 O O . ARG A 1 332 ? 14.341 -2.235 -8.652 1.00 93.00 332 ARG A O 1
ATOM 2570 N N . MET A 1 333 ? 12.754 -3.824 -8.562 1.00 93.38 333 MET A N 1
ATOM 2571 C CA . MET A 1 333 ? 11.602 -2.926 -8.472 1.00 93.38 333 MET A CA 1
ATOM 2572 C C . MET A 1 333 ? 10.782 -3.215 -7.219 1.00 93.38 333 MET A C 1
ATOM 2574 O O . MET A 1 333 ? 10.772 -4.342 -6.725 1.00 93.38 333 MET A O 1
ATOM 2578 N N . LEU A 1 334 ? 10.091 -2.201 -6.705 1.00 92.62 334 LEU A N 1
ATOM 2579 C CA . LEU A 1 334 ? 9.095 -2.369 -5.649 1.00 92.62 334 LEU A CA 1
ATOM 2580 C C . LEU A 1 334 ? 7.752 -2.765 -6.274 1.00 92.62 334 LEU A C 1
ATOM 2582 O O . LEU A 1 334 ? 7.413 -2.300 -7.362 1.00 92.62 334 LEU A O 1
ATOM 2586 N N . VAL A 1 335 ? 6.995 -3.621 -5.588 1.00 90.19 335 VAL A N 1
ATOM 2587 C CA . VAL A 1 335 ? 5.599 -3.901 -5.953 1.00 90.19 335 VAL A CA 1
ATOM 2588 C C . VAL A 1 335 ? 4.737 -2.894 -5.212 1.00 90.19 335 VAL A C 1
ATOM 2590 O O . VAL A 1 335 ? 4.615 -2.992 -3.994 1.00 90.19 335 VAL A O 1
ATOM 2593 N N . ASP A 1 336 ? 4.183 -1.933 -5.943 1.00 92.06 336 ASP A N 1
ATOM 2594 C CA . ASP A 1 336 ? 3.459 -0.781 -5.408 1.00 92.06 336 ASP A CA 1
ATOM 2595 C C . ASP A 1 336 ? 2.017 -0.771 -5.930 1.00 92.06 336 ASP A C 1
ATOM 2597 O O . ASP A 1 336 ? 1.772 -0.469 -7.098 1.00 92.06 336 ASP A O 1
ATOM 2601 N N . SER A 1 337 ? 1.063 -1.153 -5.077 1.00 91.50 337 SER A N 1
ATOM 2602 C CA . SER A 1 337 ? -0.370 -1.086 -5.388 1.00 91.50 337 SER A CA 1
ATOM 2603 C C . SER A 1 337 ? -0.953 0.328 -5.286 1.00 91.50 337 SER A C 1
ATOM 2605 O O . SER A 1 337 ? -2.056 0.555 -5.784 1.00 91.50 337 SER A O 1
ATOM 2607 N N . GLY A 1 338 ? -0.236 1.265 -4.655 1.00 89.75 338 GLY A N 1
ATOM 2608 C CA . GLY A 1 338 ? -0.611 2.674 -4.571 1.00 89.75 338 GLY A CA 1
ATOM 2609 C C . GLY A 1 338 ? -0.161 3.495 -5.784 1.00 89.75 338 GLY A C 1
ATOM 2610 O O . GLY A 1 338 ? -0.719 4.561 -6.052 1.00 89.75 338 GLY A O 1
ATOM 2611 N N . ALA A 1 339 ? 0.803 2.997 -6.561 1.00 86.00 339 ALA A N 1
ATOM 2612 C CA . ALA A 1 339 ? 1.315 3.683 -7.739 1.00 86.00 339 ALA A CA 1
ATOM 2613 C C . ALA A 1 339 ? 0.363 3.602 -8.946 1.00 86.00 339 ALA A C 1
ATOM 2615 O O . ALA A 1 339 ? -0.019 2.530 -9.412 1.00 86.00 339 ALA A O 1
ATOM 2616 N N . SER A 1 340 ? 0.067 4.756 -9.553 1.00 78.19 340 SER A N 1
ATOM 2617 C CA . SER A 1 340 ? -0.706 4.834 -10.805 1.00 78.19 340 SER A CA 1
ATOM 2618 C C . SER A 1 340 ? 0.111 4.501 -12.060 1.00 78.19 340 SER A C 1
ATOM 2620 O O . SER A 1 340 ? -0.428 4.416 -13.165 1.00 78.19 340 SER A O 1
ATOM 2622 N N . SER A 1 341 ? 1.434 4.393 -11.933 1.00 81.25 341 SER A N 1
ATOM 2623 C CA . SER A 1 341 ? 2.372 4.220 -13.044 1.00 81.25 341 SER A CA 1
ATOM 2624 C C . SER A 1 341 ? 3.646 3.525 -12.578 1.00 81.25 341 SER A C 1
ATOM 2626 O O . SER A 1 341 ? 3.959 3.491 -11.391 1.00 81.25 341 SER A O 1
ATOM 2628 N N . THR A 1 342 ? 4.399 2.971 -13.525 1.00 86.00 342 THR A N 1
ATOM 2629 C CA . THR A 1 342 ? 5.690 2.336 -13.252 1.00 86.00 342 THR A CA 1
ATOM 2630 C C . THR A 1 342 ? 6.823 3.346 -13.425 1.00 86.00 342 THR A C 1
ATOM 2632 O O . THR A 1 342 ? 6.929 4.008 -14.461 1.00 86.00 342 THR A O 1
ATOM 2635 N N . PHE A 1 343 ? 7.691 3.439 -12.417 1.00 86.31 343 PHE A N 1
ATOM 2636 C CA . PHE A 1 343 ? 8.798 4.393 -12.377 1.00 86.31 343 PHE A CA 1
ATOM 2637 C C . PHE A 1 343 ? 10.146 3.683 -12.262 1.00 86.31 343 PHE A C 1
ATOM 2639 O O . PHE A 1 343 ? 10.273 2.670 -11.573 1.00 86.31 343 PHE A O 1
ATOM 2646 N N . LEU A 1 344 ? 11.165 4.259 -12.897 1.00 89.06 344 LEU A N 1
ATOM 2647 C CA . LEU A 1 344 ? 12.566 3.898 -12.707 1.00 89.06 344 LEU A CA 1
ATOM 2648 C C . LEU A 1 344 ? 13.384 5.144 -12.375 1.00 89.06 344 LEU A C 1
ATOM 2650 O O . LEU A 1 344 ? 13.161 6.229 -12.909 1.00 89.06 344 LEU A O 1
ATOM 2654 N N . ASN A 1 345 ? 14.381 4.988 -11.511 1.00 88.94 345 ASN A N 1
ATOM 2655 C CA . ASN A 1 345 ? 15.425 5.997 -11.371 1.00 88.94 345 ASN A CA 1
ATOM 2656 C C . ASN A 1 345 ? 16.552 5.739 -12.388 1.00 88.94 345 ASN A C 1
ATOM 2658 O O . ASN A 1 345 ? 16.600 4.697 -13.044 1.00 88.94 345 ASN A O 1
ATOM 2662 N N . TRP A 1 346 ? 17.493 6.679 -12.498 1.00 88.50 346 TRP A N 1
ATOM 2663 C CA . TRP A 1 346 ? 18.641 6.537 -13.404 1.00 88.50 346 TRP A CA 1
ATOM 2664 C C . TRP A 1 346 ? 19.497 5.300 -13.141 1.00 88.50 346 TRP A C 1
ATOM 2666 O O . TRP A 1 346 ? 20.108 4.783 -14.071 1.00 88.50 346 TRP A O 1
ATOM 2676 N N . ARG A 1 347 ? 19.542 4.816 -11.895 1.00 91.56 347 ARG A N 1
ATOM 2677 C CA . ARG A 1 347 ? 20.243 3.574 -11.570 1.00 91.56 347 ARG A CA 1
ATOM 2678 C C . ARG A 1 347 ? 19.519 2.367 -12.160 1.00 91.56 347 ARG A C 1
ATOM 2680 O O . ARG A 1 347 ? 20.149 1.594 -12.859 1.00 91.56 347 ARG A O 1
ATOM 2687 N N . GLY A 1 348 ? 18.209 2.258 -11.955 1.00 91.62 348 GLY A N 1
ATOM 2688 C CA . GLY A 1 348 ? 17.399 1.192 -12.539 1.00 91.62 348 GLY A CA 1
ATOM 2689 C C . GLY A 1 348 ? 17.439 1.212 -14.066 1.00 91.62 348 GLY A C 1
ATOM 2690 O O . GLY A 1 348 ? 17.439 0.162 -14.691 1.00 91.62 348 GLY A O 1
ATOM 2691 N N . LEU A 1 349 ? 17.556 2.393 -14.675 1.00 91.88 349 LEU A N 1
ATOM 2692 C CA . LEU A 1 349 ? 17.770 2.512 -16.113 1.00 91.88 349 LEU A CA 1
ATOM 2693 C C . LEU A 1 349 ? 19.154 2.000 -16.554 1.00 91.88 349 LEU A C 1
ATOM 2695 O O . LEU A 1 349 ? 19.257 1.284 -17.549 1.00 91.88 349 LEU A O 1
ATOM 2699 N N . ALA A 1 350 ? 20.206 2.316 -15.796 1.00 93.00 350 ALA A N 1
ATOM 2700 C CA . ALA A 1 350 ? 21.540 1.773 -16.034 1.00 93.00 350 ALA A CA 1
ATOM 2701 C C . ALA A 1 350 ? 21.585 0.246 -15.836 1.00 93.00 350 ALA A C 1
ATOM 2703 O O . ALA A 1 350 ? 22.251 -0.439 -16.609 1.00 93.00 350 ALA A O 1
ATOM 2704 N N . ASP A 1 351 ? 20.825 -0.295 -14.878 1.00 93.06 351 ASP A N 1
ATOM 2705 C CA . ASP A 1 351 ? 20.675 -1.742 -14.656 1.00 93.06 351 ASP A CA 1
ATOM 2706 C C . ASP A 1 351 ? 20.009 -2.446 -15.864 1.00 93.06 351 ASP A C 1
ATOM 2708 O O . ASP A 1 351 ? 20.226 -3.633 -16.096 1.00 93.06 351 ASP A O 1
ATOM 2712 N N . LEU A 1 352 ? 19.257 -1.712 -16.698 1.00 91.75 352 LEU A N 1
ATOM 2713 C CA . LEU A 1 352 ? 18.741 -2.191 -17.991 1.00 91.75 352 LEU A CA 1
ATOM 2714 C C . LEU A 1 352 ? 19.762 -2.082 -19.142 1.00 91.75 352 LEU A C 1
ATOM 2716 O O . LEU A 1 352 ? 19.439 -2.395 -20.293 1.00 91.75 352 LEU A O 1
ATOM 2720 N N . GLY A 1 353 ? 20.976 -1.599 -18.869 1.00 93.62 353 GLY A N 1
ATOM 2721 C CA . GLY A 1 353 ? 21.997 -1.329 -19.880 1.00 93.62 353 GLY A CA 1
ATOM 2722 C C . GLY A 1 353 ? 21.636 -0.172 -20.814 1.00 93.62 353 GLY A C 1
ATOM 2723 O O . GLY A 1 353 ? 22.042 -0.181 -21.974 1.00 93.62 353 GLY A O 1
ATOM 2724 N N . LEU A 1 354 ? 20.828 0.785 -20.347 1.00 92.00 354 LEU A N 1
ATOM 2725 C CA . LEU A 1 354 ? 20.436 1.975 -21.103 1.00 92.00 354 LEU A CA 1
ATOM 2726 C C . LEU A 1 354 ? 21.216 3.191 -20.587 1.00 92.00 354 LEU A C 1
ATOM 2728 O O . LEU A 1 354 ? 21.294 3.431 -19.379 1.00 92.00 354 LEU A O 1
ATOM 2732 N N . SER A 1 355 ? 21.801 3.966 -21.501 1.00 92.94 355 SER A N 1
ATOM 2733 C CA . SER A 1 355 ? 22.428 5.252 -21.175 1.00 92.94 355 SER A CA 1
ATOM 2734 C C . SER A 1 355 ? 21.389 6.377 -21.191 1.00 92.94 355 SER A C 1
ATOM 2736 O O . SER A 1 355 ? 20.278 6.194 -21.676 1.00 92.94 355 SER A O 1
ATOM 2738 N N . ARG A 1 356 ? 21.739 7.566 -20.682 1.00 91.19 356 ARG A N 1
ATOM 2739 C CA . ARG A 1 356 ? 20.840 8.739 -20.698 1.00 91.19 356 ARG A CA 1
ATOM 2740 C C . ARG A 1 356 ? 20.490 9.235 -22.104 1.00 91.19 356 ARG A C 1
ATOM 2742 O O . ARG A 1 356 ? 19.460 9.873 -22.267 1.00 91.19 356 ARG A O 1
ATOM 2749 N N . ASP A 1 357 ? 21.330 8.913 -23.083 1.00 91.75 357 ASP A N 1
ATOM 2750 C CA . ASP A 1 357 ? 21.177 9.314 -24.484 1.00 91.75 357 ASP A CA 1
ATOM 2751 C C . ASP A 1 357 ? 20.623 8.170 -25.353 1.00 91.75 357 ASP A C 1
ATOM 2753 O O . ASP A 1 357 ? 20.677 8.224 -26.584 1.00 91.75 357 ASP A O 1
ATOM 2757 N N . ASP A 1 358 ? 20.138 7.091 -24.728 1.00 92.38 358 ASP A N 1
ATOM 2758 C CA . ASP A 1 358 ? 19.598 5.947 -25.451 1.00 92.38 358 ASP A CA 1
ATOM 2759 C C . ASP A 1 358 ? 18.347 6.346 -26.249 1.00 92.38 358 ASP A C 1
ATOM 2761 O O . ASP A 1 358 ? 17.459 7.038 -25.754 1.00 92.38 358 ASP A O 1
ATOM 2765 N N . LYS A 1 359 ? 18.249 5.876 -27.497 1.00 90.38 359 LYS A N 1
ATOM 2766 C CA . LYS A 1 359 ? 17.150 6.213 -28.419 1.00 90.38 359 LYS A CA 1
ATOM 2767 C C . LYS A 1 359 ? 15.784 5.723 -27.935 1.00 90.38 359 LYS A C 1
ATOM 2769 O O . LYS A 1 359 ? 14.763 6.200 -28.425 1.00 90.38 359 LYS A O 1
ATOM 2774 N N . LEU A 1 360 ? 15.755 4.760 -27.013 1.00 86.62 360 LEU A N 1
ATOM 2775 C CA . LEU A 1 360 ? 14.529 4.275 -26.381 1.00 86.62 360 LEU A CA 1
ATOM 2776 C C . LEU A 1 360 ? 13.970 5.255 -25.338 1.00 86.62 360 LEU A C 1
ATOM 2778 O O . LEU A 1 360 ? 12.829 5.088 -24.899 1.00 86.62 360 LEU A O 1
ATOM 2782 N N . LEU A 1 361 ? 14.748 6.270 -24.948 1.00 87.81 361 LEU A N 1
ATOM 2783 C CA . LEU A 1 361 ? 14.331 7.326 -24.038 1.00 87.81 361 LEU A CA 1
ATOM 2784 C C . LEU A 1 361 ? 13.738 8.499 -24.802 1.00 87.81 361 LEU A C 1
ATOM 2786 O O . LEU A 1 361 ? 14.385 9.139 -25.625 1.00 87.81 361 LEU A O 1
ATOM 2790 N N . GLN A 1 362 ? 12.500 8.826 -24.465 1.00 86.12 362 GLN A N 1
ATOM 2791 C CA . GLN A 1 362 ? 11.835 10.027 -24.938 1.00 86.12 362 GLN A CA 1
ATOM 2792 C C . GLN A 1 362 ? 11.797 11.043 -23.807 1.00 86.12 362 GLN A C 1
ATOM 2794 O O . GLN A 1 362 ? 11.149 10.804 -22.785 1.00 86.12 362 GLN A O 1
ATOM 2799 N N . LEU A 1 363 ? 12.468 12.179 -23.992 1.00 84.25 363 LEU A N 1
ATOM 2800 C CA . LEU A 1 363 ? 12.365 13.302 -23.067 1.00 84.25 363 LEU A CA 1
ATOM 2801 C C . LEU A 1 363 ? 10.894 13.735 -22.960 1.00 84.25 363 LEU A C 1
ATOM 2803 O O . LEU A 1 363 ? 10.224 13.993 -23.961 1.00 84.25 363 LEU A O 1
ATOM 2807 N N . GLN A 1 364 ? 10.385 13.806 -21.739 1.00 78.44 364 GLN A N 1
ATOM 2808 C CA . GLN A 1 364 ? 9.084 14.371 -21.437 1.00 78.44 364 GLN A CA 1
ATOM 2809 C C . GLN A 1 364 ? 9.250 15.884 -21.323 1.00 78.44 364 GLN A C 1
ATOM 2811 O O . GLN A 1 364 ? 9.887 16.388 -20.408 1.00 78.44 364 GLN A O 1
ATOM 2816 N N . THR A 1 365 ? 8.674 16.623 -22.269 1.00 73.00 365 THR A N 1
ATOM 2817 C CA . THR A 1 365 ? 8.676 18.096 -22.243 1.00 73.00 365 THR A CA 1
ATOM 2818 C C . THR A 1 365 ? 7.617 18.671 -21.303 1.00 73.00 365 THR A C 1
ATOM 2820 O O . THR A 1 365 ? 7.571 19.879 -21.082 1.00 73.00 365 THR A O 1
ATOM 2823 N N . ARG A 1 366 ? 6.744 17.815 -20.759 1.00 66.94 366 ARG A N 1
ATOM 2824 C CA . ARG A 1 366 ? 5.730 18.173 -19.769 1.00 66.94 366 ARG A CA 1
ATOM 2825 C C . ARG A 1 366 ? 6.119 17.566 -18.432 1.00 66.94 366 ARG A C 1
ATOM 2827 O O . ARG A 1 366 ? 6.324 16.357 -18.356 1.00 66.94 366 ARG A O 1
ATOM 2834 N N . ALA A 1 367 ? 6.165 18.396 -17.394 1.00 59.25 367 ALA A N 1
ATOM 2835 C CA . ALA A 1 367 ? 6.277 17.910 -16.030 1.00 59.25 367 ALA A CA 1
ATOM 2836 C C . ALA A 1 367 ? 5.070 17.009 -15.733 1.00 59.25 367 ALA A C 1
ATOM 2838 O O . ALA A 1 367 ? 3.920 17.433 -15.846 1.00 59.25 367 ALA A O 1
ATOM 2839 N N . PHE A 1 368 ? 5.341 15.760 -15.379 1.00 58.78 368 PHE A N 1
ATOM 2840 C CA . PHE A 1 368 ? 4.348 14.834 -14.858 1.00 58.78 368 PHE A CA 1
ATOM 2841 C C . PHE A 1 368 ? 4.692 14.559 -13.397 1.00 58.78 368 PHE A C 1
ATOM 2843 O O . PHE A 1 368 ? 5.840 14.252 -13.087 1.00 58.78 368 PHE A O 1
ATOM 2850 N N . GLY A 1 369 ? 3.707 14.670 -12.508 1.00 53.62 369 GLY A N 1
ATOM 2851 C CA . GLY A 1 369 ? 3.845 14.236 -11.121 1.00 53.62 369 GLY A CA 1
ATOM 2852 C C . GLY A 1 369 ? 3.536 12.746 -10.993 1.00 53.62 369 GLY A C 1
ATOM 2853 O O . GLY A 1 369 ? 2.640 12.234 -11.665 1.00 53.62 369 GLY A O 1
ATOM 2854 N N . ALA A 1 370 ? 4.257 12.044 -10.121 1.00 53.47 370 ALA A N 1
ATOM 2855 C CA . ALA A 1 370 ? 3.825 10.726 -9.670 1.00 53.47 370 ALA A CA 1
ATOM 2856 C C . ALA A 1 370 ? 2.647 10.893 -8.695 1.00 53.47 370 ALA A C 1
ATOM 2858 O O . ALA A 1 370 ? 2.740 11.642 -7.723 1.00 53.47 370 ALA A O 1
ATOM 2859 N N . VAL A 1 371 ? 1.528 10.214 -8.941 1.00 50.84 371 VAL A N 1
ATOM 2860 C CA . VAL A 1 371 ? 0.396 10.216 -8.003 1.00 50.84 371 VAL A CA 1
ATOM 2861 C C . VAL A 1 371 ? 0.833 9.509 -6.712 1.00 50.84 371 VAL A C 1
ATOM 2863 O O . VAL A 1 371 ? 1.355 8.402 -6.784 1.00 50.84 371 VAL A O 1
ATOM 2866 N N . GLY A 1 372 ? 0.685 10.174 -5.558 1.00 47.94 372 GLY A N 1
ATOM 2867 C CA . GLY A 1 372 ? 1.222 9.737 -4.253 1.00 47.94 372 GLY A CA 1
ATOM 2868 C C . GLY A 1 372 ? 2.504 10.468 -3.817 1.00 47.94 372 GLY A C 1
ATOM 2869 O O . GLY A 1 372 ? 2.982 10.296 -2.699 1.00 47.94 372 GLY A O 1
ATOM 2870 N N . SER A 1 373 ? 3.055 11.321 -4.683 1.00 46.94 373 SER A N 1
ATOM 2871 C CA . SER A 1 373 ? 4.115 12.276 -4.361 1.00 46.94 373 SER A CA 1
ATOM 2872 C C . SER A 1 373 ? 3.495 13.651 -4.116 1.00 46.94 373 SER A C 1
ATOM 2874 O O . SER A 1 373 ? 3.181 14.358 -5.069 1.00 46.94 373 SER A O 1
ATOM 2876 N N . ASP A 1 374 ? 3.342 14.059 -2.858 1.00 39.47 374 ASP A N 1
ATOM 2877 C CA . ASP A 1 374 ? 2.692 15.338 -2.505 1.00 39.47 374 ASP A CA 1
ATOM 2878 C C . ASP A 1 374 ? 3.504 16.586 -2.854 1.00 39.47 374 ASP A C 1
ATOM 2880 O O . ASP A 1 374 ? 3.033 17.710 -2.700 1.00 39.47 374 ASP A O 1
ATOM 2884 N N . ASN A 1 375 ? 4.704 16.398 -3.400 1.00 44.22 375 ASN A N 1
ATOM 2885 C CA . ASN A 1 375 ? 5.565 17.479 -3.834 1.00 44.22 375 ASN A CA 1
ATOM 2886 C C . ASN A 1 375 ? 5.888 17.373 -5.325 1.00 44.22 375 ASN A C 1
ATOM 2888 O O . ASN A 1 375 ? 6.047 16.287 -5.885 1.00 44.22 375 ASN A O 1
ATOM 2892 N N . VAL A 1 376 ? 6.162 18.542 -5.906 1.00 43.56 376 VAL A N 1
ATOM 2893 C CA . VAL A 1 376 ? 6.803 18.783 -7.217 1.00 43.56 376 VAL A CA 1
ATOM 2894 C C . VAL A 1 376 ? 8.191 18.119 -7.337 1.00 43.56 376 VAL A C 1
ATOM 2896 O O . VAL A 1 376 ? 8.866 18.250 -8.349 1.00 43.56 376 VAL A O 1
ATOM 2899 N N . ALA A 1 377 ? 8.662 17.403 -6.313 1.00 38.28 377 ALA A N 1
ATOM 2900 C CA . ALA A 1 377 ? 10.047 16.956 -6.223 1.00 38.28 377 ALA A CA 1
ATOM 2901 C C . ALA A 1 377 ? 10.419 15.814 -7.181 1.00 38.28 377 ALA A C 1
ATOM 2903 O O . ALA A 1 377 ? 11.605 15.537 -7.338 1.00 38.28 377 ALA A O 1
ATOM 2904 N N . MET A 1 378 ? 9.447 15.160 -7.825 1.00 53.03 378 MET A N 1
ATOM 2905 C CA . MET A 1 378 ? 9.733 14.233 -8.917 1.00 53.03 378 MET A CA 1
ATOM 2906 C C . MET A 1 378 ? 9.334 14.839 -10.254 1.00 53.03 378 MET A C 1
ATOM 2908 O O . MET A 1 378 ? 8.207 14.679 -10.716 1.00 53.03 378 MET A O 1
ATOM 2912 N N . GLU A 1 379 ? 10.296 15.500 -10.895 1.00 61.47 379 GLU A N 1
ATOM 2913 C CA . GLU A 1 379 ? 10.204 15.824 -12.313 1.00 61.47 379 GLU A CA 1
ATOM 2914 C C . GLU A 1 379 ? 10.470 14.543 -13.116 1.00 61.47 379 GLU A C 1
ATOM 2916 O O . GLU A 1 379 ? 11.602 14.050 -13.203 1.00 61.47 379 GLU A O 1
ATOM 2921 N N . LEU A 1 380 ? 9.405 13.962 -13.672 1.00 65.25 380 LEU A N 1
ATOM 2922 C CA . LEU A 1 380 ? 9.530 12.901 -14.666 1.00 65.25 380 LEU A CA 1
ATOM 2923 C C . LEU A 1 380 ? 10.098 13.509 -15.944 1.00 65.25 380 LEU A C 1
ATOM 2925 O O . LEU A 1 380 ? 9.389 14.194 -16.675 1.00 65.25 380 LEU A O 1
ATOM 2929 N N . THR A 1 381 ? 11.374 13.254 -16.214 1.00 73.12 381 THR A N 1
ATOM 2930 C CA . THR A 1 381 ? 12.053 13.858 -17.365 1.00 73.12 381 THR A CA 1
ATOM 2931 C C . THR A 1 381 ? 12.066 12.972 -18.583 1.00 73.12 381 THR A C 1
ATOM 2933 O O . THR A 1 381 ? 12.182 13.495 -19.680 1.00 73.12 381 THR A O 1
ATOM 2936 N N . HIS A 1 382 ? 11.959 11.650 -18.446 1.00 80.75 382 HIS A N 1
ATOM 2937 C CA . HIS A 1 382 ? 11.974 10.761 -19.609 1.00 80.75 382 HIS A CA 1
ATOM 2938 C C . HIS A 1 382 ? 10.891 9.695 -19.516 1.00 80.75 382 HIS A C 1
ATOM 2940 O O . HIS A 1 382 ? 10.392 9.378 -18.439 1.00 80.75 382 HIS A O 1
ATOM 2946 N N . ARG A 1 383 ? 10.544 9.126 -20.666 1.00 81.44 383 ARG A N 1
ATOM 2947 C CA . ARG A 1 383 ? 9.694 7.953 -20.823 1.00 81.44 383 ARG A CA 1
ATOM 2948 C C . ARG A 1 383 ? 10.437 6.925 -21.664 1.00 81.44 383 ARG A C 1
ATOM 2950 O O . ARG A 1 383 ? 10.878 7.223 -22.768 1.00 81.44 383 ARG A O 1
ATOM 2957 N N . VAL A 1 384 ? 10.560 5.720 -21.137 1.00 79.12 384 VAL A N 1
ATOM 2958 C CA . VAL A 1 384 ? 11.030 4.521 -21.821 1.00 79.12 384 VAL A CA 1
ATOM 2959 C C . VAL A 1 384 ? 9.803 3.819 -22.389 1.00 79.12 384 VAL A C 1
ATOM 2961 O O . VAL A 1 384 ? 8.881 3.480 -21.644 1.00 79.12 384 VAL A O 1
ATOM 2964 N N . THR A 1 385 ? 9.787 3.573 -23.695 1.00 75.94 385 THR A N 1
ATOM 2965 C CA . THR A 1 385 ? 8.801 2.659 -24.289 1.00 75.94 385 THR A CA 1
ATOM 2966 C C . THR A 1 385 ? 9.385 1.257 -24.245 1.00 75.94 385 THR A C 1
ATOM 2968 O O . THR A 1 385 ? 10.384 0.982 -24.908 1.00 75.94 385 THR A O 1
ATOM 2971 N N . VAL A 1 386 ? 8.794 0.378 -23.442 1.00 69.81 386 VAL A N 1
ATOM 2972 C CA . VAL A 1 386 ? 9.201 -1.028 -23.392 1.00 69.81 386 VAL A CA 1
ATOM 2973 C C . VAL A 1 386 ? 8.330 -1.812 -24.364 1.00 69.81 386 VAL A C 1
ATOM 2975 O O . VAL A 1 386 ? 7.131 -1.552 -24.474 1.00 69.81 386 VAL A O 1
ATOM 2978 N N . GLY A 1 387 ? 8.919 -2.771 -25.082 1.00 62.78 387 GLY A N 1
ATOM 2979 C CA . GLY A 1 387 ? 8.138 -3.723 -25.872 1.00 62.78 387 GLY A CA 1
ATOM 2980 C C . GLY A 1 387 ? 7.113 -4.446 -24.990 1.00 62.78 387 GLY A C 1
ATOM 2981 O O . GLY A 1 387 ? 7.346 -4.650 -23.801 1.00 62.78 387 GLY A O 1
ATOM 2982 N N . SER A 1 38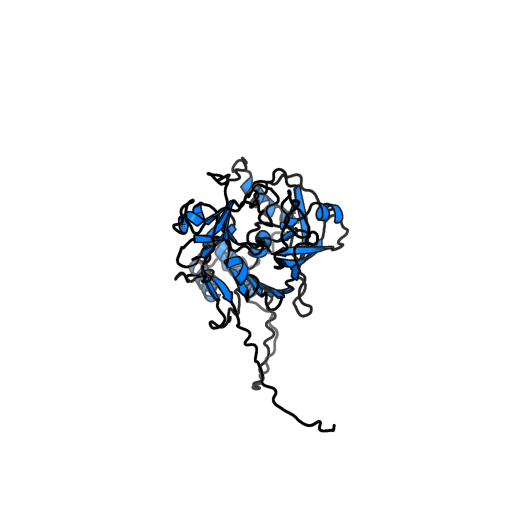8 ? 5.993 -4.871 -25.574 1.00 56.72 388 SER A N 1
ATOM 2983 C CA . SER A 1 388 ? 4.824 -5.444 -24.879 1.00 56.72 388 SER A CA 1
ATOM 2984 C C . SER A 1 388 ? 5.077 -6.743 -24.094 1.00 56.72 388 SER A C 1
ATOM 2986 O O . SER A 1 388 ? 4.148 -7.313 -23.526 1.00 56.72 388 SER A O 1
ATOM 2988 N N . THR A 1 389 ? 6.315 -7.242 -24.052 1.00 59.31 389 THR A N 1
ATOM 2989 C CA . THR A 1 389 ? 6.667 -8.492 -23.372 1.00 59.31 389 THR A CA 1
ATOM 2990 C C . THR A 1 389 ? 7.348 -8.201 -22.036 1.00 59.31 389 THR A C 1
ATOM 2992 O O . THR A 1 389 ? 8.535 -7.885 -21.986 1.00 59.31 389 THR A O 1
ATOM 2995 N N . LEU A 1 390 ? 6.607 -8.351 -20.938 1.00 58.50 390 LEU A N 1
ATOM 2996 C CA . LEU A 1 390 ? 7.176 -8.427 -19.592 1.00 58.50 390 LEU A CA 1
ATOM 2997 C C . LEU A 1 390 ? 7.597 -9.875 -19.315 1.00 58.50 390 LEU A C 1
ATOM 2999 O O . LEU A 1 390 ? 6.776 -10.783 -19.442 1.00 58.50 390 LEU A O 1
ATOM 3003 N N . LYS A 1 391 ? 8.849 -10.101 -18.906 1.00 66.69 391 LYS A N 1
ATOM 3004 C CA . LYS A 1 391 ? 9.302 -11.416 -18.435 1.00 66.69 391 LYS A CA 1
ATOM 3005 C C . LYS A 1 391 ? 9.645 -11.329 -16.956 1.00 66.69 391 LYS A C 1
ATOM 3007 O O . LYS A 1 391 ? 10.556 -10.616 -16.549 1.00 66.69 391 LYS A O 1
ATOM 3012 N N . ILE A 1 392 ? 8.911 -12.076 -16.142 1.00 64.75 392 ILE A N 1
ATOM 3013 C CA . ILE A 1 392 ? 9.229 -12.246 -14.726 1.00 64.75 392 ILE A CA 1
ATOM 3014 C C . ILE A 1 392 ? 9.996 -13.556 -14.610 1.00 64.75 392 ILE A C 1
ATOM 3016 O O . ILE A 1 392 ? 9.449 -14.616 -14.913 1.00 64.75 392 ILE A O 1
ATOM 3020 N N . VAL A 1 393 ? 11.275 -13.480 -14.245 1.00 60.41 393 VAL A N 1
ATOM 3021 C CA . VAL A 1 393 ? 12.132 -14.667 -14.182 1.00 60.41 393 VAL A CA 1
ATOM 3022 C C . VAL A 1 393 ? 11.900 -15.386 -12.852 1.00 60.41 393 VAL A C 1
ATOM 3024 O O . VAL A 1 393 ? 12.088 -14.782 -11.793 1.00 60.41 393 VAL A O 1
ATOM 3027 N N . PRO A 1 394 ? 11.527 -16.678 -12.872 1.00 56.53 394 PRO A N 1
ATOM 3028 C CA . PRO A 1 394 ? 11.474 -17.475 -11.660 1.00 56.53 394 PRO A CA 1
ATOM 3029 C C . PRO A 1 394 ? 12.894 -17.651 -11.120 1.00 56.53 394 PRO A C 1
ATOM 3031 O O . PRO A 1 394 ? 13.742 -18.273 -11.760 1.00 56.53 394 PRO A O 1
ATOM 3034 N N . THR A 1 395 ? 13.174 -17.129 -9.931 1.00 51.88 395 THR A N 1
ATOM 3035 C CA . THR A 1 395 ? 14.413 -17.452 -9.220 1.00 51.88 395 THR A CA 1
ATOM 3036 C C . THR A 1 395 ? 14.256 -18.827 -8.567 1.00 51.88 395 THR A C 1
ATOM 3038 O O . THR A 1 395 ? 13.220 -19.122 -7.976 1.00 51.88 395 THR A O 1
ATOM 3041 N N . ALA A 1 396 ? 15.284 -19.678 -8.628 1.00 49.34 396 ALA A N 1
ATOM 3042 C CA . ALA A 1 396 ? 15.240 -21.072 -8.158 1.00 49.34 396 ALA A CA 1
ATOM 3043 C C . ALA A 1 396 ? 15.041 -21.261 -6.627 1.00 49.34 396 ALA A C 1
ATOM 3045 O O . ALA A 1 396 ? 15.099 -22.384 -6.128 1.00 49.34 396 ALA A O 1
ATOM 3046 N N . ALA A 1 397 ? 14.801 -20.189 -5.864 1.00 47.22 397 ALA A N 1
ATOM 3047 C CA . ALA A 1 397 ? 14.676 -20.211 -4.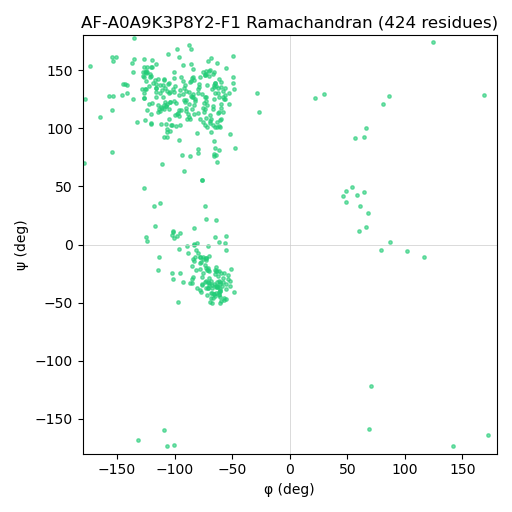408 1.00 47.22 397 ALA A CA 1
ATOM 3048 C C . ALA A 1 397 ? 13.207 -20.317 -3.944 1.00 47.22 397 ALA A C 1
ATOM 3050 O O . ALA A 1 397 ? 12.331 -19.588 -4.405 1.00 47.22 397 ALA A O 1
ATOM 3051 N N . LYS A 1 398 ? 12.940 -21.225 -2.995 1.00 42.72 398 LYS A N 1
ATOM 3052 C CA . LYS A 1 398 ? 11.595 -21.658 -2.556 1.00 42.72 398 LYS A CA 1
ATOM 3053 C C . LYS A 1 398 ? 10.887 -20.772 -1.512 1.00 42.72 398 LYS A C 1
ATOM 3055 O O . LYS A 1 398 ? 9.905 -21.225 -0.934 1.00 42.72 398 LYS A O 1
ATOM 3060 N N . VAL A 1 399 ? 11.322 -19.542 -1.239 1.00 48.12 399 VAL A N 1
ATOM 3061 C CA . VAL A 1 399 ? 10.767 -18.767 -0.107 1.00 48.12 399 VAL A CA 1
ATOM 3062 C C . VAL A 1 399 ? 10.280 -17.391 -0.563 1.00 48.12 399 VAL A C 1
ATOM 3064 O O . VAL A 1 399 ? 11.043 -16.645 -1.158 1.00 48.12 399 VAL A O 1
ATOM 3067 N N . ASN A 1 400 ? 9.016 -17.064 -0.253 1.00 52.06 400 ASN A N 1
ATOM 3068 C CA . ASN A 1 400 ? 8.305 -15.805 -0.553 1.00 52.06 400 ASN A CA 1
ATOM 3069 C C . ASN A 1 400 ? 8.081 -15.505 -2.048 1.00 52.06 400 ASN A C 1
ATOM 3071 O O . ASN A 1 400 ? 8.895 -14.857 -2.699 1.00 52.06 400 ASN A O 1
ATOM 3075 N N . GLN A 1 401 ? 6.925 -15.917 -2.578 1.00 51.34 401 GLN A N 1
ATOM 3076 C CA . GLN A 1 401 ? 6.566 -15.744 -3.991 1.00 51.34 401 GLN A CA 1
ATOM 3077 C C . GLN A 1 401 ? 5.453 -14.705 -4.188 1.00 51.34 401 GLN A C 1
ATOM 3079 O O . GLN A 1 401 ? 4.501 -14.660 -3.412 1.00 51.34 401 GLN A O 1
ATOM 3084 N N . VAL A 1 402 ? 5.557 -13.914 -5.257 1.00 55.47 402 VAL A N 1
ATOM 3085 C CA . VAL A 1 402 ? 4.446 -13.142 -5.840 1.00 55.47 402 VAL A CA 1
ATOM 3086 C C . VAL A 1 402 ? 3.926 -13.913 -7.039 1.00 55.47 402 VAL A C 1
ATOM 3088 O O . VAL A 1 402 ? 4.709 -14.401 -7.854 1.00 55.47 402 VAL A O 1
ATOM 3091 N N . PHE A 1 403 ? 2.605 -13.995 -7.154 1.00 50.12 403 PHE A N 1
ATOM 3092 C CA . PHE A 1 403 ? 1.927 -14.570 -8.309 1.00 50.12 403 PHE A CA 1
ATOM 3093 C C . PHE A 1 403 ? 1.125 -13.468 -8.984 1.00 50.12 403 PHE A C 1
ATOM 3095 O O . PHE A 1 403 ? 0.431 -12.726 -8.290 1.00 50.12 403 PHE A O 1
ATOM 3102 N N . LEU A 1 404 ? 1.229 -13.401 -10.309 1.00 50.09 404 LEU A N 1
ATOM 3103 C CA . LEU A 1 404 ? 0.398 -12.600 -11.201 1.00 50.09 404 LEU A CA 1
ATOM 3104 C C . LEU A 1 404 ? -0.365 -13.561 -12.105 1.00 50.09 404 LEU A C 1
ATOM 3106 O O . LEU A 1 404 ? 0.244 -14.468 -12.664 1.00 50.09 404 LEU A O 1
ATOM 3110 N N . SER A 1 405 ? -1.676 -13.388 -12.250 1.00 35.66 405 SER A N 1
ATOM 3111 C CA . SER A 1 405 ? -2.536 -14.294 -13.025 1.00 35.66 405 SER A CA 1
ATOM 3112 C C . SER A 1 405 ? -3.375 -13.555 -14.082 1.00 35.66 405 SER A C 1
ATOM 3114 O O . SER A 1 405 ? -3.675 -12.386 -13.880 1.00 35.66 405 SER A O 1
ATOM 3116 N N . GLN A 1 406 ? -3.755 -14.208 -15.189 1.00 36.28 406 GLN A N 1
ATOM 3117 C CA . GLN A 1 406 ? -4.716 -13.769 -16.214 1.00 36.28 406 GLN A CA 1
ATOM 3118 C C . GLN A 1 406 ? -5.515 -14.971 -16.716 1.00 36.28 406 GLN A C 1
ATOM 3120 O O . GLN A 1 406 ? -4.941 -16.014 -16.998 1.00 36.28 406 GLN A O 1
ATOM 3125 N N . LYS A 1 407 ? -6.825 -14.788 -16.909 1.00 36.72 407 LYS A N 1
ATOM 3126 C CA . LYS A 1 407 ? -7.655 -15.700 -17.700 1.00 36.72 407 LYS A CA 1
ATOM 3127 C C . LYS A 1 407 ? -8.142 -14.949 -18.930 1.00 36.72 407 LYS A C 1
ATOM 3129 O O . LYS A 1 407 ? -8.799 -13.920 -18.793 1.00 36.72 407 LYS A O 1
ATOM 3134 N N . ILE A 1 408 ? -7.807 -15.435 -20.122 1.00 31.89 408 ILE A N 1
ATOM 3135 C CA . ILE A 1 408 ? -8.331 -14.871 -21.370 1.00 31.89 408 ILE A CA 1
ATOM 3136 C C . ILE A 1 408 ? -9.822 -15.211 -21.422 1.00 31.89 408 ILE A C 1
ATOM 3138 O O . ILE A 1 408 ? -10.195 -16.379 -21.560 1.00 31.89 408 ILE A O 1
ATOM 3142 N N . ALA A 1 409 ? -10.684 -14.201 -21.295 1.00 31.30 409 ALA A N 1
ATOM 3143 C CA . ALA A 1 409 ? -12.089 -14.350 -21.632 1.00 31.30 409 ALA A CA 1
ATOM 3144 C C . ALA A 1 409 ? -12.168 -14.606 -23.142 1.00 31.30 409 ALA A C 1
ATOM 3146 O O . ALA A 1 409 ? -12.017 -13.693 -23.948 1.00 31.30 409 ALA A O 1
ATOM 3147 N N . ARG A 1 410 ? -12.345 -15.871 -23.540 1.00 31.27 410 ARG A N 1
ATOM 3148 C CA . ARG A 1 410 ? -12.755 -16.186 -24.908 1.00 31.27 410 ARG A CA 1
ATOM 3149 C C . ARG A 1 410 ? -14.171 -15.652 -25.067 1.00 31.27 410 ARG A C 1
ATOM 3151 O O . ARG A 1 410 ? -15.114 -16.253 -24.556 1.00 31.27 410 ARG A O 1
ATOM 3158 N N . THR A 1 411 ? -14.315 -14.520 -25.741 1.00 30.17 411 THR A N 1
ATOM 3159 C CA . THR A 1 411 ? -15.599 -14.072 -26.271 1.00 30.17 411 THR A CA 1
ATOM 3160 C C . THR A 1 411 ? -16.062 -15.153 -27.244 1.00 30.17 411 THR A C 1
ATOM 3162 O O . THR A 1 411 ? -15.534 -15.290 -28.344 1.00 30.17 411 THR A O 1
ATOM 3165 N N . CYS A 1 412 ? -16.989 -16.003 -26.804 1.00 29.34 412 CYS A N 1
ATOM 3166 C CA . CYS A 1 412 ? -17.682 -16.917 -27.697 1.00 29.34 412 CYS A CA 1
ATOM 3167 C C . CYS A 1 412 ? -18.584 -16.076 -28.606 1.00 29.34 412 CYS A C 1
ATOM 3169 O O . CYS A 1 412 ? -19.705 -15.741 -28.225 1.00 29.34 412 CYS A O 1
ATOM 3171 N N . GLU A 1 413 ? -18.116 -15.756 -29.811 1.00 37.97 413 GLU A N 1
ATOM 3172 C CA . GLU A 1 413 ? -19.000 -15.445 -30.935 1.00 37.97 413 GLU A CA 1
ATOM 3173 C C . GLU A 1 413 ? -19.781 -16.717 -31.284 1.00 37.97 413 GLU A C 1
ATOM 3175 O O . GLU A 1 413 ? -19.415 -17.518 -32.143 1.00 37.97 413 GLU A O 1
ATOM 3180 N N . SER A 1 414 ? -20.864 -16.948 -30.542 1.00 37.34 414 SER A N 1
ATOM 3181 C CA . SER A 1 414 ? -21.863 -17.935 -30.917 1.00 37.34 414 SER A CA 1
ATOM 3182 C C . SER A 1 414 ? -22.661 -17.370 -32.082 1.00 37.34 414 SER A C 1
ATOM 3184 O O . SER A 1 414 ? -23.571 -16.564 -31.890 1.00 37.34 414 SER A O 1
ATOM 3186 N N . ASN A 1 415 ? -22.342 -17.865 -33.276 1.00 45.72 415 ASN A N 1
ATOM 3187 C CA . ASN A 1 415 ? -23.262 -18.008 -34.399 1.00 45.72 415 ASN A CA 1
ATOM 3188 C C . ASN A 1 415 ? -24.719 -18.151 -33.920 1.00 45.72 415 ASN A C 1
ATOM 3190 O O . ASN A 1 415 ? -25.086 -19.160 -33.314 1.00 45.72 415 ASN A O 1
ATOM 3194 N N . ARG A 1 416 ? -25.564 -17.166 -34.234 1.00 36.25 416 ARG A N 1
ATOM 3195 C CA . ARG A 1 416 ? -27.009 -17.371 -34.373 1.00 36.25 416 ARG A CA 1
ATOM 3196 C C . ARG A 1 416 ? -27.358 -17.186 -35.838 1.00 36.25 416 ARG A C 1
ATOM 3198 O O . ARG A 1 416 ? -27.375 -16.074 -36.355 1.00 36.25 416 ARG A O 1
ATOM 3205 N N . GLY A 1 417 ? -27.578 -18.320 -36.493 1.00 36.88 417 GLY A N 1
ATOM 3206 C CA . GLY A 1 417 ? -28.149 -18.389 -37.825 1.00 36.88 417 GLY A CA 1
ATOM 3207 C C . GLY A 1 417 ? -29.637 -18.027 -37.852 1.00 36.88 417 GLY A C 1
ATOM 3208 O O . GLY A 1 417 ? -30.337 -18.105 -36.846 1.00 36.88 417 GLY A O 1
ATOM 3209 N N . HIS A 1 418 ? -30.048 -17.626 -39.054 1.00 41.34 418 HIS A N 1
ATOM 3210 C CA . HIS A 1 418 ? -31.345 -17.782 -39.726 1.00 41.34 418 HIS A CA 1
ATOM 3211 C C . HIS A 1 418 ? -32.638 -18.039 -38.928 1.00 41.34 418 HIS A C 1
ATOM 3213 O O . HIS A 1 418 ? -32.779 -19.074 -38.289 1.00 41.34 418 HIS A O 1
ATOM 3219 N N . CYS A 1 419 ? -33.641 -17.183 -39.185 1.00 29.56 419 CYS A N 1
ATOM 3220 C CA . CYS A 1 419 ? -35.006 -17.499 -39.674 1.00 29.56 419 CYS A CA 1
ATOM 3221 C C . CYS A 1 419 ? -35.640 -16.167 -40.164 1.00 29.56 419 CYS A C 1
ATOM 3223 O O . CYS A 1 419 ? -35.661 -15.207 -39.407 1.00 29.56 419 CYS A O 1
ATOM 3225 N N . HIS A 1 420 ? -35.846 -15.931 -41.465 1.00 33.31 420 HIS A N 1
ATOM 3226 C CA . HIS A 1 420 ? -36.962 -16.299 -42.362 1.00 33.31 420 HIS A CA 1
ATOM 3227 C C . HIS A 1 420 ? -38.161 -15.319 -42.389 1.00 33.31 420 HIS A C 1
ATOM 3229 O O . HIS A 1 420 ? -38.793 -15.069 -41.373 1.00 33.31 420 HIS A O 1
ATOM 3235 N N . LEU A 1 421 ? -38.497 -14.932 -43.632 1.00 32.78 421 LEU A N 1
ATOM 3236 C CA . LEU A 1 421 ? -39.798 -14.533 -44.200 1.00 32.78 421 LEU A CA 1
ATOM 3237 C C . LEU A 1 421 ? -40.321 -13.101 -43.988 1.00 32.78 421 LEU A C 1
ATOM 3239 O O . LEU A 1 421 ? -40.612 -12.653 -42.888 1.00 32.78 421 LEU A O 1
ATOM 3243 N N . GLY A 1 422 ? -40.541 -12.447 -45.132 1.00 27.92 422 GLY A N 1
ATOM 3244 C CA . GLY A 1 422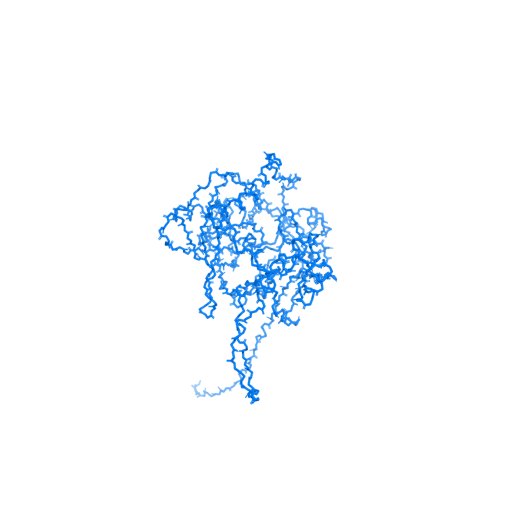 ? -41.272 -11.196 -45.295 1.00 27.92 422 GLY A CA 1
ATOM 3245 C C . GLY A 1 422 ? -41.320 -10.802 -46.772 1.00 27.92 422 GLY A C 1
ATOM 3246 O O . GLY A 1 422 ? -40.620 -9.888 -47.190 1.00 27.92 422 GLY A O 1
ATOM 3247 N N . ALA A 1 423 ? -42.082 -11.549 -47.573 1.00 37.56 423 ALA A N 1
ATOM 3248 C CA . ALA A 1 423 ? -42.496 -11.122 -48.906 1.00 37.56 423 ALA A CA 1
ATOM 3249 C C . ALA A 1 423 ? -43.664 -10.133 -48.783 1.00 37.56 423 ALA A C 1
ATOM 3251 O O . ALA A 1 423 ? -44.585 -10.437 -48.033 1.00 37.56 423 ALA A O 1
ATOM 3252 N N . THR A 1 424 ? -43.632 -9.026 -49.538 1.00 36.00 424 THR A N 1
ATOM 3253 C CA . THR A 1 424 ? -44.760 -8.477 -50.330 1.00 36.00 424 THR A CA 1
ATOM 3254 C C . THR A 1 424 ? -44.330 -7.219 -51.100 1.00 36.00 424 THR A C 1
ATOM 3256 O O . THR A 1 424 ? -43.817 -6.288 -50.489 1.00 36.00 424 THR A O 1
ATOM 3259 N N . GLU A 1 425 ? -44.554 -7.273 -52.422 1.00 39.84 425 GLU A N 1
ATOM 3260 C CA . GLU A 1 425 ? -45.004 -6.248 -53.400 1.00 39.84 425 GLU A CA 1
ATOM 3261 C C . GLU A 1 425 ? -44.643 -4.764 -53.151 1.00 39.84 425 GLU A C 1
ATOM 3263 O O . GLU A 1 425 ? -44.921 -4.212 -52.093 1.00 39.84 425 GLU A O 1
ATOM 3268 N N . LYS A 1 426 ? -44.072 -4.015 -54.103 1.00 40.31 426 LYS A N 1
ATOM 3269 C CA . LYS A 1 426 ? -44.435 -3.807 -55.519 1.00 40.31 426 LYS A CA 1
ATOM 3270 C C . LYS A 1 426 ? -43.210 -3.516 -56.384 1.00 40.31 426 LYS A C 1
ATOM 3272 O O . LYS A 1 426 ? -42.257 -2.912 -55.844 1.00 40.31 426 LYS A O 1
#

Organism: NCBI:txid303405

Secondary structure (DSSP, 8-state):
-EEEE--TTHHHHHTT-EEEE---SS----------THHHHHHHHHHHHTT-------S----HHHHHHHHS-HHHHHHHHHHTT---TT--SHHHHHHHHHHHHHHH------------------------TTEEEEE-EEE---TT-EETTEE----S-PEEEEEEEEE-TTSTT--EEEEEEE-SS--SEEE-HHHHHHTTPPEEEEEEEEEETTEEEEEEEEEEESEEEE---TTSPSPPEE--EEEEE---TTS-TT--EEE-HHHHTTSSEEEEETTTTEEEEESS--S-----GGGEEEEEEEEEETTTTEEEEEEEETTEEEEEEE--SS-SS-EEEHHHHHHTT--TT-TTEEE-SS--PPTT--STT--EEEEE---S-EE-PPPS--S-EEEEE---------------------

Foldseek 3Di:
DEAEEAPPPQVLVQLQKAFAWPDPPPPDDDPPPPDPPVVVVVVVVVVVCVVDPDPCDDPDCPPPVLVVLLPDDLVVLVVVCVVLVHDCPPPDDSVVSSVVSVVSVVVPDDPDDDDDDDDDDDDDPDPPPPLQVFKFKFFWDFAWADQQDDAPNDRPDRPVGTFTWFKKWFAAPPQPRDTDIAIAGEKAQDQFWAFEPCLCVVRVFDWDPDFDWDQDVQGIDGRWIKTWTAKMWTHGDPPHDDTDIDDRGMYTHDHQSLDHPRHGTYGYDVPLVCAPYWYQYVPVRMIMGGNDPPPDPPPPPVFFPAKFAWDQDVSRRFTWTQWDQAPFDRAIDGDISQWSHHYDYPVSCVRRVADPPRPQKDFDPDFDDTRRNSHSRTRRGIMGRTPSDIYRDYDPDDDHMYTYGHDPPPPPPDDDDDDDDDDDDD

Mean predicted aligned error: 15.92 Å

Nearest PDB structures (foldseek):
  2qnf-assembly1_B  TM=5.439E-01  e=1.757E+00  Tequatrovirus T4
  8qaj-assembly1_A  TM=6.091E-01  e=7.592E+00  Homo sapiens
  8kea-assembly1_C  TM=9.601E-02  e=3.155E+00  unclassified Caudoviricetes

Solvent-accessible surface area (backbone atoms only — not comparable to full-atom values): 25230 Å² total; per-residue (Å²): 70,57,33,44,40,39,50,70,76,68,46,63,66,40,55,48,43,33,35,30,46,52,84,78,80,82,76,80,76,77,84,70,71,93,59,64,86,73,53,64,59,51,53,62,47,47,72,58,49,75,75,64,76,85,74,88,69,78,96,78,74,78,56,74,65,59,57,56,52,65,70,52,53,72,68,58,54,50,52,50,34,49,76,69,72,46,88,62,88,90,61,89,51,70,67,61,52,40,54,52,47,54,54,55,54,64,74,68,60,72,80,89,74,91,77,89,82,89,84,84,88,76,99,62,92,68,80,75,80,68,80,55,93,39,64,47,54,23,58,39,42,71,51,57,53,62,72,81,51,63,52,96,82,30,74,50,74,56,63,93,59,51,39,47,23,40,48,32,41,34,29,28,92,74,42,87,81,49,68,45,79,44,40,26,36,43,19,58,65,42,61,42,35,36,30,25,56,66,52,39,62,75,60,52,42,56,76,47,88,63,77,39,76,49,72,49,78,19,42,70,48,76,73,26,47,26,32,47,38,51,34,34,28,59,50,58,48,93,91,52,76,81,76,58,80,45,61,70,42,68,24,41,34,45,72,60,65,44,52,34,87,83,47,42,31,38,44,11,34,70,60,58,68,75,25,53,29,40,37,40,29,61,76,81,33,31,33,38,39,22,55,48,82,78,90,71,84,77,67,59,73,89,31,54,73,34,40,32,41,48,47,72,38,82,96,72,74,39,52,29,34,57,37,27,61,39,93,29,48,66,26,82,40,69,63,49,54,57,48,85,60,47,76,37,44,63,64,48,38,44,47,44,74,43,60,97,82,35,86,60,52,42,76,42,93,56,73,43,74,56,52,66,22,66,37,85,58,36,43,32,42,30,33,35,62,40,59,91,47,74,42,49,56,71,55,97,63,94,62,53,58,34,45,34,26,44,77,86,80,75,79,76,82,70,86,78,78,88,86,87,90,82,88,78,89,133

Radius of gyration: 27.18 Å; Cα contacts (8 Å, |Δi|>4): 739; chains: 1; bounding box: 68×68×102 Å